Protein 1XNG (pdb70)

Organism: Helicobacter pylori (strain ATCC 700392 / 26695) (NCBI:txid85962)

Foldseek 3Di:
DVLVVVLVVLLVVVQVLQVVVPAQAEEEEQQLALQSLLVQLSVCVNRNARYEYEYEDEPAFDPVSVVSSVVSCVVSVHHYDYHYCHVVLVVVCVVCVVDDLVVSLLVVLLVVLVVRVVVCVVSVHWYEARDACLCLQLVVGHQNGSLDTDHYSHHDPQPVRSLVSCVVSVRDVVNSVDAAASSSHPPGGPCVVLVHGSVQSVVLSVVCCVPPVPHQDDLVVSVVVVRDSVNSVSSSCSRVVNVCSVDDDDDDPDD/DVLVVLLVVLLVVVLVLQVVVPALAAEEEQQLALLNLLVQLSVCVNRNARYEYEYEAEPQFDPVSVVSSVVSCVVSVHHYDYDYCHVVLVVVCVVCVPDDLVVSLLVVQLVVLVVSVVVCVVSVYWYEARQACLCLLLVVGHQNGSLDTDYYSHNDPQPVRSLVSCVVSVRDPCRSPDAAASSSHPPGGPCVVLVHGSVLRVVLVVVCVVPDDPDQDDLVVVVVVPDDSVSSVSRSCSRVVNVCSVDDDDDDDDDDDDDPVD

Sequence (517 aa):
KDYQKLIVYLCDFLEKEVQKRGFKKVVYGLSGGLDSAVVGVLCQKVFKENAHALLMPSSVSMPENKTDALNLCEKFSIPYTEYSIAPYDAIFSSHFKDASLTRKGNFCARLRMAFLYDYSLKSDSLVIGTSNKSERMLGYGTLFGDLACAINPIGELFKTEVYELARRLNIPKKILNKPPSADLFVGQSDEKDLGYPYSVIDPLLKDIEALFQTKPIDTETLAQLGYDEILVKNITSRIQKNAFKLELPAIAKRFKDYQKLIVYLCDFLEKEVQKRGFKKVVYGLSGGLDSAVVGVLCQKVFKENAHALLMPSSVSMPENKTDALNLCEKFSIPYTEYSIAPYDAIFSSHFKDASLTRKGNFCARLRMAFLYDYSLKSDSLVIGTSNKSERMLGYGTLFGDLACAINPIGELFKTEVYELARRLNIPKKILNKPPSADLFVGQSDEKDLGYPYSVIDPLLKDIEALFQTKPIDTETLAQLGYDEILVKNITSRIQKNAFKLELPAIAKRFNPELEHH

B-factor: mean 26.84, std 8.08, range [11.16, 75.74]

Radius of gyration: 23.68 Å; Cα contacts (8 Å, |Δi|>4): 836; chains: 2; bounding box: 63×54×62 Å

InterPro domains:
  IPR003694 NAD(+) synthetase [PTHR23090] (4-248)
  IPR003694 NAD(+) synthetase [TIGR00552] (5-258)
  IPR003694 NAD(+) synthetase [cd00553] (3-247)
  IPR014729 Rossmann-like alpha/beta/alpha sandwich fold [G3DSA:3.40.50.620] (1-248)
  IPR022310 NAD/GMP synthase [PF02540] (9-251)
  IPR022926 NH(3)-dependent NAD(+) synthetase [MF_00193] (4-254)

Solvent-accessible surface area: 23845 Å² total; per-residue (Å²): 129,66,55,119,127,21,15,102,61,3,19,71,25,0,79,104,26,1,116,143,85,70,64,167,75,0,0,0,19,5,71,0,21,18,14,6,0,0,0,0,3,0,0,28,100,31,22,121,145,70,0,31,0,4,2,10,25,14,71,55,23,63,108,54,20,65,70,13,0,44,98,0,3,144,118,27,80,5,41,105,52,77,35,45,0,27,45,0,13,52,29,2,43,74,88,39,164,149,11,56,96,81,29,50,0,25,3,7,7,16,3,49,2,4,5,19,25,9,31,10,90,96,21,102,8,21,3,3,6,29,6,0,19,0,27,38,14,1,6,45,21,7,25,27,1,69,30,9,8,23,0,4,1,0,0,33,12,5,15,42,33,0,80,52,0,0,116,76,9,105,5,37,164,116,2,30,117,39,93,44,39,47,18,31,42,109,37,13,14,6,99,154,55,4,50,48,46,20,83,55,0,1,54,0,0,79,46,2,32,85,85,30,128,134,58,116,27,64,57,116,48,0,32,143,94,68,45,81,105,118,12,0,55,58,2,9,64,66,22,105,149,16,38,96,40,71,103,81,34,22,42,2,68,109,84,99,108,67,90,140,21,11,88,82,3,20,80,30,0,97,135,19,1,118,112,82,66,65,161,77,1,0,0,19,5,70,1,22,16,16,6,0,0,0,0,0,0,0,28,98,29,20,123,146,69,0,31,0,5,2,11,24,13,78,44,23,81,109,50,13,66,71,12,1,50,67,1,3,115,140,45,90,5,39,107,54,83,34,42,0,24,49,0,14,52,30,3,44,67,87,37,155,144,9,58,96,84,32,61,2,27,4,8,7,16,4,49,3,4,7,19,27,8,32,8,92,94,19,102,8,20,3,3,5,27,4,0,11,0,24,40,19,2,6,43,21,8,25,26,2,71,22,8,7,22,0,3,1,0,0,46,16,2,14,58,40,0,66,51,0,0,119,91,4,118,5,36,166,127,2,20,109,40,95,46,40,45,19,33,44,121,45,21,16,6,93,163,60,1,48,47,45,16,86,58,0,5,56,0,0,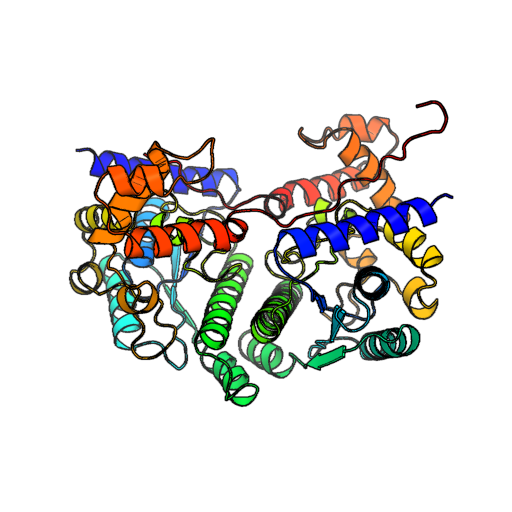96,47,5,63,78,70,12,148,134,128,110,27,57,62,131,42,0,61,152,101,64,49,83,115,103,8,4,121,39,0,9,60,62,25,102,152,21,49,102,39,45,109,82,45,24,36,2,165,103,55,128,65,93,80,168,142,142

Nearest PDB structures (foldseek):
  1xnh-assembly1_A-2  TM=9.968E-01  e=2.788E-41  Helicobacter pylori
  3fiu-assembly2_D  TM=9.308E-01  e=4.370E-23  Francisella tularensis subsp. holarctica LVS
  2e18-assembly1_B  TM=9.265E-01  e=6.819E-23  Pyrococcus horikoshii OT3
  3p52-assembly1_B  TM=9.332E-01  e=3.827E-22  Campylobacter jejuni
  3p52-assembly1_A  TM=9.317E-01  e=8.339E-22  Campylobacter jejuni

Structure (mmCIF, N/CA/C/O backbone):
data_1XNG
#
_entry.id   1XNG
#
_cell.length_a   63.403
_cell.length_b   63.403
_cell.length_c   125.688
_cell.angle_alpha   90.00
_cell.angle_beta   90.00
_cell.angle_gamma   120.00
#
_symmetry.space_group_name_H-M   'P 31'
#
loop_
_entity.id
_entity.type
_entity.pdbx_description
1 polymer 'NH(3)-dependent NAD(+) synthetase'
2 non-polymer 'MAGNESIUM ION'
3 non-polymer 'NICOTINIC ACID ADENINE DINUCLEOTIDE'
4 non-polymer "ADENOSINE-5'-TRIPHOSPHATE"
5 water water
#
loop_
_atom_site.group_PDB
_atom_site.id
_atom_site.type_symbol
_atom_site.label_atom_id
_atom_site.label_alt_id
_atom_site.label_comp_id
_atom_site.label_asym_id
_atom_site.label_entity_id
_atom_site.label_seq_id
_atom_site.pdbx_PDB_ins_code
_atom_site.Cartn_x
_atom_site.Cartn_y
_atom_site.Cartn_z
_atom_site.occupancy
_atom_site.B_iso_or_equiv
_atom_site.auth_seq_id
_atom_site.auth_comp_id
_atom_site.auth_asym_id
_atom_site.auth_atom_id
_atom_site.pdbx_PDB_model_num
ATOM 1 N N . LYS A 1 3 ? -7.194 35.060 -34.977 1.00 75.74 3 LYS A N 1
ATOM 2 C CA . LYS A 1 3 ? -6.246 35.658 -33.994 1.00 73.66 3 LYS A CA 1
ATOM 3 C C . LYS A 1 3 ? -6.990 36.554 -33.006 1.00 71.86 3 LYS A C 1
ATOM 4 O O . LYS A 1 3 ? -6.375 37.304 -32.247 1.00 72.59 3 LYS A O 1
ATOM 6 N N . ASP A 1 4 ? -8.316 36.464 -33.019 1.00 68.21 4 ASP A N 1
ATOM 7 C CA . ASP A 1 4 ? -9.145 37.270 -32.131 1.00 64.51 4 ASP A CA 1
ATOM 8 C C . ASP A 1 4 ? -9.335 36.616 -30.766 1.00 61.87 4 ASP A C 1
ATOM 9 O O . ASP A 1 4 ? -10.465 36.406 -30.319 1.00 61.39 4 ASP A O 1
ATOM 11 N N . TYR A 1 5 ? -8.228 36.292 -30.106 1.00 58.52 5 TYR A N 1
ATOM 12 C CA . TYR A 1 5 ? -8.295 35.676 -28.788 1.00 55.13 5 TYR A CA 1
ATOM 13 C C . TYR A 1 5 ? -8.728 36.707 -27.756 1.00 52.54 5 TYR A C 1
ATOM 14 O O . TYR A 1 5 ? -9.172 36.357 -26.663 1.00 51.78 5 TYR A O 1
ATOM 23 N N . GLN A 1 6 ? -8.592 37.981 -28.109 1.00 50.03 6 GLN A N 1
ATOM 24 C CA . GLN A 1 6 ? -8.993 39.062 -27.219 1.00 47.34 6 GLN A CA 1
ATOM 25 C C . GLN A 1 6 ? -10.513 38.991 -27.122 1.00 44.57 6 GLN A C 1
ATOM 26 O O . GLN A 1 6 ? -11.106 39.291 -26.084 1.00 43.08 6 GLN A O 1
ATOM 32 N N . LYS A 1 7 ? -11.135 38.582 -28.224 1.00 41.21 7 LYS A N 1
ATOM 33 C CA . LYS A 1 7 ? -12.584 38.443 -28.290 1.00 37.47 7 LYS A CA 1
ATOM 34 C C . LYS A 1 7 ? -12.995 37.286 -27.379 1.00 34.19 7 LYS A C 1
ATOM 35 O O . LYS A 1 7 ? -13.995 37.362 -26.660 1.00 32.26 7 LYS A O 1
ATOM 41 N N . LEU A 1 8 ? -12.211 36.215 -27.427 1.00 30.93 8 LEU A N 1
ATOM 42 C CA . LEU A 1 8 ? -12.462 35.030 -26.620 1.00 28.15 8 LEU A CA 1
ATOM 43 C C . LEU A 1 8 ? -12.275 35.354 -25.149 1.00 26.51 8 LEU A C 1
ATOM 44 O O . LEU A 1 8 ? -13.065 34.937 -24.308 1.00 24.42 8 LEU A O 1
ATOM 49 N N . ILE A 1 9 ? -11.224 36.101 -24.832 1.00 24.45 9 ILE A N 1
ATOM 50 C CA . ILE A 1 9 ? -10.986 36.450 -23.443 1.00 24.59 9 ILE A CA 1
ATOM 51 C C . ILE A 1 9 ? -12.168 37.233 -22.880 1.00 23.41 9 ILE A C 1
ATOM 52 O O . ILE A 1 9 ? -12.624 36.961 -21.771 1.00 24.11 9 ILE A O 1
ATOM 57 N N . VAL A 1 10 ? -12.678 38.192 -23.650 1.00 23.69 10 VAL A N 1
ATOM 58 C CA . VAL A 1 10 ? -13.815 38.987 -23.202 1.00 24.01 10 VAL A CA 1
ATOM 59 C C . VAL A 1 10 ? -15.025 38.087 -22.985 1.00 23.66 10 VAL A C 1
ATOM 60 O O . VAL A 1 10 ? -15.745 38.216 -21.994 1.00 22.97 10 VAL A O 1
ATOM 64 N N . TYR A 1 11 ? -15.235 37.171 -23.920 1.00 22.96 11 TYR A N 1
ATOM 65 C CA . TYR A 1 11 ? -16.345 36.234 -23.839 1.00 23.18 11 TYR A CA 1
ATOM 66 C C . TYR A 1 11 ? -16.285 35.389 -22.565 1.00 21.02 11 TYR A C 1
ATOM 67 O O . TYR A 1 11 ? -17.275 35.272 -21.843 1.00 22.14 11 TYR A O 1
ATOM 76 N N . LEU A 1 12 ? -15.126 34.795 -22.291 1.00 22.02 12 LEU A N 1
ATOM 77 C CA . LEU A 1 12 ? -14.984 33.957 -21.101 1.00 20.79 12 LEU A CA 1
ATOM 78 C C . LEU A 1 12 ? -15.094 34.757 -19.801 1.00 20.77 12 LEU A C 1
ATOM 79 O O . LEU A 1 12 ? -15.645 34.271 -18.810 1.00 20.24 12 LEU A O 1
ATOM 84 N N . CYS A 1 13 ? -14.571 35.979 -19.794 1.00 22.89 13 CYS A N 1
ATOM 85 C CA . CYS A 1 13 ? -14.653 36.800 -18.592 1.00 23.74 13 CYS A CA 1
ATOM 86 C C . CYS A 1 13 ? -16.109 37.150 -18.329 1.00 23.91 13 CYS A C 1
ATOM 87 O O . CYS A 1 13 ? -16.580 37.101 -17.196 1.00 23.89 13 CYS A O 1
ATOM 90 N N . ASP A 1 14 ? -16.825 37.497 -19.390 1.00 23.47 14 ASP A N 1
ATOM 91 C CA . ASP A 1 14 ? -18.228 37.837 -19.255 1.00 24.56 14 ASP A CA 1
ATOM 92 C C . ASP A 1 14 ? -19.000 36.635 -18.709 1.00 22.91 14 ASP A C 1
ATOM 93 O O . ASP A 1 14 ? -19.877 36.787 -17.860 1.00 21.29 14 ASP A O 1
ATOM 98 N N . PHE A 1 15 ? -18.651 35.442 -19.185 1.00 22.81 15 PHE A N 1
ATOM 99 C CA . PHE A 1 15 ? -19.294 34.205 -18.745 1.00 22.06 15 PHE A CA 1
ATOM 100 C C . PHE A 1 15 ? -19.124 34.039 -17.237 1.00 22.96 15 PHE A C 1
ATOM 101 O O . PHE A 1 15 ? -20.086 33.789 -16.509 1.00 21.18 15 PHE A O 1
ATOM 109 N N . LEU A 1 16 ? -17.883 34.171 -16.780 1.00 22.04 16 LEU A N 1
ATOM 110 C CA . LEU A 1 16 ? -17.569 34.047 -15.367 1.00 21.81 16 LEU A CA 1
ATOM 111 C C . LEU A 1 16 ? -18.331 35.077 -14.546 1.00 20.85 16 LEU A C 1
ATOM 112 O O . LEU A 1 16 ? -18.929 34.749 -13.527 1.00 20.51 16 LEU A O 1
ATOM 117 N N . GLU A 1 17 ? -18.325 36.323 -14.999 1.00 22.73 17 GLU A N 1
ATOM 118 C CA . GLU A 1 17 ? -19.020 37.365 -14.265 1.00 24.27 17 GLU A CA 1
ATOM 119 C C . GLU A 1 17 ? -20.514 37.061 -14.162 1.00 23.88 17 GLU A C 1
ATOM 120 O O . GLU A 1 17 ? -21.081 37.057 -13.071 1.00 24.01 17 GLU A O 1
ATOM 126 N N . LYS A 1 18 ? -21.141 36.791 -15.300 1.00 25.08 18 LYS A N 1
ATOM 127 C CA . LYS A 1 18 ? -22.571 36.495 -15.330 1.00 25.50 18 LYS A CA 1
ATOM 128 C C . LYS A 1 18 ? -22.994 35.270 -14.518 1.00 24.67 18 LYS A C 1
ATOM 129 O O . LYS A 1 18 ? -23.937 35.344 -13.734 1.00 23.89 18 LYS A O 1
ATOM 135 N N . GLU A 1 19 ? -22.299 34.148 -14.695 1.00 24.22 19 GLU A N 1
ATOM 136 C CA . GLU A 1 19 ? -22.637 32.914 -13.981 1.00 23.67 19 GLU A CA 1
ATOM 137 C C . GLU A 1 19 ? -22.478 33.011 -12.468 1.00 23.50 19 GLU A C 1
ATOM 138 O O . GLU A 1 19 ? -23.258 32.425 -11.713 1.00 23.64 19 GLU A O 1
ATOM 144 N N . VAL A 1 20 ? -21.459 33.734 -12.018 1.00 23.45 20 VAL A N 1
ATOM 145 C CA . VAL A 1 20 ? -21.255 33.889 -10.588 1.00 23.29 20 VAL A CA 1
ATOM 146 C C . VAL A 1 20 ? -22.318 34.836 -10.024 1.00 23.35 20 VAL A C 1
ATOM 147 O O . VAL A 1 20 ? -22.876 34.591 -8.957 1.00 23.99 20 VAL A O 1
ATOM 151 N N . GLN A 1 21 ? -22.612 35.905 -10.759 1.00 26.20 21 GLN A N 1
ATOM 152 C CA . GLN A 1 21 ? -23.600 36.887 -10.320 1.00 28.15 21 GLN A CA 1
ATOM 153 C C . GLN A 1 21 ? -25.017 36.320 -10.242 1.00 27.88 21 GLN A C 1
ATOM 154 O O . GLN A 1 21 ? -25.710 36.500 -9.239 1.00 26.77 21 GLN A O 1
ATOM 160 N N . LYS A 1 22 ? -25.440 35.637 -11.301 1.00 26.65 22 LYS A N 1
ATOM 161 C CA . LYS A 1 22 ? -26.781 35.061 -11.359 1.00 26.78 22 LYS A CA 1
ATOM 162 C C . LYS A 1 22 ? -27.046 34.093 -10.213 1.00 26.99 22 LYS A C 1
ATOM 163 O O . LYS A 1 22 ? -28.197 33.839 -9.859 1.00 27.06 22 LYS A O 1
ATOM 169 N N . ARG A 1 23 ? -25.978 33.552 -9.634 1.00 25.18 23 ARG A N 1
ATOM 170 C CA . ARG A 1 23 ? -26.115 32.616 -8.528 1.00 25.43 23 ARG A CA 1
ATOM 171 C C . ARG A 1 23 ? -26.096 33.318 -7.176 1.00 24.69 23 ARG A C 1
ATOM 172 O O . ARG A 1 23 ? -26.241 32.681 -6.134 1.00 25.37 23 ARG A O 1
ATOM 180 N N . GLY A 1 24 ? -25.924 34.637 -7.199 1.00 25.34 24 GLY A N 1
ATOM 181 C CA . GLY A 1 24 ? -25.912 35.394 -5.962 1.00 25.69 24 GLY A CA 1
ATOM 182 C C . GLY A 1 24 ? -24.569 35.453 -5.259 1.00 27.02 24 GLY A C 1
ATOM 183 O O . GLY A 1 24 ? -24.499 35.748 -4.064 1.00 28.42 24 GLY A O 1
ATOM 184 N N . PHE A 1 25 ? -23.499 35.173 -5.993 1.00 24.45 25 PHE A N 1
ATOM 185 C CA . PHE A 1 25 ? -22.163 35.215 -5.414 1.00 25.16 25 PHE A CA 1
ATOM 186 C C . PHE A 1 25 ? -21.322 36.330 -6.004 1.00 24.04 25 PHE A C 1
ATOM 187 O O . PHE A 1 25 ? -21.664 36.905 -7.038 1.00 24.70 25 PHE A O 1
ATOM 195 N N . LYS A 1 26 ? -20.216 36.631 -5.329 1.00 25.30 26 LYS A N 1
ATOM 196 C CA . LYS A 1 26 ? -19.290 37.656 -5.780 1.00 25.21 26 LYS A CA 1
ATOM 197 C C . LYS A 1 26 ? -17.844 37.247 -5.514 1.00 23.42 26 LYS A C 1
ATOM 198 O O . LYS A 1 26 ? -16.928 38.043 -5.689 1.00 23.51 26 LYS A O 1
ATOM 204 N N . LYS A 1 27 ? -17.645 35.999 -5.098 1.00 22.87 27 LYS A N 1
ATOM 205 C CA . LYS A 1 27 ? -16.305 35.489 -4.830 1.00 21.66 27 LYS A CA 1
ATOM 206 C C . LYS A 1 27 ? -16.147 34.075 -5.372 1.00 20.89 27 LYS A C 1
ATOM 207 O O . LYS A 1 27 ? -17.106 33.303 -5.414 1.00 19.91 27 LYS A O 1
ATOM 213 N N . VAL A 1 28 ? -14.930 33.739 -5.785 1.00 19.82 28 VAL A N 1
ATOM 214 C CA . VAL A 1 28 ? -14.664 32.408 -6.314 1.00 18.08 28 VAL A CA 1
ATOM 215 C C . VAL A 1 28 ? -13.347 31.861 -5.785 1.00 18.71 28 VAL A C 1
ATOM 216 O O . VAL A 1 28 ? -12.479 32.620 -5.342 1.00 17.71 28 VAL A O 1
ATOM 220 N N . VAL A 1 29 ? -13.230 30.538 -5.829 1.00 18.14 29 VAL A N 1
ATOM 221 C CA . VAL A 1 29 ? -12.029 29.824 -5.412 1.00 18.34 29 VAL A CA 1
ATOM 222 C C . VAL A 1 29 ? -11.794 28.693 -6.416 1.00 18.85 29 VAL A C 1
ATOM 223 O O . VAL A 1 29 ? -12.735 28.183 -7.027 1.00 18.36 29 VAL A O 1
ATOM 227 N N . TYR A 1 30 ? -10.533 28.307 -6.594 1.00 17.46 30 TYR A N 1
ATOM 228 C CA . TYR A 1 30 ? -10.189 27.237 -7.524 1.00 16.44 30 TYR A CA 1
ATOM 229 C C . TYR A 1 30 ? -8.863 26.655 -7.075 1.00 17.00 30 TYR A C 1
ATOM 230 O O . TYR A 1 30 ? -8.140 27.297 -6.312 1.00 15.69 30 TYR A O 1
ATOM 239 N N . GLY A 1 31 ? -8.560 25.441 -7.529 1.00 15.75 31 GLY A N 1
ATOM 240 C CA . GLY A 1 31 ? -7.296 24.815 -7.179 1.00 16.61 31 GLY A CA 1
ATOM 241 C C . GLY A 1 31 ? -6.237 25.235 -8.190 1.00 17.47 31 GLY A C 1
ATOM 242 O O . GLY A 1 31 ? -6.468 25.150 -9.397 1.00 16.60 31 GLY A O 1
ATOM 243 N N . LEU A 1 32 ? -5.087 25.703 -7.703 1.00 17.35 32 LEU A N 1
ATOM 244 C CA . LEU A 1 32 ? -3.987 26.142 -8.565 1.00 18.08 32 LEU A CA 1
ATOM 245 C C . LEU A 1 32 ? -2.842 25.147 -8.348 1.00 18.32 32 LEU A C 1
ATOM 246 O O . LEU A 1 32 ? -2.234 25.086 -7.276 1.00 20.17 32 LEU A O 1
ATOM 251 N N . SER A 1 33 ? -2.558 24.374 -9.388 1.00 18.84 33 SER A N 1
ATOM 252 C CA . SER A 1 33 ? -1.559 23.309 -9.347 1.00 19.69 33 SER A CA 1
ATOM 253 C C . SER A 1 33 ? -0.171 23.626 -9.877 1.00 18.93 33 SER A C 1
ATOM 254 O O . SER A 1 33 ? 0.786 22.894 -9.595 1.00 20.34 33 SER A O 1
ATOM 257 N N . GLY A 1 34 ? -0.072 24.684 -10.667 1.00 19.64 34 GLY A N 1
ATOM 258 C CA . GLY A 1 34 ? 1.194 25.048 -11.274 1.00 22.17 34 GLY A CA 1
ATOM 259 C C . GLY A 1 34 ? 1.157 24.649 -12.740 1.00 22.66 34 GLY A C 1
ATOM 260 O O . GLY A 1 34 ? 2.093 24.914 -13.497 1.00 23.34 34 GLY A O 1
ATOM 261 N N . GLY A 1 35 ? 0.064 23.998 -13.133 1.00 20.57 35 GLY A N 1
ATOM 262 C CA . GLY A 1 35 ? -0.113 23.566 -14.509 1.00 21.87 35 GLY A CA 1
ATOM 263 C C . GLY A 1 35 ? -0.791 24.613 -15.376 1.00 20.69 35 GLY A C 1
ATOM 264 O O . GLY A 1 35 ? -1.230 25.647 -14.883 1.00 21.97 35 GLY A O 1
ATOM 265 N N . LEU A 1 36 ? -0.906 24.333 -16.670 1.00 20.84 36 LEU A N 1
ATOM 266 C CA . LEU A 1 36 ? -1.496 25.272 -17.617 1.00 20.71 36 LEU A CA 1
ATOM 267 C C . LEU A 1 36 ? -2.963 25.618 -17.397 1.00 20.21 36 LEU A C 1
ATOM 268 O O . LEU A 1 36 ? -3.322 26.792 -17.298 1.00 20.90 36 LEU A O 1
ATOM 273 N N . ASP A 1 37 ? -3.810 24.599 -17.334 1.00 19.59 37 ASP A N 1
ATOM 274 C CA . ASP A 1 37 ? -5.239 24.833 -17.188 1.00 20.05 37 ASP A CA 1
ATOM 275 C C . ASP A 1 37 ? -5.643 25.691 -15.998 1.00 19.59 37 ASP A C 1
ATOM 276 O O . ASP A 1 37 ? -6.376 26.668 -16.169 1.00 19.12 37 ASP A O 1
ATOM 281 N N . SER A 1 38 ? -5.167 25.358 -14.804 1.00 17.84 38 SER A N 1
ATOM 282 C CA . SER A 1 38 ? -5.536 26.150 -13.637 1.00 18.46 38 SER A CA 1
ATOM 283 C C . SER A 1 38 ? -4.930 27.555 -13.696 1.00 17.57 38 SER A C 1
ATOM 284 O O . SER A 1 38 ? -5.477 28.498 -13.124 1.00 15.89 38 SER A O 1
ATOM 287 N N . ALA A 1 39 ? -3.801 27.707 -14.386 1.00 16.55 39 ALA A N 1
ATOM 288 C CA . ALA A 1 39 ? -3.186 29.027 -14.506 1.00 18.10 39 ALA A CA 1
ATOM 289 C C . ALA A 1 39 ? -4.095 29.912 -15.366 1.00 18.22 39 ALA A C 1
ATOM 290 O O . ALA A 1 39 ? -4.337 31.080 -15.055 1.00 18.88 39 ALA A O 1
ATOM 292 N N . VAL A 1 40 ? -4.600 29.346 -16.455 1.00 18.04 40 VAL A N 1
ATOM 293 C CA . VAL A 1 40 ? -5.487 30.086 -17.334 1.00 17.75 40 VAL A CA 1
ATOM 294 C C . VAL A 1 40 ? -6.747 30.488 -16.573 1.00 17.08 40 VAL A C 1
ATOM 295 O O . VAL A 1 40 ? -7.172 31.638 -16.645 1.00 18.12 40 VAL A O 1
ATOM 299 N N . VAL A 1 41 ? -7.333 29.553 -15.828 1.00 17.63 41 VAL A N 1
ATOM 300 C CA . VAL A 1 41 ? -8.539 29.859 -15.066 1.00 16.27 41 VAL A CA 1
ATOM 301 C C . VAL A 1 41 ? -8.243 30.909 -13.997 1.00 18.43 41 VAL A C 1
ATOM 302 O O . VAL A 1 41 ? -9.047 31.819 -13.769 1.00 16.89 41 VAL A O 1
ATOM 306 N N . GLY A 1 42 ? -7.077 30.798 -13.367 1.00 17.12 42 GLY A N 1
ATOM 307 C CA . GLY A 1 42 ? -6.707 31.757 -12.340 1.00 19.30 42 GLY A CA 1
ATOM 308 C C . GLY A 1 42 ? -6.579 33.174 -12.873 1.00 18.90 42 GLY A C 1
ATOM 309 O O . GLY A 1 42 ? -7.074 34.131 -12.265 1.00 20.04 42 GLY A O 1
ATOM 310 N N . VAL A 1 43 ? -5.911 33.317 -14.014 1.00 18.71 43 VAL A N 1
ATOM 311 C CA . VAL A 1 43 ? -5.722 34.630 -14.620 1.00 19.75 43 VAL A CA 1
ATOM 312 C C . VAL A 1 43 ? -7.054 35.224 -15.070 1.00 19.82 43 VAL A C 1
ATOM 313 O O . VAL A 1 43 ? -7.303 36.418 -14.894 1.00 19.47 43 VAL A O 1
ATOM 317 N N . LEU A 1 44 ? -7.918 34.392 -15.640 1.00 20.66 44 LEU A N 1
ATOM 318 C CA . LEU A 1 44 ? -9.218 34.879 -16.078 1.00 20.48 44 LEU A CA 1
ATOM 319 C C . LEU A 1 44 ? -10.047 35.374 -14.889 1.00 20.43 44 LEU A C 1
ATOM 320 O O . LEU A 1 44 ? -10.690 36.422 -14.969 1.00 21.39 44 LEU A O 1
ATOM 325 N N . CYS A 1 45 ? -10.030 34.633 -13.783 1.00 19.78 45 CYS A N 1
ATOM 326 C CA . CYS A 1 45 ? -10.806 35.025 -12.607 1.00 20.19 45 CYS A CA 1
ATOM 327 C C . CYS A 1 45 ? -10.257 36.284 -11.956 1.00 20.36 45 CYS A C 1
ATOM 328 O O . CYS A 1 45 ? -11.004 37.071 -11.376 1.00 20.74 45 CYS A O 1
ATOM 331 N N . GLN A 1 46 ? -8.946 36.471 -12.061 1.00 20.25 46 GLN A N 1
ATOM 332 C CA . GLN A 1 46 ? -8.303 37.640 -11.477 1.00 22.29 46 GLN A CA 1
ATOM 333 C C . GLN A 1 46 ? -8.761 38.883 -12.236 1.00 21.90 46 GLN A C 1
ATOM 334 O O . GLN A 1 46 ? -8.997 39.932 -11.645 1.00 24.33 46 GLN A O 1
ATOM 340 N N . LYS A 1 47 ? -8.903 38.760 -13.547 1.00 22.80 47 LYS A N 1
ATOM 341 C CA . LYS A 1 47 ? -9.337 39.893 -14.348 1.00 23.94 47 LYS A CA 1
ATOM 342 C C . LYS A 1 47 ? -10.766 40.305 -14.011 1.00 24.03 47 LYS A C 1
ATOM 343 O O . LYS A 1 47 ? -11.105 41.487 -14.052 1.00 23.14 47 LYS A O 1
ATOM 349 N N . VAL A 1 48 ? -11.592 39.322 -13.659 1.00 23.37 48 VAL A N 1
ATOM 350 C CA . VAL A 1 48 ? -12.998 39.560 -13.336 1.00 22.69 48 VAL A CA 1
ATOM 351 C C . VAL A 1 48 ? -13.302 39.891 -11.872 1.00 23.04 48 VAL A C 1
ATOM 352 O O . VAL A 1 48 ? -14.052 40.830 -11.584 1.00 24.27 48 VAL A O 1
ATOM 356 N N . PHE A 1 49 ? -12.726 39.134 -10.947 1.00 22.15 49 PHE A N 1
ATOM 357 C CA . PHE A 1 49 ? -13.012 39.355 -9.535 1.00 22.64 49 PHE A CA 1
ATOM 358 C C . PHE A 1 49 ? -11.893 39.978 -8.716 1.00 22.72 49 PHE A C 1
ATOM 359 O O . PHE A 1 49 ? -12.076 40.255 -7.530 1.00 22.31 49 PHE A O 1
ATOM 367 N N . LYS A 1 50 ? -10.743 40.198 -9.346 1.00 22.80 50 LYS A N 1
ATOM 368 C CA . LYS A 1 50 ? -9.593 40.785 -8.666 1.00 25.03 50 LYS A CA 1
ATOM 369 C C . LYS A 1 50 ? -9.290 40.026 -7.379 1.00 25.18 50 LYS A C 1
ATOM 370 O O . LYS A 1 50 ? -9.098 38.812 -7.400 1.00 22.09 50 LYS A O 1
ATOM 376 N N . GLU A 1 51 ? -9.264 40.735 -6.252 1.00 25.65 51 GLU A N 1
ATOM 377 C CA . GLU A 1 51 ? -8.968 40.106 -4.972 1.00 26.72 51 GLU A CA 1
ATOM 378 C C . GLU A 1 51 ? -10.053 39.153 -4.483 1.00 25.87 51 GLU A C 1
ATOM 379 O O . GLU A 1 51 ? -9.851 38.427 -3.507 1.00 25.42 51 GLU A O 1
ATOM 385 N N . ASN A 1 52 ? -11.197 39.154 -5.163 1.00 24.87 52 ASN A N 1
ATOM 386 C CA . ASN A 1 52 ? -12.297 38.273 -4.793 1.00 25.38 52 ASN A CA 1
ATOM 387 C C . ASN A 1 52 ? -12.179 36.882 -5.412 1.00 24.01 52 ASN A C 1
ATOM 388 O O . ASN A 1 52 ? -13.051 36.039 -5.217 1.00 24.26 52 ASN A O 1
ATOM 393 N N . ALA A 1 53 ? -11.109 36.652 -6.168 1.00 22.80 53 ALA A N 1
ATOM 394 C CA . ALA A 1 53 ? -10.862 35.343 -6.767 1.00 22.06 53 ALA A CA 1
ATOM 395 C C . ALA A 1 53 ? -9.680 34.805 -5.970 1.00 22.65 53 ALA A C 1
ATOM 396 O O . ALA A 1 53 ? -8.637 35.455 -5.882 1.00 22.33 53 ALA A O 1
ATOM 398 N N . HIS A 1 54 ? -9.844 33.618 -5.400 1.00 21.84 54 HIS A N 1
ATOM 399 C CA . HIS A 1 54 ? -8.812 33.034 -4.551 1.00 22.23 54 HIS A CA 1
ATOM 400 C C . HIS A 1 54 ? -8.238 31.703 -5.033 1.00 21.62 54 HIS A C 1
ATOM 401 O O . HIS A 1 54 ? -8.976 30.786 -5.383 1.00 19.91 54 HIS A O 1
ATOM 408 N N . ALA A 1 55 ? -6.909 31.598 -5.034 1.00 20.81 55 ALA A N 1
ATOM 409 C CA . ALA A 1 55 ? -6.256 30.364 -5.455 1.00 20.61 55 ALA A CA 1
ATOM 410 C C . ALA A 1 55 ? -5.923 29.496 -4.247 1.00 20.76 55 ALA A C 1
ATOM 411 O O . ALA A 1 55 ? -5.414 29.982 -3.232 1.00 21.23 55 ALA A O 1
ATOM 413 N N . LEU A 1 56 ? -6.220 28.205 -4.358 1.00 19.73 56 LEU A N 1
ATOM 414 C CA . LEU A 1 56 ? -5.942 27.267 -3.283 1.00 20.23 56 LEU A CA 1
ATOM 415 C C . LEU A 1 56 ? -4.922 26.249 -3.780 1.00 21.49 56 LEU A C 1
ATOM 416 O O . LEU A 1 56 ? -5.190 25.499 -4.719 1.00 18.79 56 LEU A O 1
ATOM 421 N N . LEU A 1 57 ? -3.747 26.240 -3.154 1.00 19.95 57 LEU A N 1
ATOM 422 C CA . LEU A 1 57 ? -2.681 25.309 -3.508 1.00 21.06 57 LEU A CA 1
ATOM 423 C C . LEU A 1 57 ? -2.715 24.165 -2.491 1.00 20.29 57 LEU A C 1
ATOM 424 O O . LEU A 1 57 ? -2.628 24.392 -1.280 1.00 22.10 57 LEU A O 1
ATOM 429 N N . MET A 1 58 ? -2.848 22.937 -2.993 1.00 20.09 58 MET A N 1
ATOM 430 C CA . MET A 1 58 ? -2.954 21.756 -2.144 1.00 20.40 58 MET A CA 1
ATOM 431 C C . MET A 1 58 ? -1.996 20.638 -2.521 1.00 21.89 58 MET A C 1
ATOM 432 O O . MET A 1 58 ? -2.405 19.605 -3.050 1.00 22.00 58 MET A O 1
ATOM 437 N N . PRO A 1 59 ? -0.696 20.827 -2.243 1.00 22.50 59 PRO A N 1
ATOM 438 C CA . PRO A 1 59 ? 0.259 19.775 -2.586 1.00 23.02 59 PRO A CA 1
ATOM 439 C C .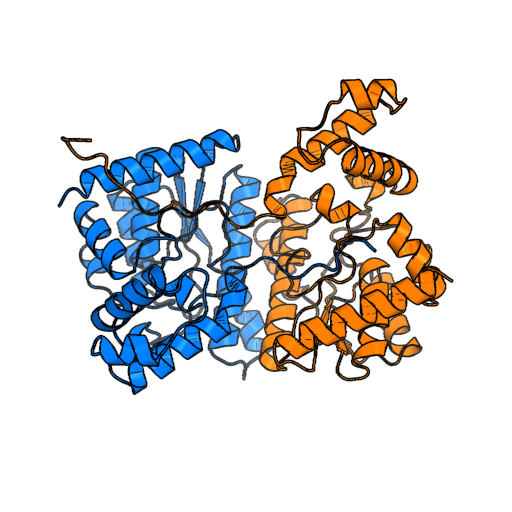 PRO A 1 59 ? 0.025 18.507 -1.764 1.00 22.60 59 PRO A C 1
ATOM 440 O O . PRO A 1 59 ? -0.459 18.562 -0.628 1.00 23.67 59 PRO A O 1
ATOM 444 N N . SER A 1 60 ? 0.375 17.368 -2.349 1.00 22.33 60 SER A N 1
ATOM 445 C CA . SER A 1 60 ? 0.227 16.072 -1.697 1.00 22.61 60 SER A CA 1
ATOM 446 C C . SER A 1 60 ? 1.617 15.589 -1.308 1.00 23.24 60 SER A C 1
ATOM 447 O O . SER A 1 60 ? 2.579 16.356 -1.351 1.00 23.27 60 SER A O 1
ATOM 450 N N . SER A 1 61 ? 1.720 14.316 -0.946 1.00 25.13 61 SER A N 1
ATOM 451 C CA . SER A 1 61 ? 3.007 13.737 -0.580 1.00 25.81 61 SER A CA 1
ATOM 452 C C . SER A 1 61 ? 3.853 13.470 -1.825 1.00 26.74 61 SER A C 1
ATOM 453 O O . SER A 1 61 ? 5.074 13.332 -1.732 1.00 27.44 61 SER A O 1
ATOM 456 N N . VAL A 1 62 ? 3.211 13.395 -2.986 1.00 26.25 62 VAL A N 1
ATOM 457 C CA . VAL A 1 62 ? 3.939 13.125 -4.224 1.00 27.11 62 VAL A CA 1
ATOM 458 C C . VAL A 1 62 ? 3.945 14.289 -5.204 1.00 26.31 62 VAL A C 1
ATOM 459 O O . VAL A 1 62 ? 4.596 14.218 -6.244 1.00 27.28 62 VAL A O 1
ATOM 463 N N . SER A 1 63 ? 3.213 15.355 -4.887 1.00 28.23 63 SER A N 1
ATOM 464 C CA . SER A 1 63 ? 3.174 16.522 -5.765 1.00 28.31 63 SER A CA 1
ATOM 465 C C . SER A 1 63 ? 4.591 17.025 -5.984 1.00 30.11 63 SER A C 1
ATOM 466 O O . SER A 1 63 ? 5.350 17.187 -5.029 1.00 30.31 63 SER A O 1
ATOM 469 N N . MET A 1 64 ? 4.946 17.281 -7.238 1.00 30.05 64 MET A N 1
ATOM 470 C CA . MET A 1 64 ? 6.285 17.762 -7.544 1.00 32.01 64 MET A CA 1
ATOM 471 C C . MET A 1 64 ? 6.508 19.197 -7.069 1.00 29.69 64 MET A C 1
ATOM 472 O O . MET A 1 64 ? 5.731 20.100 -7.373 1.00 29.19 64 MET A O 1
ATOM 477 N N . PRO A 1 65 ? 7.588 19.417 -6.299 1.00 28.54 65 PRO A N 1
ATOM 478 C CA . PRO A 1 65 ? 7.965 20.720 -5.744 1.00 29.29 65 PRO A CA 1
ATOM 479 C C . PRO A 1 65 ? 7.918 21.895 -6.718 1.00 28.75 65 PRO A C 1
ATOM 480 O O . PRO A 1 65 ? 7.348 22.942 -6.400 1.00 30.02 65 PRO A O 1
ATOM 484 N N . GLU A 1 66 ? 8.518 21.715 -7.892 1.00 28.72 66 GLU A N 1
ATOM 485 C CA . GLU A 1 66 ? 8.571 22.757 -8.916 1.00 28.71 66 GLU A CA 1
ATOM 486 C C . GLU A 1 66 ? 7.188 23.315 -9.238 1.00 28.49 66 GLU A C 1
ATOM 487 O O . GLU A 1 66 ? 7.007 24.528 -9.369 1.00 28.49 66 GLU A O 1
ATOM 489 N N . ASN A 1 67 ? 6.215 22.423 -9.357 1.00 27.35 67 ASN A N 1
ATOM 490 C CA . ASN A 1 67 ? 4.850 22.822 -9.661 1.00 26.55 67 ASN A CA 1
ATOM 491 C C . ASN A 1 67 ? 4.297 23.841 -8.668 1.00 25.80 67 ASN A C 1
ATOM 492 O O . ASN A 1 67 ? 3.682 24.829 -9.065 1.00 25.52 67 ASN A O 1
ATOM 497 N N . LYS A 1 68 ? 4.531 23.607 -7.380 1.00 25.45 68 LYS A N 1
ATOM 498 C CA . LYS A 1 68 ? 4.044 24.506 -6.344 1.00 24.72 68 LYS A CA 1
ATOM 499 C C . LYS A 1 68 ? 4.710 25.876 -6.418 1.00 24.23 68 LYS A C 1
ATOM 500 O O . LYS A 1 68 ? 4.049 26.897 -6.256 1.00 22.36 68 LYS A O 1
ATOM 506 N N . THR A 1 69 ? 6.019 25.904 -6.662 1.00 23.49 69 THR A N 1
ATOM 507 C CA . THR A 1 69 ? 6.712 27.182 -6.741 1.00 23.15 69 THR A CA 1
ATOM 508 C C . THR A 1 69 ? 6.249 27.947 -7.970 1.00 22.02 69 THR A C 1
ATOM 509 O O . THR A 1 69 ? 6.116 29.171 -7.931 1.00 21.68 69 THR A O 1
ATOM 513 N N . ASP A 1 70 ? 5.989 27.228 -9.057 1.00 21.61 70 ASP A N 1
ATOM 514 C CA . ASP A 1 70 ? 5.513 27.882 -10.267 1.00 21.84 70 ASP A CA 1
ATOM 515 C C . ASP A 1 70 ? 4.135 28.478 -9.985 1.00 20.60 70 ASP A C 1
ATOM 516 O O . ASP A 1 70 ? 3.797 29.543 -10.495 1.00 19.99 70 ASP A O 1
ATOM 521 N N . ALA A 1 71 ? 3.345 27.784 -9.172 1.00 20.38 71 ALA A N 1
ATOM 522 C CA . ALA A 1 71 ? 2.015 28.268 -8.809 1.00 20.67 71 ALA A CA 1
ATOM 523 C C . ALA A 1 71 ? 2.138 29.549 -7.979 1.00 21.70 71 ALA A C 1
ATOM 524 O O . ALA A 1 71 ? 1.432 30.531 -8.221 1.00 21.81 71 ALA A O 1
ATOM 526 N N . LEU A 1 72 ? 3.036 29.541 -6.995 1.00 21.80 72 LEU A N 1
ATOM 527 C CA . LEU A 1 72 ? 3.229 30.720 -6.157 1.00 22.21 72 LEU A CA 1
ATOM 528 C C . LEU A 1 72 ? 3.715 31.904 -6.993 1.00 21.39 72 LEU A C 1
ATOM 529 O O . LEU A 1 72 ? 3.284 33.037 -6.782 1.00 21.74 72 LEU A O 1
ATOM 534 N N . ASN A 1 73 ? 4.612 31.640 -7.940 1.00 22.33 73 ASN A N 1
ATOM 535 C CA . ASN A 1 73 ? 5.145 32.689 -8.804 1.00 22.59 73 ASN A CA 1
ATOM 536 C C . ASN A 1 73 ? 4.045 33.309 -9.652 1.00 22.86 73 ASN A C 1
ATOM 537 O O . ASN A 1 73 ? 4.060 34.503 -9.930 1.00 23.30 73 ASN A O 1
ATOM 542 N N . LEU A 1 74 ? 3.086 32.490 -10.068 1.00 21.97 74 LEU A N 1
ATOM 543 C CA . LEU A 1 74 ? 1.974 32.992 -10.864 1.00 21.78 74 LEU A CA 1
ATOM 544 C C . LEU A 1 74 ? 1.128 33.968 -10.042 1.00 22.23 74 LEU A C 1
ATOM 545 O O . LEU A 1 74 ? 0.733 35.027 -10.531 1.00 23.54 74 LEU A O 1
ATOM 550 N N . CYS A 1 75 ? 0.845 33.603 -8.794 1.00 23.10 75 CYS A N 1
ATOM 551 C CA . CYS A 1 75 ? 0.037 34.449 -7.925 1.00 23.26 75 CYS A CA 1
ATOM 552 C C . CYS A 1 75 ? 0.702 35.796 -7.676 1.00 25.48 75 CYS A C 1
ATOM 553 O O . CYS A 1 75 ? 0.045 36.836 -7.658 1.00 24.64 75 CYS A O 1
ATOM 556 N N . GLU A 1 76 ? 2.012 35.779 -7.480 1.00 27.56 76 GLU A N 1
ATOM 557 C CA . GLU A 1 76 ? 2.724 37.020 -7.220 1.00 29.77 76 GLU A CA 1
ATOM 558 C C . GLU A 1 76 ? 2.736 37.901 -8.468 1.00 29.16 76 GLU A C 1
ATOM 559 O O . GLU A 1 76 ? 2.629 39.127 -8.388 1.00 30.07 76 GLU A O 1
ATOM 565 N N . LYS A 1 77 ? 2.841 37.262 -9.626 1.00 28.64 77 LYS A N 1
ATOM 566 C CA . LYS A 1 77 ? 2.882 37.978 -10.891 1.00 28.33 77 LYS A CA 1
ATOM 567 C C . LYS A 1 77 ? 1.544 38.627 -11.242 1.00 27.16 77 LYS A C 1
ATOM 568 O O . LYS A 1 77 ? 1.508 39.745 -11.758 1.00 26.95 77 LYS A O 1
ATOM 574 N N . PHE A 1 78 ? 0.452 37.925 -10.956 1.00 25.86 78 PHE A N 1
ATOM 575 C CA . PHE A 1 78 ? -0.886 38.425 -11.262 1.00 24.88 78 PHE A CA 1
ATOM 576 C C . PHE A 1 78 ? -1.672 38.935 -10.054 1.00 25.60 78 PHE A C 1
ATOM 577 O O . PHE A 1 78 ? -2.878 39.169 -10.148 1.00 26.46 78 PHE A O 1
ATOM 585 N N . SER A 1 79 ? -0.989 39.114 -8.927 1.00 25.99 79 SER A N 1
ATOM 586 C CA . SER A 1 79 ? -1.621 39.607 -7.704 1.00 26.40 79 SER A CA 1
ATOM 587 C C . SER A 1 79 ? -2.824 38.763 -7.298 1.00 25.76 79 SER A C 1
ATOM 588 O O . SER A 1 79 ? -3.890 39.283 -6.972 1.00 25.56 79 SER A O 1
ATOM 591 N N . ILE A 1 80 ? -2.640 37.450 -7.311 1.00 24.03 80 ILE A N 1
ATOM 592 C CA . ILE A 1 80 ? -3.708 36.536 -6.951 1.00 23.22 80 ILE A CA 1
ATOM 593 C C . ILE A 1 80 ? -3.615 36.112 -5.496 1.00 22.79 80 ILE A C 1
ATOM 594 O O . ILE A 1 80 ? -2.625 35.509 -5.084 1.00 23.77 80 ILE A O 1
ATOM 599 N N . PRO A 1 81 ? -4.639 36.441 -4.691 1.00 23.53 81 PRO A N 1
ATOM 600 C CA . PRO A 1 81 ? -4.613 36.049 -3.280 1.00 23.40 81 PRO A CA 1
ATOM 601 C C . PRO A 1 81 ? -4.626 34.529 -3.257 1.00 24.35 81 PRO A C 1
ATOM 602 O O . PRO A 1 81 ? -5.327 33.902 -4.057 1.00 23.07 81 PRO A O 1
ATOM 606 N N . TYR A 1 82 ? -3.868 33.932 -2.348 1.00 23.19 82 TYR A N 1
ATOM 607 C CA . TYR A 1 82 ? -3.815 32.480 -2.292 1.00 22.85 82 TYR A CA 1
ATOM 608 C C . TYR A 1 82 ? -3.654 31.925 -0.878 1.00 23.69 82 TYR A C 1
ATOM 609 O O . TYR A 1 82 ? -3.382 32.668 0.074 1.00 24.17 82 TYR A O 1
ATOM 618 N N . THR A 1 83 ? -3.844 30.615 -0.757 1.00 22.53 83 THR A N 1
ATOM 619 C CA . THR A 1 83 ? -3.702 29.900 0.506 1.00 23.01 83 THR A CA 1
ATOM 620 C C . THR A 1 83 ? -3.100 28.538 0.200 1.00 24.78 83 THR A C 1
ATOM 621 O O . THR A 1 83 ? -3.536 27.848 -0.724 1.00 24.82 83 THR A O 1
ATOM 625 N N . GLU A 1 84 ? -2.083 28.154 0.961 1.00 24.79 84 GLU A N 1
ATOM 626 C CA . GLU A 1 84 ? -1.460 26.860 0.751 1.00 24.66 84 GLU A CA 1
ATOM 627 C C . GLU A 1 84 ? -1.953 25.916 1.842 1.00 25.76 84 GLU A C 1
ATOM 628 O O . GLU A 1 84 ? -1.864 26.225 3.031 1.00 27.07 84 GLU A O 1
ATOM 634 N N . TYR A 1 85 ? -2.491 24.770 1.436 1.00 22.42 85 TYR A N 1
ATOM 635 C CA . TYR A 1 85 ? -2.987 23.788 2.389 1.00 23.43 85 TYR A CA 1
ATOM 636 C C . TYR A 1 85 ? -2.602 22.386 1.940 1.00 22.98 85 TYR A C 1
ATOM 637 O O . TYR A 1 85 ? -3.120 21.869 0.953 1.00 22.49 85 TYR A O 1
ATOM 646 N N . SER A 1 86 ? -1.689 21.769 2.678 1.00 23.41 86 SER A N 1
ATOM 647 C CA . SER A 1 86 ? -1.235 20.432 2.333 1.00 23.86 86 SER A CA 1
ATOM 648 C C . SER A 1 86 ? -2.230 19.327 2.654 1.00 23.70 86 SER A C 1
ATOM 649 O O . SER A 1 86 ? -2.857 19.321 3.715 1.00 24.23 86 SER A O 1
ATOM 652 N N . ILE A 1 87 ? -2.375 18.385 1.727 1.00 22.43 87 ILE A N 1
ATOM 653 C CA . ILE A 1 87 ? -3.268 17.258 1.943 1.00 22.85 87 ILE A CA 1
ATOM 654 C C . ILE A 1 87 ? -2.429 16.007 2.212 1.00 22.61 87 ILE A C 1
ATOM 655 O O . ILE A 1 87 ? -2.947 14.896 2.286 1.00 21.18 87 ILE A O 1
ATOM 660 N N . ALA A 1 88 ? -1.123 16.206 2.367 1.00 22.81 88 ALA A N 1
ATOM 661 C CA . ALA A 1 88 ? -0.203 15.107 2.633 1.00 24.05 88 ALA A CA 1
ATOM 662 C C . ALA A 1 88 ? -0.593 14.310 3.884 1.00 25.10 88 ALA A C 1
ATOM 663 O O . ALA A 1 88 ? -0.563 13.078 3.879 1.00 25.41 88 ALA A O 1
ATOM 665 N N . PRO A 1 89 ? -0.971 14.999 4.975 1.00 26.07 89 PRO A N 1
ATOM 666 C CA . PRO A 1 89 ? -1.348 14.239 6.170 1.00 26.69 89 PRO A CA 1
ATOM 667 C C . PRO A 1 89 ? -2.491 13.267 5.896 1.00 25.82 89 PRO A C 1
ATOM 668 O O . PRO A 1 89 ? -2.604 12.233 6.552 1.00 25.29 89 PRO A O 1
ATOM 672 N N . TYR A 1 90 ? -3.335 13.593 4.917 1.00 25.36 90 TYR A N 1
ATOM 673 C CA . TYR A 1 90 ? -4.449 12.718 4.583 1.00 23.68 90 TYR A CA 1
ATOM 674 C C . TYR A 1 90 ? -4.044 11.588 3.640 1.00 24.44 90 TYR 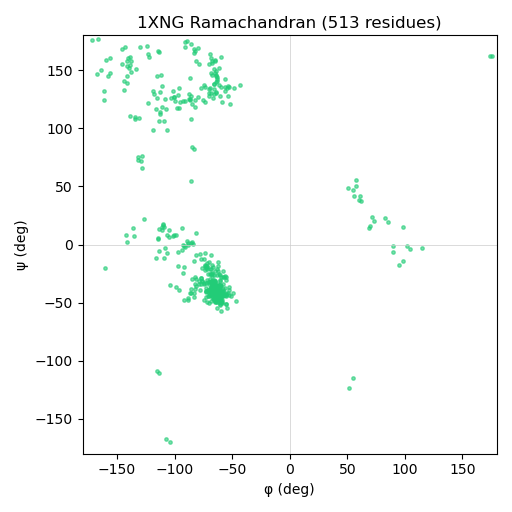A C 1
ATOM 675 O O . TYR A 1 90 ? -4.469 10.453 3.827 1.00 23.87 90 TYR A O 1
ATOM 684 N N . ASP A 1 91 ? -3.231 11.874 2.626 1.00 24.49 91 ASP A N 1
ATOM 685 C CA . ASP A 1 91 ? -2.848 10.804 1.712 1.00 25.85 91 ASP A CA 1
ATOM 686 C C . ASP A 1 91 ? -1.871 9.853 2.399 1.00 27.59 91 ASP A C 1
ATOM 687 O O . ASP A 1 91 ? -1.717 8.702 1.990 1.00 27.86 91 ASP A O 1
ATOM 692 N N . ALA A 1 92 ? -1.241 10.336 3.467 1.00 27.97 92 ALA A N 1
ATOM 693 C CA . ALA A 1 92 ? -0.297 9.531 4.238 1.00 29.66 92 ALA A CA 1
ATOM 694 C C . ALA A 1 92 ? -1.048 8.389 4.923 1.00 29.53 92 ALA A C 1
ATOM 695 O O . ALA A 1 92 ? -0.551 7.264 5.009 1.00 29.81 92 ALA A O 1
ATOM 697 N N . ILE A 1 93 ? -2.246 8.685 5.419 1.00 29.10 93 ILE A N 1
ATOM 698 C CA . ILE A 1 93 ? -3.061 7.669 6.072 1.00 27.88 93 ILE A CA 1
ATOM 699 C C . ILE A 1 93 ? -3.532 6.666 5.025 1.00 27.90 93 ILE A C 1
ATOM 700 O O . ILE A 1 93 ? -3.501 5.457 5.253 1.00 27.38 93 ILE A O 1
ATOM 705 N N . PHE A 1 94 ? -3.962 7.173 3.872 1.00 27.35 94 PHE A N 1
ATOM 706 C CA . PHE A 1 94 ? -4.432 6.313 2.795 1.00 28.86 94 PHE A CA 1
ATOM 707 C C . PHE A 1 94 ? -3.338 5.347 2.336 1.00 29.46 94 PHE A C 1
ATOM 708 O O . PHE A 1 94 ? -3.611 4.172 2.082 1.00 31.07 94 PHE A O 1
ATOM 716 N N . SER A 1 95 ? -2.107 5.844 2.237 1.00 31.16 95 SER A N 1
ATOM 717 C CA . SER A 1 95 ? -0.976 5.020 1.811 1.00 32.51 95 SER A CA 1
ATOM 718 C C . SER A 1 95 ? -0.627 3.951 2.836 1.00 33.45 95 SER A C 1
ATOM 719 O O . SER A 1 95 ? -0.163 2.868 2.480 1.00 33.62 95 SER A O 1
ATOM 722 N N . SER A 1 96 ? -0.843 4.258 4.110 1.00 34.77 96 SER A N 1
ATOM 723 C CA . SER A 1 96 ? -0.540 3.308 5.171 1.00 35.56 96 SER A CA 1
ATOM 724 C C . SER A 1 96 ? -1.597 2.214 5.246 1.00 35.52 96 SER A C 1
ATOM 725 O O . SER A 1 96 ? -1.291 1.074 5.601 1.00 35.42 96 SER A O 1
ATOM 728 N N . HIS A 1 97 ? -2.836 2.559 4.899 1.00 34.14 97 HIS A N 1
ATOM 729 C CA . HIS A 1 97 ? -3.938 1.601 4.926 1.00 33.42 97 HIS A CA 1
ATOM 730 C C . HIS A 1 97 ? -4.028 0.782 3.642 1.00 34.26 97 HIS A C 1
ATOM 731 O O . HIS A 1 97 ? -4.488 -0.360 3.660 1.00 34.52 97 HIS A O 1
ATOM 738 N N . PHE A 1 98 ? -3.595 1.367 2.529 1.00 33.51 98 PHE A N 1
ATOM 739 C CA . PHE A 1 98 ? -3.635 0.683 1.241 1.00 34.11 98 PHE A CA 1
ATOM 740 C C . PHE A 1 98 ? -2.292 0.817 0.524 1.00 35.91 98 PHE A C 1
ATOM 741 O O . PHE A 1 98 ? -2.160 1.583 -0.429 1.00 35.13 98 PHE A O 1
ATOM 749 N N . LYS A 1 99 ? -1.297 0.067 0.986 1.00 38.09 99 LYS A N 1
ATOM 750 C CA . LYS A 1 99 ? 0.034 0.121 0.391 1.00 40.41 99 LYS A CA 1
ATOM 751 C C . LYS A 1 99 ? 0.079 -0.307 -1.069 1.00 40.19 99 LYS A C 1
ATOM 752 O O . LYS A 1 99 ? 0.680 0.371 -1.900 1.00 41.69 99 LYS A O 1
ATOM 758 N N . ASP A 1 100 ? -0.557 -1.431 -1.380 1.00 39.57 100 ASP A N 1
ATOM 759 C CA . ASP A 1 100 ? -0.550 -1.945 -2.743 1.00 38.83 100 ASP A CA 1
ATOM 760 C C . ASP A 1 100 ? -1.562 -1.274 -3.656 1.00 36.20 100 ASP A C 1
ATOM 761 O O . ASP A 1 100 ? -1.789 -1.736 -4.773 1.00 36.87 100 ASP A O 1
ATOM 766 N N . ALA A 1 101 ? -2.170 -0.190 -3.187 1.00 34.44 101 ALA A N 1
ATOM 767 C CA . ALA A 1 101 ? -3.152 0.522 -3.997 1.00 31.68 101 ALA A CA 1
ATOM 768 C C . ALA A 1 101 ? -2.490 1.050 -5.262 1.00 30.44 101 ALA A C 1
ATOM 769 O O . ALA A 1 101 ? -1.380 1.583 -5.216 1.00 29.73 101 ALA A O 1
ATOM 771 N N . SER A 1 102 ? -3.179 0.903 -6.389 1.00 28.76 102 SER A N 1
ATOM 772 C CA . SER A 1 102 ? -2.665 1.365 -7.673 1.00 28.25 102 SER A CA 1
ATOM 773 C C . SER A 1 102 ? -2.415 2.869 -7.646 1.00 27.61 102 SER A C 1
ATOM 774 O O . SER A 1 102 ? -2.944 3.578 -6.788 1.00 27.01 102 SER A O 1
ATOM 777 N N . LEU A 1 103 ? -1.601 3.352 -8.580 1.00 25.64 103 LEU A N 1
ATOM 778 C CA . LEU A 1 103 ? -1.314 4.779 -8.657 1.00 25.77 103 LEU A CA 1
ATOM 779 C C . LEU A 1 103 ? -2.616 5.524 -8.933 1.00 24.73 103 LEU A C 1
ATOM 780 O O . LEU A 1 103 ? -2.834 6.619 -8.418 1.00 25.56 103 LEU A O 1
ATOM 785 N N . THR A 1 104 ? -3.479 4.919 -9.742 1.00 25.82 104 THR A N 1
ATOM 786 C CA . THR A 1 104 ? -4.757 5.533 -10.089 1.00 24.29 104 THR A CA 1
ATOM 787 C C . THR A 1 104 ? -5.651 5.711 -8.865 1.00 24.06 104 THR A C 1
ATOM 788 O O . THR A 1 104 ? -6.269 6.764 -8.696 1.00 23.13 104 THR A O 1
ATOM 792 N N . ARG A 1 105 ? -5.717 4.693 -8.012 1.00 23.76 105 ARG A N 1
ATOM 793 C CA . ARG A 1 105 ? -6.537 4.780 -6.808 1.00 23.21 105 ARG A CA 1
ATOM 794 C C . ARG A 1 105 ? -5.988 5.867 -5.887 1.00 23.84 105 ARG A C 1
ATOM 795 O O . ARG A 1 105 ? -6.746 6.661 -5.332 1.00 22.12 105 ARG A O 1
ATOM 803 N N . LYS A 1 106 ? -4.667 5.909 -5.733 1.00 24.03 106 LYS A N 1
ATOM 804 C CA . LYS A 1 106 ? -4.031 6.919 -4.890 1.00 23.99 106 LYS A CA 1
ATOM 805 C C . LYS A 1 106 ? -4.288 8.329 -5.419 1.00 23.09 106 LYS A C 1
ATOM 806 O O . LYS A 1 106 ? -4.577 9.250 -4.654 1.00 23.63 106 LYS A O 1
ATOM 812 N N . GLY A 1 107 ? -4.176 8.493 -6.732 1.00 20.41 107 GLY A N 1
ATOM 813 C CA . GLY A 1 107 ? -4.392 9.792 -7.336 1.00 19.81 107 GLY A CA 1
ATOM 814 C C . GLY A 1 107 ? -5.840 10.234 -7.235 1.00 19.93 107 GLY A C 1
ATOM 815 O O . GLY A 1 107 ? -6.113 11.406 -6.975 1.00 19.05 107 GLY A O 1
ATOM 816 N N . ASN A 1 108 ? -6.768 9.305 -7.441 1.00 20.07 108 ASN A N 1
ATOM 817 C CA . ASN A 1 108 ? -8.185 9.648 -7.364 1.00 19.65 108 ASN A CA 1
ATOM 818 C C . ASN A 1 108 ? -8.549 10.103 -5.958 1.00 20.52 108 ASN A C 1
ATOM 819 O O . ASN A 1 108 ? -9.361 11.011 -5.786 1.00 19.49 108 ASN A O 1
ATOM 824 N N . PHE A 1 109 ? -7.951 9.479 -4.946 1.00 19.72 109 PHE A N 1
ATOM 825 C CA . PHE A 1 109 ? -8.246 9.876 -3.579 1.00 19.57 109 PHE A CA 1
ATOM 826 C C . PHE A 1 109 ? -7.771 11.308 -3.355 1.00 19.47 109 PHE A C 1
ATOM 827 O O . PHE A 1 109 ? -8.468 12.114 -2.746 1.00 18.95 109 PHE A O 1
ATOM 835 N N . CYS A 1 110 ? -6.585 11.631 -3.857 1.00 17.80 110 CYS A N 1
ATOM 836 C CA . CYS A 1 110 ? -6.062 12.976 -3.705 1.00 19.36 110 CYS A CA 1
ATOM 837 C C . CYS A 1 110 ? -6.911 14.006 -4.435 1.00 16.93 110 CYS A C 1
ATOM 838 O O . CYS A 1 110 ? -7.134 15.089 -3.915 1.00 18.67 110 CYS A O 1
ATOM 841 N N . ALA A 1 111 ? -7.384 13.667 -5.632 1.00 17.65 111 ALA A N 1
ATOM 842 C CA . ALA A 1 111 ? -8.202 14.601 -6.408 1.00 16.25 111 ALA A CA 1
ATOM 843 C C . ALA A 1 111 ? -9.498 14.888 -5.673 1.00 18.18 111 ALA A C 1
ATOM 844 O O . ALA A 1 111 ? -10.009 16.007 -5.720 1.00 15.48 111 ALA A O 1
ATOM 846 N N . ARG A 1 112 ? -10.029 13.873 -5.001 1.00 17.11 112 ARG A N 1
ATOM 847 C CA . ARG A 1 112 ? -11.267 14.041 -4.252 1.00 16.92 112 ARG A CA 1
ATOM 848 C C . ARG A 1 112 ? -11.013 14.820 -2.969 1.00 17.05 112 ARG A C 1
ATOM 849 O O . ARG A 1 112 ? -11.862 15.596 -2.523 1.00 16.28 112 ARG A O 1
ATOM 857 N N . LEU A 1 113 ? -9.836 14.632 -2.375 1.00 18.16 113 LEU A N 1
ATOM 858 C CA . LEU A 1 113 ? -9.499 15.396 -1.184 1.00 18.40 113 LEU A CA 1
ATOM 859 C C . LEU A 1 113 ? -9.449 16.864 -1.604 1.00 17.36 113 LEU A C 1
ATOM 860 O O . LEU A 1 113 ? -9.867 17.749 -0.856 1.00 18.11 113 LEU A O 1
ATOM 865 N N . ARG A 1 114 ? -8.946 17.132 -2.807 1.00 16.15 114 ARG A N 1
ATOM 866 C CA . ARG A 1 114 ? -8.877 18.507 -3.267 1.00 14.63 114 ARG A CA 1
ATOM 867 C C . ARG A 1 114 ? -10.277 19.067 -3.495 1.00 16.59 114 ARG A C 1
ATOM 868 O O . ARG A 1 114 ? -10.528 20.231 -3.195 1.00 15.38 114 ARG A O 1
ATOM 876 N N . MET A 1 115 ? -11.181 18.237 -4.015 1.00 15.31 115 MET A N 1
ATOM 877 C CA . MET A 1 115 ? -12.563 18.652 -4.240 1.00 16.76 115 MET A CA 1
ATOM 878 C C . MET A 1 115 ? -13.137 19.065 -2.884 1.00 16.51 115 MET A C 1
ATOM 879 O O . MET A 1 115 ? -13.689 20.158 -2.739 1.00 16.79 115 MET A O 1
ATOM 884 N N . ALA A 1 116 ? -12.962 18.202 -1.889 1.00 17.64 116 ALA A N 1
ATOM 885 C CA . ALA A 1 116 ? -13.480 18.455 -0.550 1.00 16.88 116 ALA A CA 1
ATOM 886 C C . ALA A 1 116 ? -12.979 19.748 0.090 1.00 17.15 116 ALA A C 1
ATOM 887 O O . ALA A 1 116 ? -13.759 20.476 0.699 1.00 17.35 116 ALA A O 1
ATOM 889 N N . PHE A 1 117 ? -11.693 20.054 -0.040 1.00 16.88 117 PHE A N 1
ATOM 890 C CA . PHE A 1 117 ? -11.202 21.281 0.563 1.00 15.95 117 PHE A CA 1
ATOM 891 C C . PHE A 1 117 ? -11.581 22.513 -0.243 1.00 17.55 117 PHE A C 1
ATOM 892 O O . PHE A 1 117 ? -11.739 23.592 0.317 1.00 16.96 117 PHE A O 1
ATOM 900 N N . LEU A 1 118 ? -11.740 22.369 -1.556 1.00 16.08 118 LEU A N 1
ATOM 901 C CA . LEU A 1 118 ? -12.163 23.520 -2.342 1.00 15.01 118 LEU A CA 1
ATOM 902 C C . LEU A 1 118 ? -13.599 23.851 -1.952 1.00 14.84 118 LEU A C 1
ATOM 903 O O . LEU A 1 118 ? -13.943 25.022 -1.794 1.00 17.20 118 LEU A O 1
ATOM 908 N N . TYR A 1 119 ? -14.431 22.828 -1.794 1.00 16.65 119 TYR A N 1
ATOM 909 C CA . TYR A 1 119 ? -15.819 23.075 -1.410 1.00 16.82 119 TYR A CA 1
ATOM 910 C C . TYR A 1 119 ? -15.910 23.563 0.030 1.00 19.82 119 TYR A C 1
ATOM 911 O O . TYR A 1 119 ? -16.764 24.387 0.364 1.00 20.14 119 TYR A O 1
ATOM 920 N N . ASP A 1 120 ? -15.018 23.075 0.885 1.00 19.18 120 ASP A N 1
ATOM 921 C CA . ASP A 1 120 ? -15.007 23.516 2.273 1.00 18.75 120 ASP A CA 1
ATOM 922 C C . ASP A 1 120 ? -14.635 24.993 2.305 1.00 18.33 120 ASP A C 1
ATOM 923 O O . ASP A 1 120 ? -15.272 25.796 2.985 1.00 17.77 120 ASP A O 1
ATOM 928 N N . TYR A 1 121 ? -13.594 25.348 1.559 1.00 17.83 121 TYR A N 1
ATOM 929 C CA . TYR A 1 121 ? -13.146 26.730 1.509 1.00 20.06 121 TYR A CA 1
ATOM 930 C C . TYR A 1 121 ? -14.275 27.607 0.969 1.00 20.01 121 TYR A C 1
ATOM 931 O O . TYR A 1 121 ? -14.520 28.703 1.470 1.00 21.54 121 TYR A O 1
ATOM 940 N N . SER A 1 122 ? -14.975 27.116 -0.048 1.00 18.82 122 SER A N 1
ATOM 941 C CA . SER A 1 122 ? -16.040 27.906 -0.645 1.00 19.61 122 SER A CA 1
ATOM 942 C C . SER A 1 122 ? -17.177 28.212 0.313 1.00 18.93 122 SER A C 1
ATOM 943 O O . SER A 1 122 ? -17.683 29.333 0.327 1.00 19.21 122 SER A O 1
ATOM 946 N N . LEU A 1 123 ? -17.571 27.233 1.120 1.00 19.17 123 LEU A N 1
ATOM 947 C CA . LEU A 1 123 ? -18.670 27.450 2.054 1.00 18.54 123 LEU A CA 1
ATOM 948 C C . LEU A 1 123 ? -18.282 28.449 3.148 1.00 20.55 123 LEU A C 1
ATOM 949 O O . LEU A 1 123 ? -19.042 29.369 3.456 1.00 18.99 123 LEU A O 1
ATOM 954 N N . LYS A 1 124 ? -17.087 28.282 3.707 1.00 22.53 124 LYS A N 1
ATOM 955 C CA . LYS A 1 124 ? -16.617 29.160 4.779 1.00 22.32 124 LYS A CA 1
ATOM 956 C C . LYS A 1 124 ? -16.340 30.596 4.332 1.00 23.08 124 LYS A C 1
ATOM 957 O O . LYS A 1 124 ? -16.328 31.511 5.158 1.00 24.17 124 LYS A O 1
ATOM 963 N N . SER A 1 125 ? -16.131 30.800 3.034 1.00 21.25 125 SER A N 1
ATOM 964 C CA . SER A 1 125 ? -15.836 32.129 2.503 1.00 21.69 125 SER A CA 1
ATOM 965 C C . SER A 1 125 ? -16.927 32.654 1.576 1.00 22.36 125 SER A C 1
ATOM 966 O O . SER A 1 125 ? -16.769 33.704 0.957 1.00 23.28 125 SER A O 1
ATOM 969 N N . ASP A 1 126 ? -18.026 31.914 1.474 1.00 23.09 126 ASP A N 1
ATOM 970 C CA . ASP A 1 126 ? -19.133 32.313 0.613 1.00 25.24 126 ASP A CA 1
ATOM 971 C C . ASP A 1 126 ? -18.683 32.490 -0.833 1.00 23.42 126 ASP A C 1
ATOM 972 O O . ASP A 1 126 ? -18.956 33.517 -1.456 1.00 23.05 126 ASP A O 1
ATOM 977 N N . SER A 1 127 ? -17.991 31.485 -1.366 1.00 21.74 127 SER A N 1
ATOM 978 C CA . SER A 1 127 ? -17.509 31.541 -2.743 1.00 20.39 127 SER A CA 1
ATOM 979 C C . SER A 1 127 ? -18.001 30.342 -3.550 1.00 18.71 127 SER A C 1
ATOM 980 O O . SER A 1 127 ? -18.572 29.402 -3.003 1.00 20.97 127 SER A O 1
ATOM 983 N N . LEU A 1 128 ? -17.785 30.399 -4.858 1.00 17.36 128 LEU A N 1
ATOM 984 C CA . LEU A 1 128 ? -18.133 29.299 -5.748 1.00 17.56 128 LEU A CA 1
ATOM 985 C C . LEU A 1 128 ? -16.828 28.710 -6.270 1.00 17.15 128 LEU A C 1
ATOM 986 O O . LEU A 1 128 ? -15.855 29.438 -6.487 1.00 18.81 128 LEU A O 1
ATOM 991 N N . VAL A 1 129 ? -16.818 27.395 -6.476 1.00 16.66 129 VAL A N 1
ATOM 992 C CA . VAL A 1 129 ? -15.645 26.693 -6.986 1.00 16.39 129 VAL A CA 1
ATOM 993 C C . VAL A 1 129 ? -15.663 26.699 -8.513 1.00 16.29 129 VAL A C 1
ATOM 994 O O . VAL A 1 129 ? -16.637 26.262 -9.130 1.00 15.87 129 VAL A O 1
ATOM 998 N N . ILE A 1 130 ? -14.578 27.180 -9.106 1.00 14.81 130 ILE A N 1
ATOM 999 C CA . ILE A 1 130 ? -14.440 27.249 -10.559 1.00 16.18 130 ILE A CA 1
ATOM 1000 C C . ILE A 1 130 ? -13.575 26.075 -11.011 1.00 18.08 130 ILE A C 1
ATOM 1001 O O . ILE A 1 130 ? -12.468 25.867 -10.493 1.00 17.89 130 ILE A O 1
ATOM 1006 N N . GLY A 1 131 ? -14.090 25.306 -11.968 1.00 15.43 131 GLY A N 1
ATOM 1007 C CA . GLY A 1 131 ? -13.376 24.151 -12.483 1.00 14.86 131 GLY A CA 1
ATOM 1008 C C . GLY A 1 131 ? -12.356 24.498 -13.547 1.00 15.76 131 GLY A C 1
ATOM 1009 O O . GLY A 1 131 ? -12.353 25.610 -14.082 1.00 14.26 131 GLY A O 1
ATOM 1010 N N . THR A 1 132 ? -11.511 23.529 -13.885 1.00 15.23 132 THR A N 1
ATOM 1011 C CA . THR A 1 132 ? -10.454 23.762 -14.854 1.00 17.56 132 THR A CA 1
ATOM 1012 C C . THR A 1 132 ? -10.312 22.653 -15.889 1.00 17.91 132 THR A C 1
ATOM 1013 O O . THR A 1 132 ? -9.370 22.657 -16.673 1.00 18.08 132 THR A O 1
ATOM 1017 N N . SER A 1 133 ? -11.228 21.696 -15.890 1.00 18.04 133 SER A N 1
ATOM 1018 C CA . SER A 1 133 ? -11.141 20.603 -16.849 1.00 17.73 133 SER A CA 1
ATOM 1019 C C . SER A 1 133 ? -11.338 21.102 -18.281 1.00 18.92 133 SER A C 1
ATOM 1020 O O . SER A 1 133 ? -12.300 21.808 -18.555 1.00 18.82 133 SER A O 1
ATOM 1023 N N . ASN A 1 134 ? -10.436 20.747 -19.193 1.00 18.20 134 ASN A N 1
ATOM 1024 C CA . ASN A 1 134 ? -10.599 21.179 -20.579 1.00 17.41 134 ASN A CA 1
ATOM 1025 C C . ASN A 1 134 ? -11.382 20.132 -21.378 1.00 18.43 134 ASN A C 1
ATOM 1026 O O . ASN A 1 134 ? -11.631 19.026 -20.897 1.00 18.31 134 ASN A O 1
ATOM 1031 N N . LYS A 1 135 ? -11.777 20.490 -22.597 1.00 18.53 135 LYS A N 1
ATOM 1032 C CA . LYS A 1 135 ? -12.567 19.599 -23.443 1.00 17.93 135 LYS A CA 1
ATOM 1033 C C . LYS A 1 135 ? -11.900 18.279 -23.780 1.00 17.99 135 LYS A C 1
ATOM 1034 O O . LYS A 1 135 ? -12.577 17.260 -23.909 1.00 17.50 135 LYS A O 1
ATOM 1040 N N . SER A 1 136 ? -10.579 18.287 -23.940 1.00 17.59 136 SER A N 1
ATOM 1041 C CA . SER A 1 136 ? -9.870 17.055 -24.260 1.00 17.00 136 SER A CA 1
ATOM 1042 C C . SER A 1 136 ? -10.003 16.058 -23.105 1.00 18.33 136 SER A C 1
ATOM 1043 O O . SER A 1 136 ? -10.327 14.891 -23.316 1.00 17.91 136 SER A O 1
ATOM 1046 N N . GLU A 1 137 ? -9.763 16.526 -21.884 1.00 19.07 137 GLU A N 1
ATOM 1047 C CA . GLU A 1 137 ? -9.879 15.683 -20.698 1.00 20.08 137 GLU A CA 1
ATOM 1048 C C . GLU A 1 137 ? -11.326 15.225 -20.500 1.00 20.53 137 GLU A C 1
ATOM 1049 O O . GLU A 1 137 ? -11.585 14.064 -20.185 1.00 21.62 137 GLU A O 1
ATOM 1055 N N . ARG A 1 138 ? -12.271 16.141 -20.679 1.00 19.08 138 ARG A N 1
ATOM 1056 C CA . ARG A 1 138 ? -13.675 15.790 -20.505 1.00 18.92 138 ARG A CA 1
ATOM 1057 C C . ARG A 1 138 ? -14.112 14.697 -21.489 1.00 18.82 138 ARG A C 1
ATOM 1058 O O . ARG A 1 138 ? -14.766 13.730 -21.102 1.00 21.06 138 ARG A O 1
ATOM 1066 N N . MET A 1 139 ? -13.736 14.831 -22.754 1.00 18.64 139 MET A N 1
ATOM 1067 C CA . MET A 1 139 ? -14.111 13.820 -23.737 1.00 19.08 139 MET A CA 1
ATOM 1068 C C . MET A 1 139 ? -13.476 12.465 -23.431 1.00 19.77 139 MET A C 1
ATOM 1069 O O . MET A 1 139 ? -14.141 11.431 -23.490 1.00 20.57 139 MET A O 1
ATOM 1074 N N . LEU A 1 140 ? -12.188 12.476 -23.103 1.00 19.99 140 LEU A N 1
ATOM 1075 C CA . LEU A 1 140 ? -11.456 11.249 -22.810 1.00 21.09 140 LEU A CA 1
ATOM 1076 C C . LEU A 1 140 ? -11.760 10.685 -21.421 1.00 21.81 140 LEU A C 1
ATOM 1077 O O . LEU A 1 140 ? -11.422 9.540 -21.120 1.00 24.13 140 LEU A O 1
ATOM 1082 N N . GLY A 1 141 ? -12.412 11.487 -20.587 1.00 21.32 141 GLY A N 1
ATOM 1083 C CA . GLY A 1 141 ? -12.720 11.049 -19.238 1.00 21.66 141 GLY A CA 1
ATOM 1084 C C . GLY A 1 141 ? -11.439 11.003 -18.426 1.00 20.98 141 GLY A C 1
ATOM 1085 O O . GLY A 1 141 ? -11.344 10.287 -17.432 1.00 22.40 141 GLY A O 1
ATOM 1086 N N . TYR A 1 142 ? -10.446 11.774 -18.858 1.00 21.61 142 TYR A N 1
ATOM 1087 C CA . TYR A 1 142 ? -9.159 11.827 -18.176 1.00 21.29 142 TYR A CA 1
ATOM 1088 C C . TYR A 1 142 ? -9.295 12.819 -17.030 1.00 21.45 142 TYR A C 1
ATOM 1089 O O . TYR A 1 142 ? -8.935 13.994 -17.143 1.00 21.68 142 TYR A O 1
ATOM 1098 N N . GLY A 1 143 ? -9.842 12.324 -15.930 1.00 18.54 143 GLY A N 1
ATOM 1099 C CA . GLY A 1 143 ? -10.070 13.141 -14.756 1.00 19.61 143 GLY A CA 1
ATOM 1100 C C . GLY A 1 143 ? -10.792 12.261 -13.761 1.00 18.45 143 GLY A C 1
ATOM 1101 O O . GLY A 1 143 ? -11.336 11.227 -14.142 1.00 18.99 143 GLY A O 1
ATOM 1102 N N . THR A 1 144 ? -10.799 12.660 -12.490 1.00 19.15 144 THR A N 1
ATOM 1103 C CA . THR A 1 144 ? -11.450 11.880 -11.446 1.00 16.85 144 THR A CA 1
ATOM 1104 C C . THR A 1 144 ? -12.886 12.357 -11.248 1.00 18.09 144 THR A C 1
ATOM 1105 O O . THR A 1 144 ? -13.123 13.538 -11.001 1.00 20.40 144 THR A O 1
ATOM 1109 N N . LEU A 1 145 ? -13.838 11.444 -11.374 1.00 17.35 145 LEU A N 1
ATOM 1110 C CA . LEU A 1 145 ? -15.237 11.799 -11.181 1.00 18.06 145 LEU A CA 1
ATOM 1111 C C . LEU A 1 145 ? -15.385 12.223 -9.723 1.00 17.36 145 LEU A C 1
ATOM 1112 O O . LEU A 1 145 ? -14.940 11.513 -8.823 1.00 18.30 145 LEU A O 1
ATOM 1117 N N . PHE A 1 146 ? -16.011 13.378 -9.506 1.00 17.53 146 PHE A N 1
ATOM 1118 C CA . PHE A 1 146 ? -16.213 13.942 -8.172 1.00 17.21 146 PHE A CA 1
ATOM 1119 C C . PHE A 1 146 ? -14.899 14.399 -7.546 1.00 16.42 146 PHE A C 1
ATOM 1120 O O . PHE A 1 146 ? -14.824 14.665 -6.345 1.00 16.60 146 PHE A O 1
ATOM 1128 N N . GLY A 1 147 ? -13.869 14.492 -8.387 1.00 16.16 147 GLY A N 1
ATOM 1129 C CA . GLY A 1 147 ? -12.560 14.952 -7.959 1.00 17.85 147 GLY A CA 1
ATOM 1130 C C . GLY A 1 147 ? -12.303 16.276 -8.661 1.00 17.59 147 GLY A C 1
ATOM 1131 O O . GLY A 1 147 ? -12.966 17.271 -8.369 1.00 15.98 147 GLY A O 1
ATOM 1132 N N . ASP A 1 148 ? -11.366 16.301 -9.606 1.00 16.87 148 ASP A N 1
ATOM 1133 C CA . ASP A 1 148 ? -11.085 17.534 -10.326 1.00 18.29 148 ASP A CA 1
ATOM 1134 C C . ASP A 1 148 ? -12.210 17.910 -11.298 1.00 19.81 148 ASP A C 1
ATOM 1135 O O . ASP A 1 148 ? -12.281 19.050 -11.753 1.00 20.53 148 ASP A O 1
ATOM 1140 N N . LEU A 1 149 ? -13.099 16.968 -11.606 1.00 17.86 149 LEU A N 1
ATOM 1141 C CA . LEU A 1 149 ? -14.213 17.269 -12.509 1.00 19.53 149 LEU A CA 1
ATOM 1142 C C . LEU A 1 149 ? -15.362 17.980 -11.777 1.00 21.27 149 LEU A C 1
ATOM 1143 O O . LEU A 1 149 ? -16.297 18.478 -12.409 1.00 23.31 149 LEU A O 1
ATOM 1148 N N . ALA A 1 150 ? -15.271 18.039 -10.449 1.00 19.12 150 ALA A N 1
ATOM 1149 C CA . ALA A 1 150 ? -16.300 18.661 -9.604 1.00 19.45 150 ALA A CA 1
ATOM 1150 C C . ALA A 1 150 ? -16.168 20.177 -9.423 1.00 18.98 150 ALA A C 1
ATOM 1151 O O . ALA A 1 150 ? -15.159 20.663 -8.923 1.00 20.28 150 ALA A O 1
ATOM 1153 N N . CYS A 1 151 ? -17.194 20.930 -9.821 1.00 17.53 151 CYS A N 1
ATOM 1154 C CA . CYS A 1 151 ? -17.166 22.385 -9.683 1.00 15.62 151 CYS A CA 1
ATOM 1155 C C . CYS A 1 151 ? -18.558 22.937 -9.909 1.00 16.99 151 CYS A C 1
ATOM 1156 O O . CYS A 1 151 ? -19.472 22.190 -10.231 1.00 15.87 151 CYS A O 1
ATOM 1159 N N . ALA A 1 152 ? -18.711 24.244 -9.746 1.00 14.73 152 ALA A N 1
ATOM 1160 C CA . ALA A 1 152 ? -20.004 24.879 -9.973 1.00 17.42 152 ALA A CA 1
ATOM 1161 C C . ALA A 1 152 ? -20.055 25.452 -11.393 1.00 18.35 152 ALA A C 1
ATOM 1162 O O . ALA A 1 152 ? -21.070 25.347 -12.083 1.00 17.65 152 ALA A O 1
ATOM 1164 N N . ILE A 1 153 ? -18.929 26.021 -11.824 1.00 16.81 153 ILE A N 1
ATOM 1165 C CA . ILE A 1 153 ? -18.785 26.684 -13.121 1.00 17.47 153 ILE A CA 1
ATOM 1166 C C . ILE A 1 153 ? -17.406 26.366 -13.716 1.00 17.30 153 ILE A C 1
ATOM 1167 O O . ILE A 1 153 ? -16.418 26.358 -12.994 1.00 20.25 153 ILE A O 1
ATOM 1172 N N . ASN A 1 154 ? -17.338 26.108 -15.021 1.00 18.29 154 ASN A N 1
ATOM 1173 C CA . ASN A 1 154 ? -16.057 25.816 -15.680 1.00 17.72 154 ASN A CA 1
ATOM 1174 C C . ASN A 1 154 ? -15.962 26.611 -16.988 1.00 17.98 154 ASN A C 1
ATOM 1175 O O . ASN A 1 154 ? -16.619 26.288 -17.971 1.00 16.91 154 ASN A O 1
ATOM 1180 N N . PRO A 1 155 ? -15.116 27.653 -17.030 1.00 17.86 155 PRO A N 1
ATOM 1181 C CA . PRO A 1 155 ? -14.992 28.459 -18.244 1.00 16.80 155 PRO A CA 1
ATOM 1182 C C . PRO A 1 155 ? -14.299 27.847 -19.460 1.00 17.35 155 PRO A C 1
ATOM 1183 O O . PRO A 1 155 ? -14.564 28.264 -20.587 1.00 17.52 155 PRO A O 1
ATOM 1187 N N . ILE A 1 156 ? -13.420 26.870 -19.247 1.00 16.36 156 ILE A N 1
ATOM 1188 C CA . ILE A 1 156 ? -12.684 26.271 -20.359 1.00 17.13 156 ILE A CA 1
ATOM 1189 C C . ILE A 1 156 ? -13.073 24.838 -20.704 1.00 17.35 156 ILE A C 1
ATOM 1190 O O . ILE A 1 156 ? -12.343 24.153 -21.414 1.00 18.02 156 ILE A O 1
ATOM 1195 N N . GLY A 1 157 ? -14.237 24.409 -20.224 1.00 16.72 157 GLY A N 1
ATOM 1196 C CA . GLY A 1 157 ? -14.710 23.056 -20.466 1.00 17.51 157 GLY A CA 1
ATOM 1197 C C . GLY A 1 157 ? -14.975 22.652 -21.903 1.00 18.18 157 GLY A C 1
ATOM 1198 O O . GLY A 1 157 ? -14.992 21.463 -22.209 1.00 17.40 157 GLY A O 1
ATOM 1199 N N . GLU A 1 158 ? -15.208 23.623 -22.783 1.00 18.33 158 GLU A N 1
ATOM 1200 C CA . GLU A 1 158 ? -15.442 23.316 -24.187 1.00 18.58 158 GLU A CA 1
ATOM 1201 C C . GLU A 1 158 ? -14.211 23.657 -25.030 1.00 18.70 158 GLU A C 1
ATOM 1202 O O . GLU A 1 158 ? -14.244 23.583 -26.260 1.00 18.89 158 GLU A O 1
ATOM 1208 N N . LEU A 1 159 ? -13.120 24.031 -24.367 1.00 18.59 159 LEU A N 1
ATOM 1209 C CA . LEU A 1 159 ? -11.889 24.347 -25.085 1.00 17.38 159 LEU A CA 1
ATOM 1210 C C . LEU A 1 159 ? -10.955 23.145 -25.094 1.00 18.34 159 LEU A C 1
ATOM 1211 O O . LEU A 1 159 ? -10.681 22.554 -24.050 1.00 17.02 159 LEU A O 1
ATOM 1216 N N . PHE A 1 160 ? -10.476 22.771 -26.277 1.00 17.57 160 PHE A N 1
ATOM 1217 C CA . PHE A 1 160 ? -9.552 21.657 -26.362 1.00 19.61 160 PHE A CA 1
ATOM 1218 C C . PHE A 1 160 ? -8.219 22.085 -25.755 1.00 19.29 160 PHE A C 1
ATOM 1219 O O . PHE A 1 160 ? -7.905 23.279 -25.699 1.00 18.76 160 PHE A O 1
ATOM 1227 N N . LYS A 1 161 ? -7.454 21.108 -25.284 1.00 19.33 161 LYS A N 1
ATOM 1228 C CA . LYS A 1 161 ? -6.164 21.378 -24.660 1.00 20.97 161 LYS A CA 1
ATOM 1229 C C . LYS A 1 161 ? -5.278 22.300 -25.491 1.00 21.59 161 LYS A C 1
ATOM 1230 O O . LYS A 1 161 ? -4.629 23.202 -24.956 1.00 21.51 161 LYS A O 1
ATOM 1236 N N . THR A 1 162 ? -5.252 22.076 -26.801 1.00 20.65 162 THR A N 1
ATOM 1237 C CA . THR A 1 162 ? -4.439 22.897 -27.688 1.00 22.06 162 THR A CA 1
ATOM 1238 C C . THR A 1 162 ? -4.923 24.341 -27.722 1.00 22.55 162 THR A C 1
ATOM 1239 O O . THR A 1 162 ? -4.131 25.271 -27.901 1.00 20.74 162 THR A O 1
ATOM 1243 N N . GLU A 1 163 ? -6.227 24.525 -27.544 1.00 20.75 163 GLU A N 1
ATOM 1244 C CA . GLU A 1 163 ? -6.813 25.855 -27.555 1.00 21.15 163 GLU A CA 1
ATOM 1245 C C . GLU A 1 163 ? -6.548 26.568 -26.235 1.00 20.69 163 GLU A C 1
ATOM 1246 O O . GLU A 1 163 ? -6.374 27.781 -26.207 1.00 22.02 163 GLU A O 1
ATOM 1252 N N . VAL A 1 164 ? -6.526 25.815 -25.143 1.00 19.36 164 VAL A N 1
ATOM 1253 C CA . VAL A 1 164 ? -6.250 26.397 -23.833 1.00 20.01 164 VAL A CA 1
ATOM 1254 C C . VAL A 1 164 ? -4.817 26.930 -23.858 1.00 21.24 164 VAL A C 1
ATOM 1255 O O . VAL A 1 164 ? -4.513 27.969 -23.270 1.00 21.34 164 VAL A O 1
ATOM 1259 N N . TYR A 1 165 ? -3.941 26.210 -24.543 1.00 22.58 165 TYR A N 1
ATOM 1260 C CA . TYR A 1 165 ? -2.550 26.630 -24.663 1.00 22.80 165 TYR A CA 1
ATOM 1261 C C . TYR A 1 165 ? -2.485 27.937 -25.458 1.00 24.62 165 TYR A C 1
ATOM 1262 O O . TYR A 1 165 ? -1.812 28.887 -25.058 1.00 23.17 165 TYR A O 1
ATOM 1271 N N . GLU A 1 166 ? -3.184 27.984 -26.590 1.00 24.17 166 GLU A N 1
ATOM 1272 C CA . GLU A 1 166 ? -3.190 29.190 -27.413 1.00 24.59 166 GLU A CA 1
ATOM 1273 C C . GLU A 1 166 ? -3.727 30.370 -26.611 1.00 25.39 166 GLU A C 1
ATOM 1274 O O . GLU A 1 166 ? -3.213 31.486 -26.704 1.00 25.77 166 GLU A O 1
ATOM 1280 N N . LEU A 1 167 ? -4.769 30.120 -25.826 1.00 23.44 167 LEU A N 1
ATOM 1281 C CA . LEU A 1 167 ? -5.357 31.157 -24.992 1.00 23.57 167 LEU A CA 1
ATOM 1282 C C . LEU A 1 167 ? -4.355 31.602 -23.930 1.00 23.49 167 LEU A C 1
ATOM 1283 O O . LEU A 1 167 ? -4.248 32.790 -23.629 1.00 24.76 167 LEU A O 1
ATOM 1288 N N . ALA A 1 168 ? -3.625 30.645 -23.365 1.00 21.59 168 ALA A N 1
ATOM 1289 C CA . ALA A 1 168 ? -2.641 30.958 -22.335 1.00 23.10 168 ALA A CA 1
ATOM 1290 C C . ALA A 1 168 ? -1.588 31.944 -22.843 1.00 24.20 168 ALA A C 1
ATOM 1291 O O . ALA A 1 168 ? -1.166 32.840 -22.112 1.00 24.93 168 ALA A O 1
ATOM 1293 N N . ARG A 1 169 ? -1.159 31.780 -24.088 1.00 25.37 169 ARG A N 1
ATOM 1294 C CA . ARG A 1 169 ? -0.160 32.685 -24.655 1.00 26.92 169 ARG A CA 1
ATOM 1295 C C . ARG A 1 169 ? -0.665 34.129 -24.649 1.00 27.92 169 ARG A C 1
ATOM 1296 O O . ARG A 1 169 ? 0.076 35.057 -24.313 1.00 27.30 169 ARG A O 1
ATOM 1304 N N . ARG A 1 170 ? -1.929 34.309 -25.023 1.00 27.92 170 ARG A N 1
ATOM 1305 C CA . ARG A 1 170 ? -2.554 35.629 -25.077 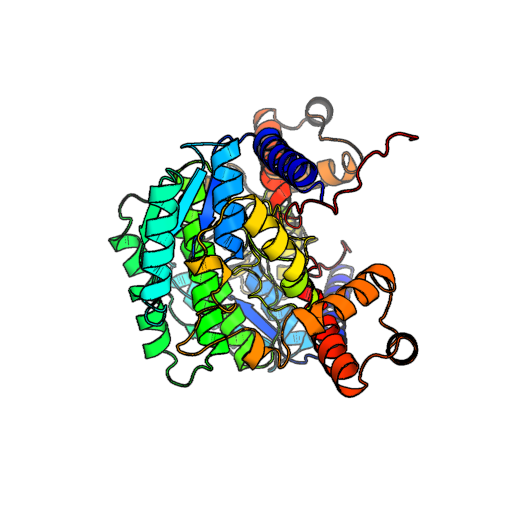1.00 30.36 170 ARG A CA 1
ATOM 1306 C C . ARG A 1 170 ? -2.741 36.236 -23.690 1.00 29.88 170 ARG A C 1
ATOM 1307 O O . ARG A 1 170 ? -2.828 37.456 -23.545 1.00 30.24 170 ARG A O 1
ATOM 1315 N N . LEU A 1 171 ? -2.822 35.380 -22.678 1.00 27.74 171 LEU A N 1
ATOM 1316 C CA . LEU A 1 171 ? -3.001 35.832 -21.304 1.00 26.96 171 LEU A CA 1
ATOM 1317 C C . LEU A 1 171 ? -1.655 36.087 -20.635 1.00 26.29 171 LEU A C 1
ATOM 1318 O O . LEU A 1 171 ? -1.589 36.411 -19.452 1.00 25.95 171 LEU A O 1
ATOM 1323 N N . ASN A 1 172 ? -0.583 35.929 -21.402 1.00 27.85 172 ASN A N 1
ATOM 1324 C CA . ASN A 1 172 ? 0.762 36.145 -20.891 1.00 28.89 172 ASN A CA 1
ATOM 1325 C C . ASN A 1 172 ? 1.124 35.190 -19.762 1.00 28.34 172 ASN A C 1
ATOM 1326 O O . ASN A 1 172 ? 1.788 35.582 -18.807 1.00 27.61 172 ASN A O 1
ATOM 1331 N N . ILE A 1 173 ? 0.677 33.940 -19.863 1.00 27.03 173 ILE A N 1
ATOM 1332 C CA . ILE A 1 173 ? 0.997 32.938 -18.851 1.00 25.77 173 ILE A CA 1
ATOM 1333 C C . ILE A 1 173 ? 2.506 32.712 -18.931 1.00 26.42 173 ILE A C 1
ATOM 1334 O O . ILE A 1 173 ? 3.064 32.645 -20.026 1.00 26.31 173 ILE A O 1
ATOM 1339 N N . PRO A 1 174 ? 3.182 32.600 -17.775 1.00 26.06 174 PRO A N 1
ATOM 1340 C CA . PRO A 1 174 ? 4.635 32.382 -17.708 1.00 27.30 174 PRO A CA 1
ATOM 1341 C C . PRO A 1 174 ? 5.111 31.256 -18.618 1.00 28.21 174 PRO A C 1
ATOM 1342 O O . PRO A 1 174 ? 4.505 30.188 -18.665 1.00 26.75 174 PRO A O 1
ATOM 1346 N N . LYS A 1 175 ? 6.200 31.503 -19.343 1.00 28.67 175 LYS A N 1
ATOM 1347 C CA . LYS A 1 175 ? 6.752 30.503 -20.249 1.00 30.02 175 LYS A CA 1
ATOM 1348 C C . LYS A 1 175 ? 7.037 29.201 -19.503 1.00 28.97 175 LYS A C 1
ATOM 1349 O O . LYS A 1 175 ? 6.955 28.114 -20.077 1.00 29.00 175 LYS A O 1
ATOM 1355 N N . LYS A 1 176 ? 7.367 29.322 -18.220 1.00 29.36 176 LYS A N 1
ATOM 1356 C CA . LYS A 1 176 ? 7.668 28.164 -17.384 1.00 29.62 176 LYS A CA 1
ATOM 1357 C C . LYS A 1 176 ? 6.483 27.206 -17.376 1.00 29.39 176 LYS A C 1
ATOM 1358 O O . LYS A 1 176 ? 6.649 25.987 -17.426 1.00 28.21 176 LYS A O 1
ATOM 1364 N N . ILE A 1 177 ? 5.284 27.774 -17.312 1.00 27.07 177 ILE A N 1
ATOM 1365 C CA . ILE A 1 177 ? 4.061 26.985 -17.284 1.00 26.39 177 ILE A CA 1
ATOM 1366 C C . ILE A 1 177 ? 3.640 26.569 -18.690 1.00 26.22 177 ILE A C 1
ATOM 1367 O O . ILE A 1 177 ? 3.102 25.478 -18.892 1.00 24.98 177 ILE A O 1
ATOM 1372 N N . LEU A 1 178 ? 3.894 27.438 -19.661 1.00 26.78 178 LEU A N 1
ATOM 1373 C CA . LEU A 1 178 ? 3.553 27.144 -21.048 1.00 28.95 178 LEU A CA 1
ATOM 1374 C C . LEU A 1 178 ? 4.360 25.975 -21.600 1.00 29.70 178 LEU A C 1
ATOM 1375 O O . LEU A 1 178 ? 3.843 25.163 -22.369 1.00 29.38 178 LEU A O 1
ATOM 1380 N N . ASN A 1 179 ? 5.629 25.892 -21.213 1.00 29.95 179 ASN A N 1
ATOM 1381 C CA . ASN A 1 179 ? 6.495 24.827 -21.710 1.00 31.14 179 ASN A CA 1
ATOM 1382 C C . ASN A 1 179 ? 6.440 23.559 -20.875 1.00 30.90 179 ASN A C 1
ATOM 1383 O O . ASN A 1 179 ? 7.107 22.570 -21.183 1.00 31.54 179 ASN A O 1
ATOM 1388 N N . LYS A 1 180 ? 5.634 23.590 -19.822 1.00 30.68 180 LYS A N 1
ATOM 1389 C CA . LYS A 1 180 ? 5.501 22.447 -18.937 1.00 30.84 180 LYS A CA 1
ATOM 1390 C C . LYS A 1 180 ? 4.569 21.402 -19.533 1.00 30.85 180 LYS A C 1
ATOM 1391 O O . LYS A 1 180 ? 3.449 21.710 -19.925 1.00 32.08 180 LYS A O 1
ATOM 1397 N N . PRO A 1 181 ? 5.031 20.149 -19.623 1.00 31.12 181 PRO A N 1
ATOM 1398 C CA . PRO A 1 181 ? 4.203 19.076 -20.178 1.00 30.32 181 PRO A CA 1
ATOM 1399 C C . PRO A 1 181 ? 3.040 18.746 -19.246 1.00 28.44 181 PRO A C 1
ATOM 1400 O O . PRO A 1 181 ? 3.216 18.639 -18.032 1.00 27.74 181 PRO A O 1
ATOM 1404 N N . PRO A 1 182 ? 1.830 18.599 -19.806 1.00 26.86 182 PRO A N 1
ATOM 1405 C CA . PRO A 1 182 ? 0.639 18.281 -19.014 1.00 26.19 182 PRO A CA 1
ATOM 1406 C C . PRO A 1 182 ? 0.858 17.059 -18.139 1.00 25.30 182 PRO A C 1
ATOM 1407 O O . PRO A 1 182 ? 1.412 16.058 -18.589 1.00 23.13 182 PRO A O 1
ATOM 1411 N N . SER A 1 183 ? 0.422 17.151 -16.887 1.00 25.89 183 SER A N 1
ATOM 1412 C CA . SER A 1 183 ? 0.565 16.052 -15.945 1.00 26.45 183 SER A CA 1
ATOM 1413 C C . SER A 1 183 ? -0.377 16.200 -14.758 1.00 27.21 183 SER A C 1
ATOM 1414 O O . SER A 1 183 ? -0.360 17.215 -14.073 1.00 25.70 183 SER A O 1
ATOM 1417 N N . ALA A 1 184 ? -1.195 15.182 -14.519 1.00 27.22 184 ALA A N 1
ATOM 1418 C CA . ALA A 1 184 ? -2.130 15.197 -13.401 1.00 27.68 184 ALA A CA 1
ATOM 1419 C C . ALA A 1 184 ? -1.345 15.443 -12.116 1.00 28.04 184 ALA A C 1
ATOM 1420 O O . ALA A 1 184 ? -1.868 16.000 -11.151 1.00 28.01 184 ALA A O 1
ATOM 1422 N N . ASP A 1 185 ? -0.083 15.020 -12.123 1.00 29.23 185 ASP A N 1
ATOM 1423 C CA . ASP A 1 185 ? 0.811 15.172 -10.977 1.00 29.13 185 ASP A CA 1
ATOM 1424 C C . ASP A 1 185 ? 0.259 14.445 -9.751 1.00 29.19 185 ASP A C 1
ATOM 1425 O O . ASP A 1 185 ? 0.370 14.928 -8.621 1.00 29.85 185 ASP A O 1
ATOM 1430 N N . LEU A 1 186 ? -0.333 13.276 -9.985 1.00 28.11 186 LEU A N 1
ATOM 1431 C CA . LEU A 1 186 ? -0.903 12.470 -8.911 1.00 28.08 186 LEU A CA 1
ATOM 1432 C C . LEU A 1 186 ? 0.108 11.447 -8.420 1.00 28.31 186 LEU A C 1
ATOM 1433 O O . LEU A 1 186 ? -0.152 10.710 -7.472 1.00 27.37 186 LEU A O 1
ATOM 1438 N N . PHE A 1 187 ? 1.251 11.398 -9.098 1.00 28.35 187 PHE A N 1
ATOM 1439 C CA . PHE A 1 187 ? 2.351 10.509 -8.742 1.00 31.25 187 PHE A CA 1
ATOM 1440 C C . PHE A 1 187 ? 3.593 10.942 -9.520 1.00 31.74 187 PHE A C 1
ATOM 1441 O O . PHE A 1 187 ? 3.493 11.444 -10.637 1.00 31.29 187 PHE A O 1
ATOM 1449 N N . VAL A 1 188 ? 4.758 10.766 -8.905 1.00 33.02 188 VAL A N 1
ATOM 1450 C CA . VAL A 1 188 ? 6.029 11.154 -9.506 1.00 34.28 188 VAL A CA 1
ATOM 1451 C C . VAL A 1 188 ? 6.243 10.564 -10.894 1.00 34.04 188 VAL A C 1
ATOM 1452 O O . VAL A 1 188 ? 6.119 9.354 -11.087 1.00 34.92 188 VAL A O 1
ATOM 1456 N N . GLY A 1 189 ? 6.564 11.428 -11.853 1.00 34.52 189 GLY A N 1
ATOM 1457 C CA . GLY A 1 189 ? 6.811 10.979 -13.213 1.00 34.65 189 GLY A CA 1
ATOM 1458 C C . GLY A 1 189 ? 5.598 10.925 -14.122 1.00 34.90 189 GLY A C 1
ATOM 1459 O O . GLY A 1 189 ? 5.734 10.681 -15.323 1.00 35.94 189 GLY A O 1
ATOM 1460 N N . GLN A 1 190 ? 4.413 11.156 -13.566 1.00 32.71 190 GLN A N 1
ATOM 1461 C CA . GLN A 1 190 ? 3.190 11.120 -14.360 1.00 31.09 190 GLN A CA 1
ATOM 1462 C C . GLN A 1 190 ? 3.149 12.201 -15.429 1.00 30.07 190 GLN A C 1
ATOM 1463 O O . GLN A 1 190 ? 3.654 13.308 -15.231 1.00 30.18 190 GLN A O 1
ATOM 1469 N N . SER A 1 191 ? 2.540 11.870 -16.564 1.00 30.21 191 SER A N 1
ATOM 1470 C CA . SER A 1 191 ? 2.389 12.816 -17.662 1.00 29.67 191 SER A CA 1
ATOM 1471 C C . SER A 1 191 ? 1.222 12.386 -18.549 1.00 28.22 191 SER A C 1
ATOM 1472 O O . SER A 1 191 ? 0.967 11.194 -18.727 1.00 27.94 191 SER A O 1
ATOM 1475 N N . ASP A 1 192 ? 0.504 13.364 -19.089 1.00 27.22 192 ASP A N 1
ATOM 1476 C CA . ASP A 1 192 ? -0.635 13.087 -19.955 1.00 26.80 192 ASP A CA 1
ATOM 1477 C C . ASP A 1 192 ? -0.222 12.272 -21.176 1.00 27.27 192 ASP A C 1
ATOM 1478 O O . ASP A 1 192 ? -0.935 11.356 -21.596 1.00 26.90 192 ASP A O 1
ATOM 1483 N N . GLU A 1 193 ? 0.930 12.604 -21.749 1.00 27.28 193 GLU A N 1
ATOM 1484 C CA . GLU A 1 193 ? 1.389 11.903 -22.941 1.00 28.61 193 GLU A CA 1
ATOM 1485 C C . GLU A 1 193 ? 1.675 10.426 -22.682 1.00 29.23 193 GLU A C 1
ATOM 1486 O O . GLU A 1 193 ? 1.388 9.575 -23.526 1.00 29.19 193 GLU A O 1
ATOM 1492 N N . LYS A 1 194 ? 2.234 10.115 -21.517 1.00 30.27 194 LYS A N 1
ATOM 1493 C CA . LYS A 1 194 ? 2.536 8.727 -21.182 1.00 31.52 194 LYS A CA 1
ATOM 1494 C C . LYS A 1 194 ? 1.268 7.923 -20.903 1.00 32.40 194 LYS A C 1
ATOM 1495 O O . LYS A 1 194 ? 1.122 6.795 -21.376 1.00 31.10 194 LYS A O 1
ATOM 1501 N N . ASP A 1 195 ? 0.352 8.502 -20.132 1.00 31.72 195 ASP A N 1
ATOM 1502 C CA . ASP A 1 195 ? -0.893 7.818 -19.804 1.00 32.27 195 ASP A CA 1
ATOM 1503 C C . ASP A 1 195 ? -1.796 7.647 -21.017 1.00 32.05 195 ASP A C 1
ATOM 1504 O O . ASP A 1 195 ? -2.402 6.591 -21.204 1.00 32.25 195 ASP A O 1
ATOM 1509 N N . LEU A 1 196 ? -1.893 8.694 -21.832 1.00 30.98 196 LEU A N 1
ATOM 1510 C CA . LEU A 1 196 ? -2.741 8.664 -23.017 1.00 32.31 196 LEU A CA 1
ATOM 1511 C C . LEU A 1 196 ? -2.069 7.972 -24.191 1.00 33.09 196 LEU A C 1
ATOM 1512 O O . LEU A 1 196 ? -2.739 7.381 -25.041 1.00 33.17 196 LEU A O 1
ATOM 1517 N N . GLY A 1 197 ? -0.743 8.054 -24.234 1.00 34.19 197 GLY A N 1
ATOM 1518 C CA . GLY A 1 197 ? 0.007 7.426 -25.307 1.00 34.57 197 GLY A CA 1
ATOM 1519 C C . GLY A 1 197 ? 0.331 8.347 -26.467 1.00 35.24 197 GLY A C 1
ATOM 1520 O O . GLY A 1 197 ? 1.217 8.049 -27.273 1.00 35.01 197 GLY A O 1
ATOM 1521 N N . TYR A 1 198 ? -0.380 9.466 -26.560 1.00 34.83 198 TYR A N 1
ATOM 1522 C CA . TYR A 1 198 ? -0.156 10.419 -27.639 1.00 35.27 198 TYR A CA 1
ATOM 1523 C C . TYR A 1 198 ? -0.205 11.854 -27.121 1.00 34.69 198 TYR A C 1
ATOM 1524 O O . TYR A 1 198 ? -0.837 12.131 -26.099 1.00 34.75 198 TYR A O 1
ATOM 1533 N N . PRO A 1 199 ? 0.479 12.783 -27.812 1.00 33.18 199 PRO A N 1
ATOM 1534 C CA . PRO A 1 199 ? 0.498 14.196 -27.417 1.00 32.48 199 PRO A CA 1
ATOM 1535 C C . PRO A 1 199 ? -0.801 14.861 -27.876 1.00 30.93 199 PRO A C 1
ATOM 1536 O O . PRO A 1 199 ? -1.430 14.401 -28.827 1.00 30.80 199 PRO A O 1
ATOM 1540 N N . TYR A 1 200 ? -1.200 15.941 -27.214 1.00 30.31 200 TYR A N 1
ATOM 1541 C CA . TYR A 1 200 ? -2.440 16.620 -27.582 1.00 29.80 200 TYR A CA 1
ATOM 1542 C C . TYR A 1 200 ? -2.419 17.179 -29.004 1.00 30.93 200 TYR A C 1
ATOM 1543 O O . TYR A 1 200 ? -3.464 17.514 -29.565 1.00 28.69 200 TYR A O 1
ATOM 1552 N N . SER A 1 201 ? -1.231 17.266 -29.593 1.00 30.15 201 SER A N 1
ATOM 1553 C CA . SER A 1 201 ? -1.108 17.766 -30.958 1.00 30.30 201 SER A CA 1
ATOM 1554 C C . SER A 1 201 ? -1.653 16.719 -31.934 1.00 29.69 201 SER A C 1
ATOM 1555 O O . SER A 1 201 ? -2.010 17.037 -33.073 1.00 29.74 201 SER A O 1
ATOM 1558 N N . VAL A 1 202 ? -1.716 15.472 -31.473 1.00 28.67 202 VAL A N 1
ATOM 1559 C CA . VAL A 1 202 ? -2.213 14.359 -32.278 1.00 27.97 202 VAL A CA 1
ATOM 1560 C C . VAL A 1 202 ? -3.627 13.953 -31.855 1.00 26.02 202 VAL A C 1
ATOM 1561 O O . VAL A 1 202 ? -4.442 13.549 -32.684 1.00 26.95 202 VAL A O 1
ATOM 1565 N N . ILE A 1 203 ? -3.909 14.062 -30.562 1.00 23.84 203 ILE A N 1
ATOM 1566 C CA . ILE A 1 203 ? -5.217 13.694 -30.030 1.00 22.58 203 ILE A CA 1
ATOM 1567 C C . ILE A 1 203 ? -6.299 14.711 -30.360 1.00 21.25 203 ILE A C 1
ATOM 1568 O O . ILE A 1 203 ? -7.381 14.346 -30.816 1.00 21.35 203 ILE A O 1
ATOM 1573 N N . ASP A 1 204 ? -5.999 15.986 -30.138 1.00 20.56 204 ASP A N 1
ATOM 1574 C CA . ASP A 1 204 ? -6.971 17.051 -30.368 1.00 19.83 204 ASP A CA 1
ATOM 1575 C C . ASP A 1 204 ? -7.597 17.135 -31.756 1.00 19.78 204 ASP A C 1
ATOM 1576 O O . ASP A 1 204 ? -8.794 17.392 -31.883 1.00 17.80 204 ASP A O 1
ATOM 1581 N N . PRO A 1 205 ? -6.807 16.944 -32.821 1.00 19.00 205 PRO A N 1
ATOM 1582 C CA . PRO A 1 205 ? -7.438 17.019 -34.140 1.00 20.19 205 PRO A CA 1
ATOM 1583 C C . PRO A 1 205 ? -8.526 15.945 -34.283 1.00 18.42 205 PRO A C 1
ATOM 1584 O O . PRO A 1 205 ? -9.583 16.194 -34.863 1.00 18.30 205 PRO A O 1
ATOM 1588 N N . LEU A 1 206 ? -8.264 14.761 -33.735 1.00 18.02 206 LEU A N 1
ATOM 1589 C CA . LEU A 1 206 ? -9.218 13.656 -33.783 1.00 19.11 206 LEU A CA 1
ATOM 1590 C C . LEU A 1 206 ? -10.414 13.950 -32.885 1.00 18.98 206 LEU A C 1
ATOM 1591 O O . LEU A 1 206 ? -11.562 13.732 -33.273 1.00 19.50 206 LEU A O 1
ATOM 1596 N N . LEU A 1 207 ? -10.148 14.445 -31.679 1.00 18.86 207 LEU A N 1
ATOM 1597 C CA . LEU A 1 207 ? -11.241 14.768 -30.776 1.00 18.50 207 LEU A CA 1
ATOM 1598 C C . LEU A 1 207 ? -12.149 15.840 -31.383 1.00 18.37 207 LEU A C 1
ATOM 1599 O O . LEU A 1 207 ? -13.366 15.810 -31.199 1.00 16.83 207 LEU A O 1
ATOM 1604 N N . LYS A 1 208 ? -11.568 16.789 -32.112 1.00 18.48 208 LYS A N 1
ATOM 1605 C CA . LYS A 1 208 ? -12.378 17.837 -32.723 1.00 17.57 208 LYS A CA 1
ATOM 1606 C C . LYS A 1 208 ? -13.347 17.267 -33.763 1.00 18.68 208 LYS A C 1
ATOM 1607 O O . LYS A 1 208 ? -14.510 17.676 -33.826 1.00 17.02 208 LYS A O 1
ATOM 1613 N N . ASP A 1 209 ? -12.879 16.328 -34.578 1.00 19.84 209 ASP A N 1
ATOM 1614 C CA . ASP A 1 209 ? -13.757 15.719 -35.572 1.00 21.61 209 ASP A CA 1
ATOM 1615 C C . ASP A 1 209 ? -14.828 14.863 -34.904 1.00 21.65 209 ASP A C 1
ATOM 1616 O O . ASP A 1 209 ? -15.969 14.811 -35.364 1.00 20.86 209 ASP A O 1
ATOM 1621 N N . ILE A 1 210 ? -14.462 14.191 -33.819 1.00 21.45 210 ILE A N 1
ATOM 1622 C CA . ILE A 1 210 ? -15.418 13.366 -33.095 1.00 20.15 210 ILE A CA 1
ATOM 1623 C C . ILE A 1 210 ? -16.494 14.255 -32.468 1.00 20.73 210 ILE A C 1
ATOM 1624 O O . ILE A 1 210 ? -17.679 13.927 -32.497 1.00 21.28 210 ILE A O 1
ATOM 1629 N N . GLU A 1 211 ? -16.094 15.400 -31.921 1.00 18.13 211 GLU A N 1
ATOM 1630 C CA . GLU A 1 211 ? -17.072 16.289 -31.310 1.00 18.27 211 GLU A CA 1
ATOM 1631 C C . GLU A 1 211 ? -18.014 16.883 -32.355 1.00 18.43 211 GLU A C 1
ATOM 1632 O O . GLU A 1 211 ? -19.197 17.096 -32.084 1.00 19.98 211 GLU A O 1
ATOM 1638 N N . ALA A 1 212 ? -17.491 17.144 -33.549 1.00 19.56 212 ALA A N 1
ATOM 1639 C CA . ALA A 1 212 ? -18.295 17.739 -34.613 1.00 20.12 212 ALA A CA 1
ATOM 1640 C C . ALA A 1 212 ? -19.213 16.732 -35.290 1.00 22.76 212 ALA A C 1
ATOM 1641 O O . ALA A 1 212 ? -20.365 17.040 -35.607 1.00 22.37 212 ALA A O 1
ATOM 1643 N N . LEU A 1 213 ? -18.696 15.527 -35.492 1.00 23.13 213 LEU A N 1
ATOM 1644 C CA . LEU A 1 213 ? -19.441 14.470 -36.163 1.00 25.61 213 LEU A CA 1
ATOM 1645 C C . LEU A 1 213 ? -20.338 13.641 -35.259 1.00 26.23 213 LEU A C 1
ATOM 1646 O O . LEU A 1 213 ? -21.470 13.322 -35.631 1.00 26.40 213 LEU A O 1
ATOM 1651 N N . PHE A 1 214 ? -19.836 13.290 -34.079 1.00 26.70 214 PHE A N 1
ATOM 1652 C CA . PHE A 1 214 ? -20.593 12.458 -33.153 1.00 29.27 214 PHE A CA 1
ATOM 1653 C C . PHE A 1 214 ? -20.687 13.048 -31.751 1.00 32.03 214 PHE A C 1
ATOM 1654 O O . PHE A 1 214 ? -20.151 12.483 -30.795 1.00 34.86 214 PHE A O 1
ATOM 1662 N N . GLN A 1 215 ? -21.372 14.175 -31.620 1.00 33.77 215 GLN A N 1
ATOM 1663 C CA . GLN A 1 215 ? -21.515 14.800 -30.316 1.00 35.95 215 GLN A CA 1
ATOM 1664 C C . GLN A 1 215 ? -22.649 14.143 -29.538 1.00 37.44 215 GLN A C 1
ATOM 1665 O O . GLN A 1 215 ? -22.551 13.955 -28.326 1.00 37.68 215 GLN A O 1
ATOM 1671 N N . THR A 1 216 ? -23.720 13.790 -30.243 1.00 38.93 216 THR A N 1
ATOM 1672 C CA . THR A 1 216 ? -24.876 13.164 -29.610 1.00 41.09 216 THR A CA 1
ATOM 1673 C C . THR A 1 216 ? -25.247 11.854 -30.304 1.00 40.50 216 THR A C 1
ATOM 1674 O O . THR A 1 216 ? -26.381 11.387 -30.204 1.00 41.10 216 THR A O 1
ATOM 1678 N N . LYS A 1 217 ? -24.287 11.270 -31.012 1.00 39.06 217 LYS A N 1
ATOM 1679 C CA . LYS A 1 217 ? -24.511 10.017 -31.721 1.00 37.94 217 LYS A CA 1
ATOM 168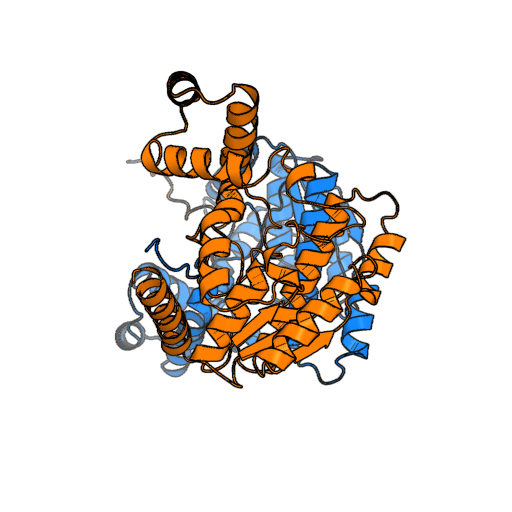0 C C . LYS A 1 217 ? -23.286 9.121 -31.557 1.00 36.95 217 LYS A C 1
ATOM 1681 O O . LYS A 1 217 ? -22.201 9.596 -31.220 1.00 37.44 217 LYS A O 1
ATOM 1683 N N . PRO A 1 218 ? -23.444 7.810 -31.792 1.00 35.33 218 PRO A N 1
ATOM 1684 C CA . PRO A 1 218 ? -22.330 6.867 -31.660 1.00 33.50 218 PRO A CA 1
ATOM 1685 C C . PRO A 1 218 ? -21.188 7.124 -32.638 1.00 31.35 218 PRO A C 1
ATOM 1686 O O . PRO A 1 218 ? -21.411 7.481 -33.793 1.00 31.28 218 PRO A O 1
ATOM 1690 N N . ILE A 1 219 ? -19.962 6.935 -32.167 1.00 29.08 219 ILE A N 1
ATOM 1691 C CA . ILE A 1 219 ? -18.788 7.146 -33.001 1.00 28.00 219 ILE A CA 1
ATOM 1692 C C . ILE A 1 219 ? -18.660 6.075 -34.086 1.00 28.68 219 ILE A C 1
ATOM 1693 O O . ILE A 1 219 ? -18.818 4.883 -33.818 1.00 27.97 219 ILE A O 1
ATOM 1698 N N . ASP A 1 220 ? -18.388 6.513 -35.313 1.00 29.42 220 ASP A N 1
ATOM 1699 C CA . ASP A 1 220 ? -18.219 5.605 -36.446 1.00 31.40 220 ASP A CA 1
ATOM 1700 C C . ASP A 1 220 ? -16.733 5.569 -36.779 1.00 31.19 220 ASP A C 1
ATOM 1701 O O . ASP A 1 220 ? -16.217 6.456 -37.461 1.00 30.56 220 ASP A O 1
ATOM 1706 N N . THR A 1 221 ? -16.049 4.541 -36.288 1.00 32.19 221 THR A N 1
ATOM 1707 C CA . THR A 1 221 ? -14.617 4.401 -36.510 1.00 34.31 221 THR A CA 1
ATOM 1708 C C . THR A 1 221 ? -14.247 4.323 -37.985 1.00 35.87 221 THR A C 1
ATOM 1709 O O . THR A 1 221 ? -13.146 4.709 -38.378 1.00 36.08 221 THR A O 1
ATOM 1713 N N . GLU A 1 222 ? -15.170 3.826 -38.801 1.00 38.54 222 GLU A N 1
ATOM 1714 C CA . GLU A 1 222 ? -14.919 3.705 -40.228 1.00 40.66 222 GLU A CA 1
ATOM 1715 C C . GLU A 1 222 ? -14.858 5.090 -40.861 1.00 39.75 222 GLU A C 1
ATOM 1716 O O . GLU A 1 222 ? -14.025 5.349 -41.728 1.00 40.80 222 GLU A O 1
ATOM 1722 N N . THR A 1 223 ? -15.741 5.979 -40.419 1.00 39.18 223 THR A N 1
ATOM 1723 C CA . THR A 1 223 ? -15.771 7.340 -40.937 1.00 37.39 223 THR A CA 1
ATOM 1724 C C . THR A 1 223 ? -14.469 8.040 -40.570 1.00 37.48 223 THR A C 1
ATOM 1725 O O . THR A 1 223 ? -13.881 8.745 -41.388 1.00 37.53 223 THR A O 1
ATOM 1729 N N . LEU A 1 224 ? -14.019 7.837 -39.336 1.00 37.39 224 LEU A N 1
ATOM 1730 C CA . LEU A 1 224 ? -12.780 8.448 -38.870 1.00 36.75 224 LEU A CA 1
ATOM 1731 C C . LEU A 1 224 ? -11.595 7.889 -39.654 1.00 38.47 224 LEU A C 1
ATOM 1732 O O . LEU A 1 224 ? -10.620 8.596 -39.917 1.00 37.46 224 LEU A O 1
ATOM 1737 N N . ALA A 1 225 ? -11.692 6.617 -40.029 1.00 39.55 225 ALA A N 1
ATOM 1738 C CA . ALA A 1 225 ? -10.637 5.959 -40.790 1.00 41.27 225 ALA A CA 1
ATOM 1739 C C . ALA A 1 225 ? -10.497 6.620 -42.157 1.00 42.37 225 ALA A C 1
ATOM 1740 O O . ALA A 1 225 ? -9.389 6.799 -42.663 1.00 42.94 225 ALA A O 1
ATOM 1742 N N . GLN A 1 226 ? -11.629 6.986 -42.747 1.00 43.67 226 GLN A N 1
ATOM 1743 C CA . GLN A 1 226 ? -11.643 7.627 -44.055 1.00 45.19 226 GLN A CA 1
ATOM 1744 C C . GLN A 1 226 ? -11.034 9.023 -44.007 1.00 44.55 226 GLN A C 1
ATOM 1745 O O . GLN A 1 226 ? -10.535 9.525 -45.014 1.00 43.84 226 GLN A O 1
ATOM 1751 N N . LEU A 1 227 ? -11.078 9.650 -42.836 1.00 43.18 227 LEU A N 1
ATOM 1752 C CA . LEU A 1 227 ? -10.521 10.986 -42.676 1.00 42.40 227 LEU A CA 1
ATOM 1753 C C . LEU A 1 227 ? -8.999 10.948 -42.657 1.00 41.87 227 LEU A C 1
ATOM 1754 O O . LEU A 1 227 ? -8.343 11.991 -42.660 1.00 42.31 227 LEU A O 1
ATOM 1759 N N . GLY A 1 228 ? -8.443 9.741 -42.630 1.00 41.18 228 GLY A N 1
ATOM 1760 C CA . GLY A 1 228 ? -6.999 9.593 -42.629 1.00 40.74 228 GLY A CA 1
ATOM 1761 C C . GLY A 1 228 ? -6.366 9.367 -41.270 1.00 40.22 228 GLY A C 1
ATOM 1762 O O . GLY A 1 228 ? -5.152 9.511 -41.126 1.00 40.78 228 GLY A O 1
ATOM 1763 N N . TYR A 1 229 ? -7.171 9.015 -40.271 1.00 39.47 229 TYR A N 1
ATOM 1764 C CA . TYR A 1 229 ? -6.640 8.775 -38.934 1.00 38.72 229 TYR A CA 1
ATOM 1765 C C . TYR A 1 229 ? -6.157 7.342 -38.763 1.00 40.22 229 TYR A C 1
ATOM 1766 O O . TYR A 1 229 ? -6.758 6.408 -39.289 1.00 40.01 229 TYR A O 1
ATOM 1775 N N . ASP A 1 230 ? -5.066 7.185 -38.021 1.00 42.95 230 ASP A N 1
ATOM 1776 C CA . ASP A 1 230 ? -4.479 5.876 -37.755 1.00 46.18 230 ASP A CA 1
ATOM 1777 C C . ASP A 1 230 ? -5.510 4.955 -37.116 1.00 47.03 230 ASP A C 1
ATOM 1778 O O . ASP A 1 230 ? -6.231 5.359 -36.203 1.00 47.66 230 ASP A O 1
ATOM 1783 N N . GLU A 1 231 ? -5.570 3.717 -37.594 1.00 48.08 231 GLU A N 1
ATOM 1784 C CA . GLU A 1 231 ? -6.513 2.731 -37.078 1.00 48.78 231 GLU A CA 1
ATOM 1785 C C . GLU A 1 231 ? -6.362 2.547 -35.569 1.00 48.00 231 GLU A C 1
ATOM 1786 O O . GLU A 1 231 ? -7.338 2.618 -34.819 1.00 47.52 231 GLU A O 1
ATOM 1792 N N . ILE A 1 232 ? -5.130 2.309 -35.133 1.00 47.04 232 ILE A N 1
ATOM 1793 C CA . ILE A 1 232 ? -4.832 2.108 -33.720 1.00 46.05 232 ILE A CA 1
ATOM 1794 C C . ILE A 1 232 ? -5.223 3.320 -32.875 1.00 44.34 232 ILE A C 1
ATOM 1795 O O . ILE A 1 232 ? -5.798 3.177 -31.796 1.00 43.95 232 ILE A O 1
ATOM 1800 N N . LEU A 1 233 ? -4.909 4.510 -33.376 1.00 41.08 233 LEU A N 1
ATOM 1801 C CA . LEU A 1 233 ? -5.216 5.747 -32.670 1.00 39.05 233 LEU A CA 1
ATOM 1802 C C . LEU A 1 233 ? -6.717 5.886 -32.438 1.00 36.12 233 LEU A C 1
ATOM 1803 O O . LEU A 1 233 ? -7.154 6.178 -31.325 1.00 34.12 233 LEU A O 1
ATOM 1808 N N . VAL A 1 234 ? -7.503 5.669 -33.488 1.00 34.29 234 VAL A N 1
ATOM 1809 C CA . VAL A 1 234 ? -8.958 5.771 -33.394 1.00 31.76 234 VAL A CA 1
ATOM 1810 C C . VAL A 1 234 ? -9.530 4.761 -32.404 1.00 32.31 234 VAL A C 1
ATOM 1811 O O . VAL A 1 234 ? -10.392 5.092 -31.592 1.00 30.82 234 VAL A O 1
ATOM 1815 N N . LYS A 1 235 ? -9.046 3.525 -32.480 1.00 31.73 235 LYS A N 1
ATOM 1816 C CA . LYS A 1 235 ? -9.518 2.470 -31.592 1.00 32.69 235 LYS A CA 1
ATOM 1817 C C . LYS A 1 235 ? -9.229 2.817 -30.136 1.00 32.34 235 LYS A C 1
ATOM 1818 O O . LYS A 1 235 ? -10.059 2.592 -29.253 1.00 32.86 235 LYS A O 1
ATOM 1820 N N . ASN A 1 236 ? -8.051 3.378 -29.891 1.00 31.90 236 ASN A N 1
ATOM 1821 C CA . ASN A 1 236 ? -7.652 3.748 -28.542 1.00 31.76 236 ASN A CA 1
ATOM 1822 C C . ASN A 1 236 ? -8.454 4.931 -27.998 1.00 29.38 236 ASN A C 1
ATOM 1823 O O . ASN A 1 236 ? -8.981 4.871 -26.887 1.00 28.63 236 ASN A O 1
ATOM 1828 N N . ILE A 1 237 ? -8.541 6.002 -28.778 1.00 27.27 237 ILE A N 1
ATOM 1829 C CA . ILE A 1 237 ? -9.274 7.192 -28.360 1.00 25.16 237 ILE A CA 1
ATOM 1830 C C . ILE A 1 237 ? -10.775 6.923 -28.253 1.00 25.23 237 ILE A C 1
ATOM 1831 O O . ILE A 1 237 ? -11.423 7.379 -27.311 1.00 22.82 237 ILE A O 1
ATOM 1836 N N . THR A 1 238 ? -11.328 6.183 -29.212 1.00 24.98 238 THR A N 1
ATOM 1837 C CA . THR A 1 238 ? -12.754 5.860 -29.177 1.00 24.70 238 THR A CA 1
ATOM 1838 C C . THR A 1 238 ? -13.103 5.049 -27.929 1.00 25.56 238 THR A C 1
ATOM 1839 O O . THR A 1 238 ? -14.123 5.296 -27.283 1.00 22.97 238 THR A O 1
ATOM 1843 N N . SER A 1 239 ? -12.251 4.083 -27.593 1.00 25.86 239 SER A N 1
ATOM 1844 C CA . SER A 1 239 ? -12.464 3.242 -26.419 1.00 27.54 239 SER A CA 1
ATOM 1845 C C . SER A 1 239 ? -12.488 4.073 -25.139 1.00 25.99 239 SER A C 1
ATOM 1846 O O . SER A 1 239 ? -13.326 3.858 -24.262 1.00 25.03 239 SER A O 1
ATOM 1849 N N . ARG A 1 240 ? -11.557 5.014 -25.032 1.00 25.90 240 ARG A N 1
ATOM 1850 C CA . ARG A 1 240 ? -11.477 5.885 -23.864 1.00 25.89 240 ARG A CA 1
ATOM 1851 C C . ARG A 1 240 ? -12.744 6.723 -23.727 1.00 23.22 240 ARG A C 1
ATOM 1852 O O . ARG A 1 240 ? -13.313 6.831 -22.640 1.00 23.68 240 ARG A O 1
ATOM 1860 N N . ILE A 1 241 ? -13.177 7.317 -24.834 1.00 21.10 241 ILE A N 1
ATOM 1861 C CA . ILE A 1 241 ? -14.371 8.154 -24.829 1.00 20.82 241 ILE A CA 1
ATOM 1862 C C . ILE A 1 241 ? -15.630 7.392 -24.417 1.00 21.38 241 ILE A C 1
ATOM 1863 O O . ILE A 1 241 ? -16.369 7.831 -23.535 1.00 22.41 241 ILE A O 1
ATOM 1868 N N . GLN A 1 242 ? -15.872 6.252 -25.055 1.00 21.65 242 GLN A N 1
ATOM 1869 C CA . GLN A 1 242 ? -17.062 5.460 -24.755 1.00 22.93 242 GLN A CA 1
ATOM 1870 C C . GLN A 1 242 ? -17.049 4.878 -23.348 1.00 23.71 242 GLN A C 1
ATOM 1871 O O . GLN A 1 242 ? -18.096 4.750 -22.712 1.00 25.42 242 GLN A O 1
ATOM 1877 N N . LYS A 1 243 ? -15.866 4.525 -22.863 1.00 23.27 243 LYS A N 1
ATOM 1878 C CA . LYS A 1 243 ? -15.731 3.958 -21.530 1.00 25.22 243 LYS A CA 1
ATOM 1879 C C . LYS A 1 243 ? -16.002 4.976 -20.427 1.00 24.93 243 LYS A C 1
ATOM 1880 O O . LYS A 1 243 ? -16.461 4.620 -19.341 1.00 25.81 243 LYS A O 1
ATOM 1886 N N . ASN A 1 244 ? -15.722 6.242 -20.707 1.00 22.65 244 ASN A N 1
ATOM 1887 C CA . ASN A 1 244 ? -15.902 7.279 -19.702 1.00 22.35 244 ASN A CA 1
ATOM 1888 C C . ASN A 1 244 ? -17.033 8.270 -19.957 1.00 22.20 244 ASN A C 1
ATOM 1889 O O . ASN A 1 244 ? -17.117 9.296 -19.285 1.00 21.75 244 ASN A O 1
ATOM 1894 N N . ALA A 1 245 ? -17.914 7.966 -20.906 1.00 22.27 245 ALA A N 1
ATOM 1895 C CA . ALA A 1 245 ? -19.015 8.874 -21.218 1.00 21.44 245 ALA A CA 1
ATOM 1896 C C . ALA A 1 245 ? -19.881 9.180 -19.994 1.00 21.10 245 ALA A C 1
ATOM 1897 O O . ALA A 1 245 ? -20.477 10.256 -19.896 1.00 20.88 245 ALA A O 1
ATOM 1899 N N . PHE A 1 246 ? -19.930 8.237 -19.059 1.00 21.94 246 PHE A N 1
ATOM 1900 C CA . PHE A 1 246 ? -20.727 8.382 -17.842 1.00 21.80 246 PHE A CA 1
ATOM 1901 C C . PHE A 1 246 ? -20.315 9.549 -16.950 1.00 21.06 246 PHE A C 1
ATOM 1902 O O . PHE A 1 246 ? -21.125 10.048 -16.170 1.00 21.74 246 PHE A O 1
ATOM 1910 N N . LYS A 1 247 ? -19.059 9.976 -17.041 1.00 20.72 247 LYS A N 1
ATOM 1911 C CA . LYS A 1 247 ? -18.585 11.076 -16.205 1.00 20.40 247 LYS A CA 1
ATOM 1912 C C . LYS A 1 247 ? -19.176 12.425 -16.595 1.00 22.27 247 LYS A C 1
ATOM 1913 O O . LYS A 1 247 ? -19.107 13.382 -15.825 1.00 22.11 247 LYS A O 1
ATOM 1919 N N . LEU A 1 248 ? -19.767 12.489 -17.785 1.00 24.15 248 LEU A N 1
ATOM 1920 C CA . LEU A 1 248 ? -20.365 13.720 -18.303 1.00 26.32 248 LEU A CA 1
ATOM 1921 C C . LEU A 1 248 ? -21.881 13.685 -18.146 1.00 28.08 248 LEU A C 1
ATOM 1922 O O . LEU A 1 248 ? -22.594 14.572 -18.630 1.00 28.88 248 LEU A O 1
ATOM 1927 N N . GLU A 1 249 ? -22.366 12.657 -17.461 1.00 26.69 249 GLU A N 1
ATOM 1928 C CA . GLU A 1 249 ? -23.794 12.478 -17.266 1.00 29.32 249 GLU A CA 1
ATOM 1929 C C . GLU A 1 249 ? -24.166 12.424 -15.793 1.00 27.54 249 GLU A C 1
ATOM 1930 O O . GLU A 1 249 ? -23.317 12.199 -14.931 1.00 26.74 249 GLU A O 1
ATOM 1936 N N . LEU A 1 250 ? -25.445 12.650 -15.514 1.00 27.95 250 LEU A N 1
ATOM 1937 C CA . LEU A 1 250 ? -25.961 12.591 -14.154 1.00 27.22 250 LEU A CA 1
ATOM 1938 C C . LEU A 1 250 ? -26.201 11.119 -13.821 1.00 25.81 250 LEU A C 1
ATOM 1939 O O . LEU A 1 250 ? -26.353 10.290 -14.720 1.00 28.08 250 LEU A O 1
ATOM 1944 N N . PRO A 1 251 ? -26.228 10.769 -12.526 1.00 26.18 251 PRO A N 1
ATOM 1945 C CA . PRO A 1 251 ? -26.460 9.372 -12.149 1.00 25.53 251 PRO A CA 1
ATOM 1946 C C . PRO A 1 251 ? -27.851 8.924 -12.582 1.00 25.64 251 PRO A C 1
ATOM 1947 O O . PRO A 1 251 ? -28.780 9.736 -12.647 1.00 26.59 251 PRO A O 1
ATOM 1951 N N . ALA A 1 252 ? -27.980 7.640 -12.897 1.00 24.57 252 ALA A N 1
ATOM 1952 C CA . ALA A 1 252 ? -29.250 7.064 -13.326 1.00 24.88 252 ALA A CA 1
ATOM 1953 C C . ALA A 1 252 ? -30.184 6.934 -12.129 1.00 24.28 252 ALA A C 1
ATOM 1954 O O . ALA A 1 252 ? -29.845 6.275 -11.147 1.00 23.34 252 ALA A O 1
ATOM 1956 N N . ILE A 1 253 ? -31.354 7.558 -12.219 1.00 24.24 253 ILE A N 1
ATOM 1957 C CA . ILE A 1 253 ? -32.343 7.508 -11.144 1.00 24.38 253 ILE A CA 1
ATOM 1958 C C . ILE A 1 253 ? -33.615 6.847 -11.664 1.00 24.52 253 ILE A C 1
ATOM 1959 O O . ILE A 1 253 ? -34.131 7.226 -12.715 1.00 25.79 253 ILE A O 1
ATOM 1964 N N . ALA A 1 254 ? -34.120 5.863 -10.932 1.00 25.46 254 ALA A N 1
ATOM 1965 C CA . ALA A 1 254 ? -35.338 5.171 -11.338 1.00 26.01 254 ALA A CA 1
ATOM 1966 C C . ALA A 1 254 ? -36.495 6.164 -11.411 1.00 26.81 254 ALA A C 1
ATOM 1967 O O . ALA A 1 254 ? -36.744 6.901 -10.459 1.00 26.71 254 ALA A O 1
ATOM 1969 N N . LYS A 1 255 ? -37.192 6.189 -12.543 1.00 26.18 255 LYS A N 1
ATOM 1970 C CA . LYS A 1 255 ? -38.320 7.099 -12.719 1.00 27.84 255 LYS A CA 1
ATOM 1971 C C . LYS A 1 255 ? -39.408 6.811 -11.689 1.00 28.66 255 LYS A C 1
ATOM 1972 O O . LYS A 1 255 ? -39.547 5.683 -11.213 1.00 26.57 255 LYS A O 1
ATOM 1974 N N . ARG A 1 256 ? -40.179 7.837 -11.343 1.00 29.84 256 ARG A N 1
ATOM 1975 C CA . ARG A 1 256 ? -41.244 7.675 -10.364 1.00 32.53 256 ARG A CA 1
ATOM 1976 C C . ARG A 1 256 ? -42.239 6.620 -10.841 1.00 33.67 256 ARG A C 1
ATOM 1977 O O . ARG A 1 256 ? -42.811 6.739 -11.925 1.00 33.88 256 ARG A O 1
ATOM 1985 N N . PHE A 1 257 ? -42.428 5.587 -10.024 1.00 35.27 257 PHE A N 1
ATOM 1986 C CA . PHE A 1 257 ? -43.344 4.492 -10.337 1.00 37.06 257 PHE A CA 1
ATOM 1987 C C . PHE A 1 257 ? -44.774 4.995 -10.485 1.00 37.32 257 PHE A C 1
ATOM 1988 O O . PHE A 1 257 ? -45.404 5.376 -9.499 1.00 38.58 257 PHE A O 1
ATOM 1990 N N . LYS B 1 3 ? -50.660 -6.674 -5.325 1.00 59.13 3 LYS B N 1
ATOM 1991 C CA . LYS B 1 3 ? -50.236 -5.496 -4.573 1.00 58.95 3 LYS B CA 1
ATOM 1992 C C . LYS B 1 3 ? -49.384 -4.571 -5.437 1.00 58.99 3 LYS B C 1
ATOM 1993 O O . LYS B 1 3 ? -48.799 -4.995 -6.436 1.00 58.66 3 LYS B O 1
ATOM 1995 N N . ASP B 1 4 ? -49.317 -3.304 -5.046 1.00 58.67 4 ASP B N 1
ATOM 1996 C CA . ASP B 1 4 ? -48.535 -2.321 -5.784 1.00 58.51 4 ASP B CA 1
ATOM 1997 C C . ASP B 1 4 ? -47.123 -2.200 -5.228 1.00 57.38 4 ASP B C 1
ATOM 1998 O O . ASP B 1 4 ? -46.205 -1.795 -5.938 1.00 57.29 4 ASP B O 1
ATOM 2003 N N . TYR B 1 5 ? -46.949 -2.547 -3.956 1.00 56.24 5 TYR B N 1
ATOM 2004 C CA . TYR B 1 5 ? -45.629 -2.483 -3.346 1.00 55.33 5 TYR B CA 1
ATOM 2005 C C . TYR B 1 5 ? -44.754 -3.599 -3.891 1.00 54.04 5 TYR B C 1
ATOM 2006 O O . TYR B 1 5 ? -43.537 -3.453 -3.996 1.00 54.41 5 TYR B O 1
ATOM 2015 N N . GLN B 1 6 ? -45.378 -4.718 -4.240 1.00 51.70 6 GLN B N 1
ATOM 2016 C CA . GLN B 1 6 ? -44.644 -5.847 -4.786 1.00 50.00 6 GLN B CA 1
ATOM 2017 C C . GLN B 1 6 ? -44.250 -5.523 -6.218 1.00 47.49 6 GLN B C 1
ATOM 2018 O O . GLN B 1 6 ? -43.194 -5.941 -6.692 1.00 47.00 6 GLN B O 1
ATOM 2024 N N . LYS B 1 7 ? -45.105 -4.772 -6.905 1.00 44.39 7 LYS B N 1
ATOM 2025 C CA . LYS B 1 7 ? -44.825 -4.360 -8.276 1.00 41.88 7 LYS B CA 1
ATOM 2026 C C . LYS B 1 7 ? -43.709 -3.325 -8.222 1.00 39.27 7 LYS B C 1
ATOM 2027 O O . LYS B 1 7 ? -42.897 -3.216 -9.142 1.00 37.93 7 LYS B O 1
ATOM 2033 N N . LEU B 1 8 ? -43.688 -2.558 -7.137 1.00 36.63 8 LEU B N 1
ATOM 2034 C CA . LEU B 1 8 ? -42.669 -1.537 -6.941 1.00 33.72 8 LEU B CA 1
ATOM 2035 C C . LEU B 1 8 ? -41.325 -2.223 -6.720 1.00 33.17 8 LEU B C 1
ATOM 2036 O O . LEU B 1 8 ? -40.325 -1.864 -7.337 1.00 32.14 8 LEU B O 1
ATOM 2041 N N . ILE B 1 9 ? -41.305 -3.213 -5.835 1.00 31.72 9 ILE B N 1
ATOM 2042 C CA . ILE B 1 9 ? -40.075 -3.941 -5.554 1.00 31.45 9 ILE B CA 1
ATOM 2043 C C . ILE B 1 9 ? -39.529 -4.579 -6.829 1.00 30.65 9 ILE B C 1
ATOM 2044 O O . ILE B 1 9 ? -38.329 -4.509 -7.105 1.00 29.75 9 ILE B O 1
ATOM 2049 N N . VAL B 1 10 ? -40.409 -5.199 -7.607 1.00 31.44 10 VAL B N 1
ATOM 2050 C CA . VAL B 1 10 ? -39.991 -5.827 -8.854 1.00 30.95 10 VAL B CA 1
ATOM 2051 C C . VAL B 1 10 ? -39.456 -4.756 -9.797 1.00 30.98 10 VAL B C 1
ATOM 2052 O O . VAL B 1 10 ? -38.461 -4.962 -10.493 1.00 29.96 10 VAL B O 1
ATOM 2056 N N . TYR B 1 11 ? -40.124 -3.608 -9.806 1.00 29.76 11 TYR B N 1
ATOM 2057 C CA . TYR B 1 11 ? -39.725 -2.489 -10.648 1.00 30.58 11 TYR B CA 1
ATOM 2058 C C . TYR B 1 11 ? -38.325 -2.002 -10.277 1.00 29.55 11 TYR B C 1
ATOM 2059 O O . TYR B 1 11 ? -37.472 -1.828 -11.145 1.00 29.94 11 TYR B O 1
ATOM 2068 N N . LEU B 1 12 ? -38.091 -1.785 -8.987 1.00 29.55 12 LEU B N 1
ATOM 2069 C CA 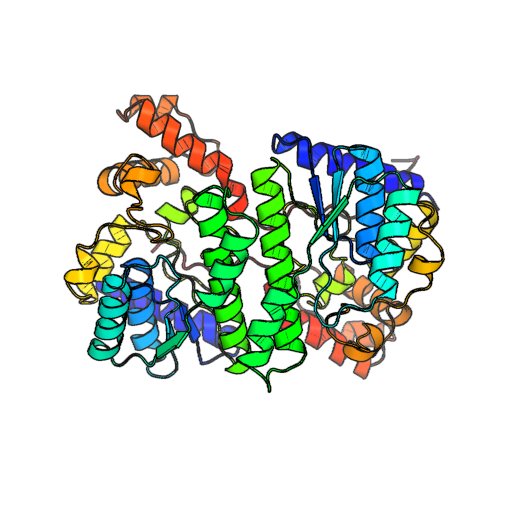. LEU B 1 12 ? -36.791 -1.302 -8.533 1.00 28.97 12 LEU B CA 1
ATOM 2070 C C . LEU B 1 12 ? -35.686 -2.326 -8.752 1.00 29.35 12 LEU B C 1
ATOM 2071 O O . LEU B 1 12 ? -34.567 -1.970 -9.124 1.00 29.08 12 LEU B O 1
ATOM 2076 N N . CYS B 1 13 ? -36.000 -3.597 -8.524 1.00 29.15 13 CYS B N 1
ATOM 2077 C CA . CYS B 1 13 ? -35.020 -4.657 -8.721 1.00 30.44 13 CYS B CA 1
ATOM 2078 C C . CYS B 1 13 ? -34.615 -4.748 -10.193 1.00 31.05 13 CYS B C 1
ATOM 2079 O O . CYS B 1 13 ? -33.431 -4.877 -10.509 1.00 30.39 13 CYS B O 1
ATOM 2082 N N . ASP B 1 14 ? -35.593 -4.672 -11.093 1.00 32.31 14 ASP B N 1
ATOM 2083 C CA . ASP B 1 14 ? -35.301 -4.741 -12.522 1.00 31.77 14 ASP B CA 1
ATOM 2084 C C . ASP B 1 14 ? -34.454 -3.553 -12.958 1.00 30.78 14 ASP B C 1
ATOM 2085 O O . ASP B 1 14 ? -33.575 -3.684 -13.808 1.00 30.60 14 ASP B O 1
ATOM 2090 N N . PHE B 1 15 ? -34.734 -2.392 -12.375 1.00 29.75 15 PHE B N 1
ATOM 2091 C CA . PHE B 1 15 ? -33.991 -1.175 -12.679 1.00 28.19 15 PHE B CA 1
ATOM 2092 C C . PHE B 1 15 ? -32.521 -1.377 -12.337 1.00 27.13 15 PHE B C 1
ATOM 2093 O O . PHE B 1 15 ? -31.638 -1.086 -13.143 1.00 26.71 15 PHE B O 1
ATOM 2101 N N . LEU B 1 16 ? -32.268 -1.871 -11.130 1.00 27.41 16 LEU B N 1
ATOM 2102 C CA . LEU B 1 16 ? -30.908 -2.105 -10.662 1.00 27.39 16 LEU B CA 1
ATOM 2103 C C . LEU B 1 16 ? -30.154 -3.087 -11.550 1.00 28.41 16 LEU B C 1
ATOM 2104 O O . LEU B 1 16 ? -29.032 -2.820 -11.975 1.00 28.89 16 LEU B O 1
ATOM 2109 N N . GLU B 1 17 ? -30.775 -4.226 -11.829 1.00 29.45 17 GLU B N 1
ATOM 2110 C CA . GLU B 1 17 ? -30.137 -5.239 -12.658 1.00 30.13 17 GLU B CA 1
ATOM 2111 C C . GLU B 1 17 ? -29.846 -4.741 -14.074 1.00 29.52 17 GLU B C 1
ATOM 2112 O O . GLU B 1 17 ? -28.751 -4.955 -14.599 1.00 29.76 17 GLU B O 1
ATOM 2118 N N . LYS B 1 18 ? -30.818 -4.069 -14.686 1.00 29.48 18 LYS B N 1
ATOM 2119 C CA . LYS B 1 18 ? -30.654 -3.554 -16.042 1.00 30.18 18 LYS B CA 1
ATOM 2120 C C . LYS B 1 18 ? -29.597 -2.453 -16.116 1.00 29.58 18 LYS B C 1
ATOM 2121 O O . LYS B 1 18 ? -28.736 -2.467 -16.995 1.00 28.89 18 LYS B O 1
ATOM 2127 N N . GLU B 1 19 ? -29.661 -1.502 -15.187 1.00 27.76 19 GLU B N 1
ATOM 2128 C CA . GLU B 1 19 ? -28.708 -0.397 -15.165 1.00 27.39 19 GLU B CA 1
ATOM 2129 C C . GLU B 1 19 ? -27.272 -0.860 -14.936 1.00 26.63 19 GLU B C 1
ATOM 2130 O O . GLU B 1 19 ? -26.340 -0.352 -15.558 1.00 27.66 19 GLU B O 1
ATOM 2136 N N . VAL B 1 20 ? -27.086 -1.824 -14.041 1.00 27.15 20 VAL B N 1
ATOM 2137 C CA . VAL B 1 20 ? -25.747 -2.325 -13.763 1.00 26.29 20 VAL B CA 1
ATOM 2138 C C . VAL B 1 20 ? -25.230 -3.183 -14.917 1.00 26.65 20 VAL B C 1
ATOM 2139 O O . VAL B 1 20 ? -24.061 -3.097 -15.284 1.00 25.55 20 VAL B O 1
ATOM 2143 N N . GLN B 1 21 ? -26.107 -3.999 -15.493 1.00 28.62 21 GLN B N 1
ATOM 2144 C CA . GLN B 1 21 ? -25.724 -4.876 -16.600 1.00 30.77 21 GLN B CA 1
ATOM 2145 C C . GLN B 1 21 ? -25.394 -4.117 -17.887 1.00 31.07 21 GLN B C 1
ATOM 2146 O O . GLN B 1 21 ? -24.429 -4.447 -18.582 1.00 31.21 21 GLN B O 1
ATOM 2152 N N . LYS B 1 22 ? -26.191 -3.103 -18.205 1.00 30.84 22 LYS B N 1
ATOM 2153 C CA . LYS B 1 22 ? -25.968 -2.328 -19.421 1.00 31.46 22 LYS B CA 1
ATOM 2154 C C . LYS B 1 22 ? -24.626 -1.608 -19.366 1.00 31.12 22 LYS B C 1
ATOM 2155 O O . LYS B 1 22 ? -24.080 -1.220 -20.397 1.00 30.45 22 LYS B O 1
ATOM 2161 N N . ARG B 1 23 ? -24.102 -1.430 -18.158 1.00 29.09 23 ARG B N 1
ATOM 2162 C CA . ARG B 1 23 ? -22.828 -0.751 -17.964 1.00 30.28 23 ARG B CA 1
ATOM 2163 C C . ARG B 1 23 ? -21.664 -1.733 -17.952 1.00 29.92 23 ARG B C 1
ATOM 2164 O O . ARG B 1 23 ? -20.507 -1.336 -17.820 1.00 30.73 23 ARG B O 1
ATOM 2172 N N . GLY B 1 24 ? -21.977 -3.018 -18.080 1.00 30.51 24 GLY B N 1
ATOM 2173 C CA . GLY B 1 24 ? -20.938 -4.031 -18.106 1.00 30.00 24 GLY B CA 1
ATOM 2174 C C . GLY B 1 24 ? -20.424 -4.473 -16.752 1.00 30.11 24 GLY B C 1
ATOM 2175 O O . GLY B 1 24 ? -19.307 -4.981 -16.650 1.00 30.84 24 GLY B O 1
ATOM 2176 N N . PHE B 1 25 ? -21.229 -4.281 -15.711 1.00 29.45 25 PHE B N 1
ATOM 2177 C CA . PHE B 1 25 ? -20.840 -4.677 -14.363 1.00 27.78 25 PHE B CA 1
ATOM 2178 C C . PHE B 1 25 ? -21.731 -5.785 -13.830 1.00 28.14 25 PHE B C 1
ATOM 2179 O O . PHE B 1 25 ? -22.795 -6.061 -14.383 1.00 27.83 25 PHE B O 1
ATOM 2187 N N . LYS B 1 26 ? -21.292 -6.407 -12.741 1.00 28.48 26 LYS B N 1
ATOM 2188 C CA . LYS B 1 26 ? -22.041 -7.489 -12.117 1.00 29.76 26 LYS B CA 1
ATOM 2189 C C . LYS B 1 26 ? -21.958 -7.384 -10.597 1.00 28.24 26 LYS B C 1
ATOM 2190 O O . LYS B 1 26 ? -22.497 -8.225 -9.875 1.00 28.19 26 LYS B O 1
ATOM 2196 N N . LYS B 1 27 ? -21.287 -6.337 -10.121 1.00 26.41 27 LYS B N 1
ATOM 2197 C CA . LYS B 1 27 ? -21.094 -6.114 -8.692 1.00 24.65 27 LYS B CA 1
ATOM 2198 C C . LYS B 1 27 ? -21.405 -4.664 -8.329 1.00 23.30 27 LYS B C 1
ATOM 2199 O O . LYS B 1 27 ? -21.236 -3.759 -9.148 1.00 23.04 27 LYS B O 1
ATOM 2205 N N . VAL B 1 28 ? -21.855 -4.452 -7.098 1.00 20.95 28 VAL B N 1
ATOM 2206 C CA . VAL B 1 28 ? -22.187 -3.111 -6.634 1.00 21.73 28 VAL B CA 1
ATOM 2207 C C . VAL B 1 28 ? -21.738 -2.916 -5.193 1.00 20.69 28 VAL B C 1
ATOM 2208 O O . VAL B 1 28 ? -21.509 -3.879 -4.463 1.00 21.43 28 VAL B O 1
ATOM 2212 N N . VAL B 1 29 ? -21.609 -1.658 -4.791 1.00 20.45 29 VAL B N 1
ATOM 2213 C CA . VAL B 1 29 ? -21.211 -1.325 -3.431 1.00 20.48 29 VAL B CA 1
ATOM 2214 C C . VAL B 1 29 ? -22.025 -0.107 -3.008 1.00 20.52 29 VAL B C 1
ATOM 2215 O O . VAL B 1 29 ? -22.472 0.664 -3.851 1.00 19.93 29 VAL B O 1
ATOM 2219 N N . TYR B 1 30 ? -22.237 0.054 -1.707 1.00 20.04 30 TYR B N 1
ATOM 2220 C CA . TYR B 1 30 ? -22.996 1.192 -1.198 1.00 19.46 30 TYR B CA 1
ATOM 2221 C C . TYR B 1 30 ? -22.667 1.410 0.272 1.00 18.97 30 TYR B C 1
ATOM 2222 O O . TYR B 1 30 ? -22.201 0.497 0.954 1.00 19.26 30 TYR B O 1
ATOM 2231 N N . GLY B 1 31 ? -22.911 2.622 0.759 1.00 20.16 31 GLY B N 1
ATOM 2232 C CA . GLY B 1 31 ? -22.635 2.917 2.153 1.00 20.64 31 GLY B CA 1
ATOM 2233 C C . GLY B 1 31 ? -23.805 2.522 3.038 1.00 21.74 31 GLY B C 1
ATOM 2234 O O . GLY B 1 31 ? -24.935 2.913 2.764 1.00 20.85 31 GLY B O 1
ATOM 2235 N N . LEU B 1 32 ? -23.536 1.743 4.085 1.00 21.29 32 LEU B N 1
ATOM 2236 C CA . LEU B 1 32 ? -24.571 1.293 5.024 1.00 22.80 32 LEU B CA 1
ATOM 2237 C C . LEU B 1 32 ? -24.380 2.015 6.354 1.00 22.67 32 LEU B C 1
ATOM 2238 O O . LEU B 1 32 ? -23.465 1.718 7.130 1.00 23.26 32 LEU B O 1
ATOM 2243 N N . SER B 1 33 ? -25.267 2.962 6.616 1.00 21.90 33 SER B N 1
ATOM 2244 C CA . SER B 1 33 ? -25.177 3.782 7.812 1.00 20.54 33 SER B CA 1
ATOM 2245 C C . SER B 1 33 ? -25.943 3.270 9.013 1.00 21.95 33 SER B C 1
ATOM 2246 O O . SER B 1 33 ? -25.669 3.681 10.139 1.00 24.18 33 SER B O 1
ATOM 2249 N N . GLY B 1 34 ? -26.910 2.398 8.777 1.00 21.52 34 GLY B N 1
ATOM 2250 C CA . GLY B 1 34 ? -27.729 1.907 9.869 1.00 22.58 34 GLY B CA 1
ATOM 2251 C C . GLY B 1 34 ? -29.054 2.653 9.834 1.00 23.13 34 GLY B C 1
ATOM 2252 O O . GLY B 1 34 ? -29.943 2.413 10.658 1.00 24.10 34 GLY B O 1
ATOM 2253 N N . GLY B 1 35 ? -29.170 3.572 8.877 1.00 22.47 35 GLY B N 1
ATOM 2254 C CA . GLY B 1 35 ? -30.387 4.347 8.700 1.00 22.66 35 GLY B CA 1
ATOM 2255 C C . GLY B 1 35 ? -31.326 3.646 7.734 1.00 22.44 35 GLY B C 1
ATOM 2256 O O . GLY B 1 35 ? -30.955 2.643 7.119 1.00 21.83 35 GLY B O 1
ATOM 2257 N N . LEU B 1 36 ? -32.532 4.189 7.582 1.00 21.98 36 LEU B N 1
ATOM 2258 C CA . LEU B 1 36 ? -33.560 3.613 6.719 1.00 22.89 36 LEU B CA 1
ATOM 2259 C C . LEU B 1 36 ? -33.254 3.585 5.227 1.00 22.01 36 LEU B C 1
ATOM 2260 O O . LEU B 1 36 ? -33.416 2.552 4.578 1.00 21.81 36 LEU B O 1
ATOM 2265 N N . ASP B 1 37 ? -32.833 4.719 4.677 1.00 21.73 37 ASP B N 1
ATOM 2266 C CA . ASP B 1 37 ? -32.542 4.795 3.252 1.00 23.37 37 ASP B CA 1
ATOM 2267 C C . ASP B 1 37 ? -31.534 3.740 2.780 1.00 22.43 37 ASP B C 1
ATOM 2268 O O . ASP B 1 37 ? -31.829 2.973 1.858 1.00 22.79 37 ASP B O 1
ATOM 2273 N N . SER B 1 38 ? -30.361 3.684 3.407 1.00 22.30 38 SER B N 1
ATOM 2274 C CA . SER B 1 38 ? -29.355 2.705 2.997 1.00 22.47 38 SER B CA 1
ATOM 2275 C C . SER B 1 38 ? -29.792 1.265 3.263 1.00 22.82 38 SER B C 1
ATOM 2276 O O . SER B 1 38 ? -29.423 0.357 2.520 1.00 21.23 38 SER B O 1
ATOM 2279 N N . ALA B 1 39 ? -30.593 1.055 4.304 1.00 22.55 39 ALA B N 1
ATOM 2280 C CA . ALA B 1 39 ? -31.074 -0.288 4.615 1.00 22.98 39 ALA B CA 1
ATOM 2281 C C . ALA B 1 39 ? -31.970 -0.760 3.474 1.00 22.61 39 ALA B C 1
ATOM 2282 O O . ALA B 1 39 ? -31.916 -1.920 3.062 1.00 22.80 39 ALA B O 1
ATOM 2284 N N . VAL B 1 40 ? -32.796 0.150 2.960 1.00 21.22 40 VAL B N 1
ATOM 2285 C CA . VAL B 1 40 ? -33.689 -0.181 1.858 1.00 19.96 40 VAL B CA 1
ATOM 2286 C C . VAL B 1 40 ? -32.891 -0.517 0.599 1.00 20.60 40 VAL B C 1
ATOM 2287 O O . VAL B 1 40 ? -33.169 -1.507 -0.073 1.00 20.37 40 VAL B O 1
ATOM 2291 N N . VAL B 1 41 ? -31.888 0.294 0.289 1.00 19.52 41 VAL B N 1
ATOM 2292 C CA . VAL B 1 41 ? -31.077 0.051 -0.898 1.00 20.98 41 VAL B CA 1
ATOM 2293 C C . VAL B 1 41 ? -30.311 -1.266 -0.765 1.00 21.41 41 VAL B C 1
ATOM 2294 O O . VAL B 1 41 ? -30.209 -2.041 -1.721 1.00 22.52 41 VAL B O 1
ATOM 2298 N N . GLY B 1 42 ? -29.787 -1.517 0.429 1.00 22.91 42 GLY B N 1
ATOM 2299 C CA . GLY B 1 42 ? -29.049 -2.743 0.677 1.00 23.50 42 GLY B CA 1
ATOM 2300 C C . GLY B 1 42 ? -29.871 -4.005 0.477 1.00 23.42 42 GLY B C 1
ATOM 2301 O O . GLY B 1 42 ? -29.402 -4.973 -0.125 1.00 23.01 42 GLY B O 1
ATOM 2302 N N . VAL B 1 43 ? -31.102 -4.006 0.977 1.00 24.19 43 VAL B N 1
ATOM 2303 C CA . VAL B 1 43 ? -31.959 -5.176 0.841 1.00 23.95 43 VAL B CA 1
ATOM 2304 C C . VAL B 1 43 ? -32.319 -5.420 -0.622 1.00 25.30 43 VAL B C 1
ATOM 2305 O O . VAL B 1 43 ? -32.336 -6.567 -1.080 1.00 25.22 43 VAL B O 1
ATOM 2309 N N . LEU B 1 44 ? -32.597 -4.343 -1.355 1.00 25.26 44 LEU B N 1
ATOM 2310 C CA . LEU B 1 44 ? -32.940 -4.454 -2.768 1.00 26.51 44 LEU B CA 1
ATOM 2311 C C . LEU B 1 44 ? -31.746 -4.985 -3.556 1.00 26.48 44 LEU B C 1
ATOM 2312 O O . LEU B 1 44 ? -31.900 -5.864 -4.401 1.00 28.00 44 LEU B O 1
ATOM 2317 N N . CYS B 1 45 ? -30.556 -4.465 -3.276 1.00 25.88 45 CYS B N 1
ATOM 2318 C CA . CYS B 1 45 ? -29.364 -4.923 -3.981 1.00 25.49 45 CYS B CA 1
ATOM 2319 C C . CYS B 1 45 ? -29.052 -6.386 -3.679 1.00 26.43 45 CYS B C 1
ATOM 2320 O O . CYS B 1 45 ? -28.540 -7.105 -4.536 1.00 27.73 45 CYS B O 1
ATOM 2323 N N . GLN B 1 46 ? -29.366 -6.828 -2.465 1.00 26.72 46 GLN B N 1
ATOM 2324 C CA . GLN B 1 46 ? -29.114 -8.214 -2.076 1.00 28.59 46 GLN B CA 1
ATOM 2325 C C . GLN B 1 46 ? -30.000 -9.152 -2.898 1.00 28.66 46 GLN B C 1
ATOM 2326 O O . GLN B 1 46 ? -29.553 -10.208 -3.346 1.00 29.43 46 GLN B O 1
ATOM 2332 N N . LYS B 1 47 ? -31.253 -8.762 -3.106 1.00 29.32 47 LYS B N 1
ATOM 2333 C CA . LYS B 1 47 ? -32.173 -9.585 -3.882 1.00 30.18 47 LYS B CA 1
ATOM 2334 C C . LYS B 1 47 ? -31.741 -9.721 -5.335 1.00 30.99 47 LYS B C 1
ATOM 2335 O O . LYS B 1 47 ? -31.976 -10.750 -5.967 1.00 30.37 47 LYS B O 1
ATOM 2341 N N . VAL B 1 48 ? -31.098 -8.684 -5.859 1.00 30.35 48 VAL B N 1
ATOM 2342 C CA . VAL B 1 48 ? -30.662 -8.688 -7.246 1.00 29.75 48 VAL B CA 1
ATOM 2343 C C . VAL B 1 48 ? -29.277 -9.275 -7.479 1.00 29.69 48 VAL B C 1
ATOM 2344 O O . VAL B 1 48 ? -29.099 -10.113 -8.363 1.00 30.48 48 VAL B O 1
ATOM 2348 N N . PHE B 1 49 ? -28.304 -8.851 -6.678 1.00 28.79 49 PHE B N 1
ATOM 2349 C CA . PHE B 1 49 ? -26.931 -9.308 -6.856 1.00 28.54 49 PHE B CA 1
ATOM 2350 C C . PHE B 1 49 ? -26.434 -10.303 -5.818 1.00 29.80 49 PHE B C 1
ATOM 2351 O O . PHE B 1 49 ? -25.339 -10.852 -5.955 1.00 29.91 49 PHE B O 1
ATOM 2359 N N . LYS B 1 50 ? -27.236 -10.532 -4.784 1.00 30.31 50 LYS B N 1
ATOM 2360 C CA . LYS B 1 50 ? -26.880 -11.469 -3.726 1.00 31.81 50 LYS B CA 1
ATOM 2361 C C . LYS B 1 50 ? -25.523 -11.139 -3.114 1.00 32.20 50 LYS B C 1
ATOM 2362 O O . LYS B 1 50 ? -25.342 -10.084 -2.508 1.00 31.63 50 LYS B O 1
ATOM 2368 N N . GLU B 1 51 ? -24.565 -12.043 -3.287 1.00 32.08 51 GLU B N 1
ATOM 2369 C CA . GLU B 1 51 ? -23.235 -11.857 -2.729 1.00 33.46 51 GLU B CA 1
ATOM 2370 C C . GLU B 1 51 ? -22.399 -10.826 -3.480 1.00 31.32 51 GLU B C 1
ATOM 2371 O O . GLU B 1 51 ? -21.351 -10.400 -2.993 1.00 31.38 51 GLU B O 1
ATOM 2377 N N . ASN B 1 52 ? -22.855 -10.427 -4.664 1.00 30.54 52 ASN B N 1
ATOM 2378 C CA . ASN B 1 52 ? -22.123 -9.441 -5.450 1.00 29.06 52 ASN B CA 1
ATOM 2379 C C . ASN B 1 52 ? -22.458 -8.004 -5.048 1.00 28.90 52 ASN B C 1
ATOM 2380 O O . ASN B 1 52 ? -21.958 -7.054 -5.652 1.00 25.43 52 ASN B O 1
ATOM 2385 N N . ALA B 1 53 ? -23.311 -7.858 -4.035 1.00 27.09 53 ALA B N 1
ATOM 2386 C CA . ALA B 1 53 ? -23.699 -6.545 -3.514 1.00 26.74 53 ALA B CA 1
ATOM 2387 C C . ALA B 1 53 ? -23.010 -6.406 -2.165 1.00 25.51 53 ALA B C 1
ATOM 2388 O O . ALA B 1 53 ? -23.283 -7.160 -1.235 1.00 27.12 53 ALA B O 1
ATOM 2390 N N . HIS B 1 54 ? -22.122 -5.425 -2.061 1.00 23.52 54 HIS B N 1
ATOM 2391 C CA . HIS B 1 54 ? -21.345 -5.223 -0.850 1.00 24.59 54 HIS B CA 1
ATOM 2392 C C . HIS B 1 54 ? -21.699 -3.958 -0.082 1.00 23.90 54 HIS B C 1
ATOM 2393 O O . HIS B 1 54 ? -21.869 -2.886 -0.664 1.00 23.34 54 HIS B O 1
ATOM 2400 N N . ALA B 1 55 ? -21.805 -4.087 1.236 1.00 23.49 55 ALA B N 1
ATOM 2401 C CA . ALA B 1 55 ? -22.120 -2.945 2.080 1.00 23.76 55 ALA B CA 1
ATOM 2402 C C . ALA B 1 55 ? -20.845 -2.434 2.735 1.00 23.74 55 ALA B C 1
ATOM 2403 O O . ALA B 1 55 ? -20.060 -3.215 3.276 1.00 25.52 55 ALA B O 1
ATOM 2405 N N . LEU B 1 56 ? -20.634 -1.121 2.682 1.00 23.96 56 LEU B N 1
ATOM 2406 C CA . LEU B 1 56 ? -19.452 -0.513 3.282 1.00 23.95 56 LEU B CA 1
ATOM 2407 C C . LEU B 1 56 ? -19.849 0.362 4.464 1.00 24.50 56 LEU B C 1
ATOM 2408 O O . LEU B 1 56 ? -20.515 1.379 4.292 1.00 22.51 56 LEU B O 1
ATOM 2413 N N . LEU B 1 57 ? -19.442 -0.041 5.665 1.00 24.26 57 LEU B N 1
ATOM 2414 C CA . LEU B 1 57 ? -19.748 0.721 6.872 1.00 25.17 57 LEU B CA 1
ATOM 2415 C C . LEU B 1 57 ? -18.574 1.636 7.184 1.00 23.96 57 LEU B C 1
ATOM 2416 O O . LEU B 1 57 ? -17.447 1.182 7.367 1.00 24.91 57 LEU B O 1
ATOM 2421 N N . MET B 1 58 ? -18.847 2.933 7.259 1.00 23.99 58 MET B N 1
ATOM 2422 C CA . MET B 1 58 ? -17.793 3.907 7.501 1.00 23.70 58 MET B CA 1
ATOM 2423 C C . MET B 1 58 ? -18.086 4.864 8.647 1.00 23.35 58 MET B C 1
ATOM 2424 O O . MET B 1 58 ? -18.416 6.032 8.439 1.00 23.89 58 MET B O 1
ATOM 2429 N N . PRO B 1 59 ? -17.949 4.381 9.887 1.00 24.97 59 PRO B N 1
ATOM 2430 C CA . PRO B 1 59 ? -18.210 5.238 11.042 1.00 24.25 59 PRO B CA 1
ATOM 2431 C C . PRO B 1 59 ? -17.152 6.330 11.171 1.00 24.96 59 PRO B C 1
ATOM 2432 O O . PRO B 1 59 ? -15.995 6.123 10.804 1.00 25.27 59 PRO B O 1
ATOM 2436 N N . SER B 1 60 ? -17.558 7.492 11.674 1.00 24.49 60 SER B N 1
ATOM 2437 C CA . SER B 1 60 ? -16.644 8.615 11.877 1.00 23.95 60 SER B CA 1
ATOM 2438 C C . SER B 1 60 ? -16.337 8.700 13.365 1.00 24.30 60 SER B C 1
ATOM 2439 O O . SER B 1 60 ? -16.707 7.812 14.129 1.00 24.78 60 SER B O 1
ATOM 2442 N N . SER B 1 61 ? -15.680 9.779 13.776 1.00 24.01 61 SER B N 1
ATOM 2443 C CA . SER B 1 61 ? -15.350 9.968 15.182 1.00 25.63 61 SER B CA 1
ATOM 2444 C C . SER B 1 61 ? -16.604 10.317 15.975 1.00 27.21 61 SER B C 1
ATOM 2445 O O . SER B 1 61 ? -16.644 10.143 17.195 1.00 28.77 61 SER B O 1
ATOM 2448 N N . VAL B 1 62 ? -17.627 10.798 15.275 1.00 28.17 62 VAL B N 1
ATOM 2449 C CA . VAL B 1 62 ? -18.869 11.203 15.923 1.00 29.38 62 VAL B CA 1
ATOM 2450 C C . VAL B 1 62 ? -20.048 10.274 15.659 1.00 29.53 62 VAL B C 1
ATOM 2451 O O . VAL B 1 62 ? -21.083 10.386 16.315 1.00 30.36 62 VAL B O 1
ATOM 2455 N N . SER B 1 63 ? -19.895 9.360 14.706 1.00 30.27 63 SER B N 1
ATOM 2456 C CA . SER B 1 63 ? -20.968 8.425 14.373 1.00 31.17 63 SER B CA 1
ATOM 2457 C C . SER B 1 63 ? -21.475 7.673 15.598 1.00 32.54 63 SER B C 1
ATOM 2458 O O . SER B 1 63 ? -20.690 7.207 16.424 1.00 31.36 63 SER B O 1
ATOM 2461 N N . MET B 1 64 ? -22.792 7.553 15.717 1.00 34.22 64 MET B N 1
ATOM 2462 C CA . MET B 1 64 ? -23.357 6.842 16.851 1.00 35.82 64 MET B CA 1
ATOM 2463 C C . MET B 1 64 ? -23.071 5.354 16.723 1.00 35.26 64 MET B C 1
ATOM 2464 O O . MET B 1 64 ? -23.309 4.751 15.676 1.00 33.75 64 MET B O 1
ATOM 2469 N N . PRO B 1 65 ? -22.552 4.739 17.796 1.00 34.84 65 PRO B N 1
ATOM 2470 C CA . PRO B 1 65 ? -22.231 3.311 17.792 1.00 35.07 65 PRO B CA 1
ATOM 2471 C C . PRO B 1 65 ? -23.445 2.421 17.548 1.00 34.03 65 PRO B C 1
ATOM 2472 O O . PRO B 1 65 ? -23.335 1.373 16.911 1.00 34.82 65 PRO B O 1
ATOM 2476 N N . GLU B 1 66 ? -24.600 2.843 18.053 1.00 33.22 66 GLU B N 1
ATOM 2477 C CA . GLU B 1 66 ? -25.829 2.076 17.883 1.00 32.79 66 GLU B CA 1
ATOM 2478 C C . GLU B 1 66 ? -26.167 1.923 16.404 1.00 32.39 66 GLU B C 1
ATOM 2479 O O . GLU B 1 66 ? -26.748 0.918 15.989 1.00 32.54 66 GLU B O 1
ATOM 2481 N N . ASN B 1 67 ? -25.800 2.924 15.609 1.00 31.35 67 ASN B N 1
ATOM 2482 C CA . ASN B 1 67 ? -26.076 2.890 14.178 1.00 30.40 67 ASN B CA 1
ATOM 2483 C C . ASN B 1 67 ? -25.269 1.808 13.477 1.00 29.59 67 ASN B C 1
ATOM 2484 O O . ASN B 1 67 ? -25.784 1.108 12.607 1.00 30.43 67 ASN B O 1
ATOM 2489 N N . LYS B 1 68 ? -24.005 1.666 13.858 1.00 30.11 68 LYS B N 1
ATOM 2490 C CA . LYS B 1 68 ? -23.161 0.646 13.250 1.00 29.68 68 LYS B CA 1
ATOM 2491 C C . LYS B 1 68 ? -23.683 -0.737 13.624 1.00 28.96 68 LYS B C 1
ATOM 2492 O O . LYS B 1 68 ? -23.687 -1.654 12.804 1.00 26.86 68 LYS B O 1
ATOM 2498 N N . THR B 1 69 ? -24.132 -0.882 14.867 1.00 28.52 69 THR B N 1
ATOM 2499 C CA . THR B 1 69 ? -24.662 -2.156 15.336 1.00 29.14 69 THR B CA 1
ATOM 2500 C C . THR B 1 69 ? -25.909 -2.539 14.547 1.00 28.65 69 THR B C 1
ATOM 2501 O O . THR B 1 69 ? -26.089 -3.698 14.170 1.00 28.40 69 THR B O 1
ATOM 2505 N N . ASP B 1 70 ? -26.774 -1.563 14.297 1.00 27.99 70 ASP B N 1
ATOM 2506 C CA . ASP B 1 70 ? -27.993 -1.836 13.551 1.00 27.16 70 ASP B CA 1
ATOM 2507 C C . ASP B 1 70 ? -27.666 -2.196 12.108 1.00 26.46 70 ASP B C 1
ATOM 2508 O O . ASP B 1 70 ? -28.337 -3.027 11.498 1.00 26.56 70 ASP B O 1
ATOM 2513 N N . ALA B 1 71 ? -26.628 -1.572 11.563 1.00 26.50 71 ALA B N 1
ATOM 2514 C CA . ALA B 1 71 ? -26.217 -1.849 10.193 1.00 27.00 71 ALA B CA 1
ATOM 2515 C C . ALA B 1 71 ? -25.668 -3.273 10.122 1.00 27.29 71 ALA B C 1
ATOM 2516 O O . ALA B 1 71 ? -25.947 -4.019 9.180 1.00 26.93 71 ALA B O 1
ATOM 2518 N N . LEU B 1 72 ? -24.881 -3.642 11.126 1.00 27.53 72 LEU B N 1
ATOM 2519 C CA . LEU B 1 72 ? -24.305 -4.979 11.180 1.00 28.54 72 LEU B CA 1
ATOM 2520 C C . LEU B 1 72 ? -25.400 -6.040 11.303 1.00 28.95 72 LEU B C 1
ATOM 2521 O O . LEU B 1 72 ? -25.322 -7.094 10.673 1.00 30.44 72 LEU B O 1
ATOM 2526 N N . ASN B 1 73 ? -26.421 -5.772 12.113 1.00 29.87 73 ASN B N 1
ATOM 2527 C CA . ASN B 1 73 ? -27.509 -6.732 12.269 1.00 29.95 73 ASN B CA 1
ATOM 2528 C C . ASN B 1 73 ? -28.301 -6.888 10.978 1.00 29.65 73 ASN B C 1
ATOM 2529 O O . ASN B 1 73 ? -28.842 -7.956 10.695 1.00 30.29 73 ASN B O 1
ATOM 2534 N N . LEU B 1 74 ? -28.367 -5.816 10.194 1.00 29.24 74 LEU B N 1
ATOM 2535 C CA . LEU B 1 74 ? -29.083 -5.855 8.929 1.00 28.15 74 LEU B CA 1
ATOM 2536 C C . LEU B 1 74 ? -28.388 -6.831 7.988 1.00 27.92 74 LEU B C 1
ATOM 2537 O O . LEU B 1 74 ? -29.035 -7.658 7.352 1.00 28.17 74 LEU B O 1
ATOM 2542 N N . CYS B 1 75 ? -27.064 -6.723 7.902 1.00 28.64 75 CYS B N 1
ATOM 2543 C CA . CYS B 1 75 ? -26.278 -7.593 7.035 1.00 29.70 75 CYS B CA 1
ATOM 2544 C C . CYS B 1 75 ? -26.412 -9.059 7.437 1.00 30.91 75 CYS B C 1
ATOM 2545 O O . CYS B 1 75 ? -26.471 -9.946 6.585 1.00 30.56 75 CYS B O 1
ATOM 2548 N N . GLU B 1 76 ? -26.463 -9.301 8.741 1.00 33.24 76 GLU B N 1
ATOM 2549 C CA . GLU B 1 76 ? -26.599 -10.649 9.277 1.00 36.03 76 GLU B CA 1
ATOM 2550 C C . GLU B 1 76 ? -27.967 -11.238 8.933 1.00 35.91 76 GLU B C 1
ATOM 2551 O O . GLU B 1 76 ? -28.075 -12.403 8.549 1.00 35.57 76 GLU B O 1
ATOM 2557 N N . LYS B 1 77 ? -29.009 -10.424 9.063 1.00 36.86 77 LYS B N 1
ATOM 2558 C CA . LYS B 1 77 ? -30.365 -10.875 8.773 1.00 37.18 77 LYS B CA 1
ATOM 2559 C C . LYS B 1 77 ? -30.595 -11.132 7.287 1.00 36.11 77 LYS B C 1
ATOM 2560 O O . LYS B 1 77 ? -31.369 -12.016 6.921 1.00 36.00 77 LYS B O 1
ATOM 2566 N N . PHE B 1 78 ? -29.918 -10.371 6.431 1.00 33.83 78 PHE B N 1
ATOM 2567 C CA . PHE B 1 78 ? -30.086 -10.531 4.991 1.00 32.40 78 PHE B CA 1
ATOM 2568 C C . PHE B 1 78 ? -28.871 -11.099 4.266 1.00 30.89 78 PHE B C 1
ATOM 2569 O O . PHE B 1 78 ? -28.789 -11.037 3.042 1.00 31.48 78 PHE B O 1
ATOM 2577 N N . SER B 1 79 ? -27.935 -11.663 5.023 1.00 30.45 79 SER B N 1
ATOM 2578 C CA . SER B 1 79 ? -26.734 -12.262 4.446 1.00 29.52 79 SER B CA 1
ATOM 2579 C C . SER B 1 79 ? -26.012 -11.329 3.478 1.00 27.60 79 SER B C 1
ATOM 2580 O O . SER B 1 79 ? -25.660 -11.724 2.368 1.00 27.23 79 SER B O 1
ATOM 2583 N N . ILE B 1 80 ? -25.786 -10.095 3.914 1.00 27.97 80 ILE B N 1
ATOM 2584 C CA . ILE B 1 80 ? -25.112 -9.098 3.094 1.00 27.00 80 ILE B CA 1
ATOM 2585 C C . ILE B 1 80 ? -23.629 -8.984 3.439 1.00 27.28 80 ILE B C 1
ATOM 2586 O O . ILE B 1 80 ? -23.272 -8.631 4.563 1.00 27.27 80 ILE B O 1
ATOM 2591 N N . PRO B 1 81 ? -22.742 -9.297 2.479 1.00 27.16 81 PRO B N 1
ATOM 2592 C CA . PRO B 1 81 ? -21.308 -9.194 2.762 1.00 27.56 81 PRO B CA 1
ATOM 2593 C C . PRO B 1 81 ? -20.984 -7.729 3.039 1.00 27.38 81 PRO B C 1
ATOM 2594 O O . PRO B 1 81 ? -21.513 -6.839 2.374 1.00 26.92 81 PRO B O 1
ATOM 2598 N N . TYR B 1 82 ? -20.127 -7.479 4.023 1.00 27.20 82 TYR B N 1
ATOM 2599 C CA . TYR B 1 82 ? -19.785 -6.108 4.375 1.00 27.98 82 TYR B CA 1
ATOM 2600 C C . TYR B 1 82 ? -18.325 -5.928 4.765 1.00 28.68 82 TYR B C 1
ATOM 2601 O O . TYR B 1 82 ? -17.586 -6.898 4.953 1.00 28.88 82 TYR B O 1
ATOM 2610 N N . THR B 1 83 ? -17.927 -4.668 4.880 1.00 27.99 83 THR B N 1
ATOM 2611 C CA . THR B 1 83 ? -16.579 -4.300 5.282 1.00 28.56 83 THR B CA 1
ATOM 2612 C C . THR B 1 83 ? -16.705 -3.042 6.125 1.00 28.49 83 THR B C 1
ATOM 2613 O O . THR B 1 83 ? -17.517 -2.163 5.821 1.00 26.41 83 THR B O 1
ATOM 2617 N N . GLU B 1 84 ? -15.916 -2.962 7.191 1.00 28.73 84 GLU B N 1
ATOM 2618 C CA . GLU B 1 84 ? -15.950 -1.803 8.073 1.00 29.23 84 GLU B CA 1
ATOM 2619 C C . GLU B 1 84 ? -14.663 -0.992 7.957 1.00 29.74 84 GLU B C 1
ATOM 2620 O O . GLU B 1 84 ? -13.573 -1.486 8.251 1.00 29.79 84 GLU B O 1
ATOM 2626 N N . TYR B 1 85 ? -14.794 0.256 7.524 1.00 27.47 85 TYR B N 1
ATOM 2627 C CA . TYR B 1 85 ? -13.637 1.127 7.384 1.00 27.30 85 TYR B CA 1
ATOM 2628 C C . TYR B 1 85 ? -13.934 2.458 8.056 1.00 27.36 85 TYR B C 1
ATOM 2629 O O . TYR B 1 85 ? -14.747 3.243 7.570 1.00 26.86 85 TYR B O 1
ATOM 2638 N N . SER B 1 86 ? -13.277 2.705 9.182 1.00 27.41 86 SER B N 1
ATOM 2639 C CA . SER B 1 86 ? -13.485 3.945 9.917 1.00 27.07 86 SER B CA 1
ATOM 2640 C C . SER B 1 86 ? -12.780 5.128 9.274 1.00 26.59 86 SER B C 1
ATOM 2641 O O . SER B 1 86 ? -11.617 5.035 8.881 1.00 27.56 86 SER B O 1
ATOM 2644 N N . ILE B 1 87 ? -13.488 6.246 9.169 1.00 25.73 87 ILE B N 1
ATOM 2645 C CA . ILE B 1 87 ? -12.904 7.441 8.590 1.00 22.86 87 ILE B CA 1
ATOM 2646 C C . ILE B 1 87 ? -12.483 8.398 9.700 1.00 22.07 87 ILE B C 1
ATOM 2647 O O . ILE B 1 87 ? -12.094 9.537 9.439 1.00 24.28 87 ILE B O 1
ATOM 2652 N N . ALA B 1 88 ? -12.551 7.922 10.942 1.00 22.53 88 ALA B N 1
ATOM 2653 C CA . ALA B 1 88 ? -12.180 8.733 12.098 1.00 24.03 88 ALA B CA 1
ATOM 2654 C C . ALA B 1 88 ? -10.767 9.313 12.012 1.00 25.45 88 ALA B C 1
ATOM 2655 O O . ALA B 1 88 ? -10.539 10.474 12.355 1.00 24.25 88 ALA B O 1
ATOM 2657 N N . PRO B 1 89 ? -9.793 8.512 11.557 1.00 27.31 89 PRO B N 1
ATOM 2658 C CA . PRO B 1 89 ? -8.437 9.057 11.473 1.00 27.72 89 PRO B CA 1
ATOM 2659 C C . PRO B 1 89 ? -8.324 10.257 10.537 1.00 27.54 89 PRO B C 1
ATOM 2660 O O . PRO B 1 89 ? -7.456 11.116 10.716 1.00 29.15 89 PRO B O 1
ATOM 2664 N N . TYR B 1 90 ? -9.215 10.331 9.552 1.00 24.35 90 TYR B N 1
ATOM 2665 C CA . TYR B 1 90 ? -9.183 11.443 8.613 1.00 23.59 90 TYR B CA 1
ATOM 2666 C C . TYR B 1 90 ? -9.903 12.671 9.156 1.00 22.94 90 TYR B C 1
ATOM 2667 O O . TYR B 1 90 ? -9.399 13.790 9.056 1.00 22.47 90 TYR B O 1
ATOM 2676 N N . ASP B 1 91 ? -11.085 12.473 9.730 1.00 22.85 91 ASP B N 1
ATOM 2677 C CA . ASP B 1 91 ? -11.814 13.613 10.257 1.00 24.45 91 ASP B CA 1
ATOM 2678 C C . ASP B 1 91 ? -11.103 14.175 11.482 1.00 24.54 91 ASP B C 1
ATOM 2679 O O . ASP B 1 91 ? -11.287 15.336 11.834 1.00 24.86 91 ASP B O 1
ATOM 2684 N N . ALA B 1 92 ? -10.272 13.356 12.120 1.00 25.33 92 ALA B N 1
ATOM 2685 C CA . ALA B 1 92 ? -9.521 13.803 13.287 1.00 26.00 92 ALA B CA 1
ATOM 2686 C C . ALA B 1 92 ? -8.524 14.878 12.858 1.00 26.01 92 ALA B C 1
ATOM 2687 O O . ALA B 1 92 ? -8.294 15.849 13.580 1.00 26.94 92 ALA B O 1
ATOM 2689 N N . ILE B 1 93 ? -7.928 14.704 11.680 1.00 24.51 93 ILE B N 1
ATOM 2690 C CA . ILE B 1 93 ? -6.979 15.688 11.179 1.00 25.17 93 ILE B CA 1
ATOM 2691 C C . ILE B 1 93 ? -7.738 16.971 10.851 1.00 24.88 93 ILE B C 1
ATOM 2692 O O . ILE B 1 93 ? -7.297 18.072 11.182 1.00 24.87 93 ILE B O 1
ATOM 2697 N N . PHE B 1 94 ? -8.892 16.822 10.209 1.00 23.57 94 PHE B N 1
ATOM 2698 C CA . PHE B 1 94 ? -9.707 17.975 9.848 1.00 25.29 94 PHE B CA 1
ATOM 2699 C C . PHE B 1 94 ? -10.086 18.786 11.088 1.00 24.66 94 PHE B C 1
ATOM 2700 O O . PHE B 1 94 ? -10.015 20.018 11.078 1.00 23.95 94 PHE B O 1
ATOM 2708 N N . SER B 1 95 ? -10.481 18.092 12.153 1.00 26.59 95 SER B N 1
ATOM 2709 C CA . SER B 1 95 ? -10.869 18.747 13.403 1.00 27.53 95 SER B CA 1
ATOM 2710 C C . SER B 1 95 ? -9.694 19.488 14.019 1.00 28.27 95 SER B C 1
ATOM 2711 O O . SER B 1 95 ? -9.856 20.543 14.632 1.00 27.91 95 SER B O 1
ATOM 2714 N N . SER B 1 96 ? -8.508 18.917 13.865 1.00 28.53 96 SER B N 1
ATOM 2715 C CA . SER B 1 96 ? -7.308 19.530 14.402 1.00 29.98 96 SER B CA 1
ATOM 2716 C C . SER B 1 96 ? -6.937 20.786 13.626 1.00 29.66 96 SER B C 1
ATOM 2717 O O . SER B 1 96 ? -6.511 21.783 14.211 1.00 29.56 96 SER B O 1
ATOM 2720 N N . HIS B 1 97 ? -7.103 20.734 12.305 1.00 29.27 97 HIS B N 1
ATOM 2721 C CA . HIS B 1 97 ? -6.770 21.859 11.438 1.00 28.71 97 HIS B CA 1
ATOM 2722 C C . HIS B 1 97 ? -7.835 22.951 11.437 1.00 28.98 97 HIS B C 1
ATOM 2723 O O . HIS B 1 97 ? -7.522 24.128 11.262 1.00 28.12 97 HIS B O 1
ATOM 2730 N N . PHE B 1 98 ? -9.091 22.557 11.622 1.00 28.43 98 PHE B N 1
ATOM 2731 C CA . PHE B 1 98 ? -10.196 23.511 11.642 1.00 29.87 98 PHE B CA 1
ATOM 2732 C C . PHE B 1 98 ? -11.083 23.231 12.853 1.00 31.66 98 PHE B C 1
ATOM 2733 O O . PHE B 1 98 ? -12.195 22.715 12.727 1.00 31.55 98 PHE B O 1
ATOM 2741 N N . LYS B 1 99 ? -10.579 23.578 14.032 1.00 34.63 99 LYS B N 1
ATOM 2742 C CA . LYS B 1 99 ? -11.311 23.342 15.267 1.00 37.29 99 LYS B CA 1
ATOM 2743 C C . LYS B 1 99 ? -12.622 24.106 15.346 1.00 36.58 99 LYS B C 1
ATOM 2744 O O . LYS B 1 99 ? -13.605 23.596 15.882 1.00 37.67 99 LYS B O 1
ATOM 2750 N N . ASP B 1 100 ? -12.640 25.321 14.808 1.00 35.91 100 ASP B N 1
ATOM 2751 C CA . ASP B 1 100 ? -13.841 26.148 14.842 1.00 34.92 100 ASP B CA 1
ATOM 2752 C C . ASP B 1 100 ? -14.725 26.019 13.603 1.00 32.87 100 ASP B C 1
ATOM 2753 O O . ASP B 1 100 ? -15.618 26.839 13.381 1.00 32.50 100 ASP B O 1
ATOM 2758 N N . ALA B 1 101 ? -14.480 24.990 12.798 1.00 28.57 101 ALA B N 1
ATOM 2759 C CA . ALA B 1 101 ? -15.281 24.771 11.600 1.00 27.46 101 ALA B CA 1
ATOM 2760 C C . ALA B 1 101 ? -16.722 24.501 12.024 1.00 25.43 101 ALA B C 1
ATOM 2761 O O . ALA B 1 101 ? -16.966 23.872 13.052 1.00 25.50 101 ALA B O 1
ATOM 2763 N N . SER B 1 102 ? -17.675 24.980 11.229 1.00 25.06 102 SER B N 1
ATOM 2764 C CA . SER B 1 102 ? -19.094 24.792 11.517 1.00 24.33 102 SER B CA 1
ATOM 2765 C C . SER B 1 102 ? -19.456 23.307 11.454 1.00 24.53 102 SER B C 1
ATOM 2766 O O . SER B 1 102 ? -18.746 22.524 10.831 1.00 25.64 102 SER B O 1
ATOM 2769 N N . LEU B 1 103 ? -20.554 22.915 12.101 1.00 22.96 103 LEU B N 1
ATOM 2770 C CA . LEU B 1 103 ? -20.975 21.516 12.079 1.00 22.18 103 LEU B CA 1
ATOM 2771 C C . LEU B 1 103 ? -21.255 21.070 10.646 1.00 22.57 103 LEU B C 1
ATOM 2772 O O . LEU B 1 103 ? -20.990 19.923 10.281 1.00 23.91 103 LEU B O 1
ATOM 2777 N N . THR B 1 104 ? -21.788 21.979 9.836 1.00 22.35 104 THR B N 1
ATOM 2778 C CA . THR B 1 104 ? -22.081 21.661 8.444 1.00 21.21 104 THR B CA 1
ATOM 2779 C C . THR B 1 104 ? -20.791 21.384 7.671 1.00 20.71 104 THR B C 1
ATOM 2780 O O . THR B 1 104 ? -20.716 20.417 6.913 1.00 21.36 104 THR B O 1
ATOM 2784 N N . ARG B 1 105 ? -19.778 22.225 7.855 1.00 20.92 105 ARG B N 1
ATOM 2785 C CA . ARG B 1 105 ? -18.519 22.003 7.149 1.00 21.78 105 ARG B CA 1
ATOM 2786 C C . ARG B 1 105 ? -17.916 20.653 7.537 1.00 19.80 105 ARG B C 1
ATOM 2787 O O . ARG B 1 105 ? -17.482 19.888 6.675 1.00 19.63 105 ARG B O 1
ATOM 2795 N N . LYS B 1 106 ? -17.889 20.354 8.834 1.00 20.48 106 LYS B N 1
ATOM 2796 C CA . LYS B 1 106 ? -17.324 19.087 9.293 1.00 20.10 106 LYS B CA 1
ATOM 2797 C C . LYS B 1 106 ? -18.093 17.899 8.732 1.00 20.64 106 LYS B C 1
ATOM 2798 O O . LYS B 1 106 ? -17.505 16.902 8.311 1.00 21.18 106 LYS B O 1
ATOM 2804 N N . GLY B 1 107 ? -19.417 18.002 8.739 1.00 18.65 107 GLY B N 1
ATOM 2805 C CA . GLY B 1 107 ? -20.231 16.927 8.216 1.00 19.44 107 GLY B CA 1
ATOM 2806 C C . GLY B 1 107 ? -20.029 16.744 6.722 1.00 17.92 107 GLY B C 1
ATOM 2807 O O . GLY B 1 107 ? -19.998 15.614 6.237 1.00 18.97 107 GLY B O 1
ATOM 2808 N N . ASN B 1 108 ? -19.898 17.845 5.990 1.00 20.58 108 ASN B N 1
ATOM 2809 C CA . ASN B 1 108 ? -19.701 17.762 4.548 1.00 19.76 108 ASN B CA 1
ATOM 2810 C C . ASN B 1 108 ? -18.398 17.052 4.233 1.00 20.37 108 ASN B C 1
ATOM 2811 O O . ASN B 1 108 ? -18.321 16.284 3.274 1.00 17.89 108 ASN B O 1
ATOM 2816 N N . PHE B 1 109 ? -17.375 17.313 5.039 1.00 20.68 109 PHE B N 1
ATOM 2817 C CA . PHE B 1 109 ? -16.095 16.660 4.822 1.00 20.24 109 PHE B CA 1
ATOM 2818 C C . PHE B 1 109 ? -16.252 15.153 5.011 1.00 21.01 109 PHE B C 1
ATOM 2819 O O . PHE B 1 109 ? -15.743 14.381 4.210 1.00 20.27 109 PHE B O 1
ATOM 2827 N N . CYS B 1 110 ? -16.955 14.721 6.058 1.00 20.75 110 CYS B N 1
ATOM 2828 C CA . CYS B 1 110 ? -17.145 13.287 6.259 1.00 21.69 110 CYS B CA 1
ATOM 2829 C C . CYS B 1 110 ? -17.942 12.636 5.128 1.00 20.41 110 CYS B C 1
ATOM 2830 O O . CYS B 1 110 ? -17.597 11.552 4.664 1.00 19.07 110 CYS B O 1
ATOM 2833 N N . ALA B 1 111 ? -19.000 13.300 4.668 1.00 17.99 111 ALA B N 1
ATOM 2834 C CA . ALA B 1 111 ? -19.804 12.744 3.584 1.00 16.61 111 ALA B CA 1
ATOM 2835 C C . ALA B 1 111 ? -18.957 12.580 2.327 1.00 15.70 111 ALA B C 1
ATOM 2836 O O . ALA B 1 111 ? -19.150 11.636 1.560 1.00 16.95 111 ALA B O 1
ATOM 2838 N N . ARG B 1 112 ? -18.022 13.498 2.113 1.00 18.48 112 ARG B N 1
ATOM 2839 C CA . ARG B 1 112 ? -17.165 13.417 0.938 1.00 15.52 112 ARG B CA 1
ATOM 2840 C C . ARG B 1 112 ? -16.074 12.363 1.094 1.00 15.88 112 ARG B C 1
ATOM 2841 O O . ARG B 1 112 ? -15.624 11.785 0.105 1.00 17.04 112 ARG B O 1
ATOM 2849 N N . LEU B 1 113 ? -15.653 12.105 2.328 1.00 17.49 113 LEU B N 1
ATOM 2850 C CA . LEU B 1 113 ? -14.657 11.064 2.566 1.00 16.91 113 LEU B CA 1
ATOM 2851 C C . LEU B 1 113 ? -15.333 9.744 2.240 1.00 16.69 113 LEU B C 1
ATOM 2852 O O . LEU B 1 113 ? -14.725 8.866 1.642 1.00 16.58 113 LEU B O 1
ATOM 2857 N N . ARG B 1 114 ? -16.601 9.607 2.628 1.00 16.85 114 ARG B N 1
ATOM 2858 C CA . ARG B 1 114 ? -17.342 8.380 2.363 1.00 16.63 114 ARG B CA 1
ATOM 2859 C C . ARG B 1 114 ? -17.504 8.147 0.868 1.00 17.51 114 ARG B C 1
ATOM 2860 O O . ARG B 1 114 ? -17.418 7.018 0.399 1.00 18.51 114 ARG B O 1
ATOM 2868 N N . MET B 1 115 ? -17.751 9.208 0.111 1.00 17.68 115 MET B N 1
ATOM 2869 C CA . MET B 1 115 ? -17.868 9.041 -1.331 1.00 18.25 115 MET B CA 1
ATOM 2870 C C . MET B 1 115 ? -16.541 8.531 -1.889 1.00 19.03 115 MET B C 1
ATOM 2871 O O . MET B 1 115 ? -16.508 7.617 -2.713 1.00 19.96 115 MET B O 1
ATOM 2876 N N . ALA B 1 116 ? -15.447 9.122 -1.424 1.00 19.60 116 ALA B N 1
ATOM 2877 C CA . ALA B 1 116 ? -14.121 8.750 -1.904 1.00 17.22 116 ALA B CA 1
ATOM 2878 C C . ALA B 1 116 ? -13.760 7.296 -1.624 1.00 19.19 116 ALA B C 1
ATOM 2879 O O . ALA B 1 116 ? -13.119 6.640 -2.447 1.00 20.56 116 ALA B O 1
ATOM 2881 N N . PHE B 1 117 ? -14.167 6.786 -0.467 1.00 19.24 117 PHE B N 1
ATOM 2882 C CA . PHE B 1 117 ? -13.855 5.404 -0.139 1.00 20.29 117 PHE B CA 1
ATOM 2883 C C . PHE B 1 117 ? -14.795 4.454 -0.867 1.00 19.75 117 PHE B C 1
ATOM 2884 O O . PHE B 1 117 ? -14.398 3.360 -1.266 1.00 21.33 117 PHE B O 1
ATOM 2892 N N . LEU B 1 118 ? -16.044 4.869 -1.067 1.00 18.68 118 LEU B N 1
ATOM 2893 C CA . LEU B 1 118 ? -16.972 4.028 -1.807 1.00 20.65 118 LEU B CA 1
ATOM 2894 C C . LEU B 1 118 ? -16.474 3.898 -3.250 1.00 21.37 118 LEU B C 1
ATOM 2895 O O . LEU B 1 118 ? -16.530 2.819 -3.844 1.00 19.96 118 LEU B O 1
ATOM 2900 N N . TYR B 1 119 ? -15.992 5.001 -3.818 1.00 20.79 119 TYR B N 1
ATOM 2901 C CA . TYR B 1 119 ? -15.490 4.954 -5.185 1.00 20.25 119 TYR B CA 1
ATOM 2902 C C . TYR B 1 119 ? -14.156 4.224 -5.267 1.00 20.40 119 TYR B C 1
ATOM 2903 O O . TYR B 1 119 ? -13.877 3.554 -6.261 1.00 21.06 119 TYR B O 1
ATOM 2912 N N . ASP B 1 120 ? -13.340 4.339 -4.225 1.00 20.41 120 ASP B N 1
ATOM 2913 C CA . ASP B 1 120 ? -12.063 3.624 -4.203 1.00 21.49 120 ASP B CA 1
ATOM 2914 C C . ASP B 1 120 ? -12.377 2.130 -4.173 1.00 21.12 120 ASP B C 1
ATOM 2915 O O . ASP B 1 120 ? -11.791 1.332 -4.907 1.00 22.25 120 ASP B O 1
ATOM 2920 N N . TYR B 1 121 ? -13.307 1.757 -3.305 1.00 21.73 121 TYR B N 1
ATOM 2921 C CA . TYR B 1 121 ? -13.701 0.362 -3.187 1.00 22.26 121 TYR B CA 1
ATOM 2922 C C . TYR B 1 121 ? -14.270 -0.151 -4.513 1.00 22.89 121 TYR B C 1
ATOM 2923 O O . TYR B 1 121 ? -13.966 -1.265 -4.946 1.00 21.49 121 TYR B O 1
ATOM 2932 N N . SER B 1 122 ? -15.100 0.659 -5.162 1.00 20.90 122 SER B N 1
ATOM 2933 C CA . SER B 1 122 ? -15.698 0.235 -6.419 1.00 21.54 122 SER B CA 1
ATOM 2934 C C . SER B 1 122 ? -14.652 -0.028 -7.502 1.00 21.80 122 SER B C 1
ATOM 2935 O O . SER B 1 122 ? -14.762 -0.988 -8.258 1.00 21.40 122 SER B O 1
ATOM 2938 N N . LEU B 1 123 ? -13.624 0.807 -7.574 1.00 21.14 123 LEU B N 1
ATOM 2939 C CA . LEU B 1 123 ? -12.616 0.617 -8.605 1.00 22.20 123 LEU B CA 1
ATOM 2940 C C . LEU B 1 123 ? -11.755 -0.619 -8.370 1.00 22.72 123 LEU B C 1
ATOM 2941 O O . LEU B 1 123 ? -11.451 -1.349 -9.310 1.00 23.56 123 LEU B O 1
ATOM 2946 N N . LYS B 1 124 ? -11.379 -0.863 -7.121 1.00 23.03 124 LYS B N 1
ATOM 2947 C CA . LYS B 1 124 ? -10.537 -2.015 -6.804 1.00 24.78 124 LYS B CA 1
ATOM 2948 C C . LYS B 1 124 ? -11.282 -3.349 -6.879 1.00 26.61 124 LYS B C 1
ATOM 2949 O O . LYS B 1 124 ? -10.655 -4.407 -6.976 1.00 26.98 124 LYS B O 1
ATOM 2955 N N . SER B 1 125 ? -12.612 -3.298 -6.847 1.00 25.50 125 SER B N 1
ATOM 2956 C CA . SER B 1 125 ? -13.435 -4.507 -6.887 1.00 26.57 125 SER B CA 1
ATOM 2957 C C . SER B 1 125 ? -14.289 -4.644 -8.144 1.00 26.33 125 SER B C 1
ATOM 2958 O O . SER B 1 125 ? -15.096 -5.571 -8.254 1.00 25.72 125 SER B O 1
ATOM 2961 N N . ASP B 1 126 ? -14.114 -3.721 -9.086 1.00 26.58 126 ASP B N 1
ATOM 2962 C CA . ASP B 1 126 ? -14.882 -3.728 -10.325 1.00 27.28 126 ASP B CA 1
ATOM 2963 C C . ASP B 1 126 ? -16.365 -3.676 -9.991 1.00 26.25 126 ASP B C 1
ATOM 2964 O O . ASP B 1 126 ? -17.141 -4.538 -10.409 1.00 25.73 126 ASP B O 1
ATOM 2969 N N . SER B 1 127 ? -16.752 -2.654 -9.231 1.00 24.90 127 SER B N 1
ATOM 2970 C CA . SER B 1 127 ? -18.141 -2.487 -8.822 1.00 23.66 127 SER B CA 1
ATOM 2971 C C . SER B 1 127 ? -18.642 -1.068 -9.103 1.00 22.25 127 SER B C 1
ATOM 2972 O O . SER B 1 127 ? -17.860 -0.185 -9.456 1.00 23.96 127 SER B O 1
ATOM 2975 N N . LEU B 1 128 ? -19.953 -0.872 -8.960 1.00 23.10 128 LEU B N 1
ATOM 2976 C CA . LEU B 1 128 ? -20.589 0.431 -9.157 1.00 22.29 128 LEU B CA 1
ATOM 2977 C C . LEU B 1 128 ? -21.164 0.880 -7.826 1.00 22.97 128 LEU B C 1
ATOM 2978 O O . LEU B 1 128 ? -21.639 0.058 -7.044 1.00 22.88 128 LEU B O 1
ATOM 2983 N N . VAL B 1 129 ? -21.120 2.187 -7.583 1.00 20.87 129 VAL B N 1
ATOM 2984 C CA . VAL B 1 129 ? -21.636 2.765 -6.352 1.00 20.15 129 VAL B CA 1
ATOM 2985 C C . VAL B 1 129 ? -23.125 3.052 -6.511 1.00 19.52 129 VAL B C 1
ATOM 2986 O O . VAL B 1 129 ? -23.540 3.749 -7.438 1.00 18.71 129 VAL B O 1
ATOM 2990 N N . ILE B 1 130 ? -23.924 2.495 -5.607 1.00 20.18 130 ILE B N 1
ATOM 2991 C CA . ILE B 1 130 ? -25.369 2.685 -5.634 1.00 19.21 130 ILE B CA 1
ATOM 2992 C C . ILE B 1 130 ? -25.731 3.743 -4.607 1.00 18.64 130 ILE B C 1
ATOM 2993 O O . ILE B 1 130 ? -25.361 3.629 -3.436 1.00 19.69 130 ILE B O 1
ATOM 2998 N N . GLY B 1 131 ? -26.456 4.765 -5.056 1.00 18.78 131 GLY B N 1
ATOM 2999 C CA . GLY B 1 131 ? -26.852 5.854 -4.180 1.00 19.51 131 GLY B CA 1
ATOM 3000 C C . GLY B 1 131 ? -28.077 5.551 -3.344 1.00 17.93 131 GLY B C 1
ATOM 3001 O O . GLY B 1 131 ? -28.804 4.599 -3.615 1.00 19.98 131 GLY B O 1
ATOM 3002 N N . THR B 1 132 ? -28.323 6.385 -2.337 1.00 20.22 132 THR B N 1
ATOM 3003 C CA . THR B 1 132 ? -29.446 6.175 -1.432 1.00 19.90 132 THR B CA 1
ATOM 3004 C C . THR B 1 132 ? -30.236 7.437 -1.098 1.00 20.62 132 THR B C 1
ATOM 3005 O O . THR B 1 132 ? -31.019 7.437 -0.147 1.00 23.02 132 THR B O 1
ATOM 3009 N N . SER B 1 133 ? -30.025 8.508 -1.852 1.00 20.25 133 SER B N 1
ATOM 3010 C CA . SER B 1 133 ? -30.735 9.759 -1.599 1.00 20.44 133 SER B CA 1
ATOM 3011 C C . SER B 1 133 ? -32.179 9.643 -2.082 1.00 20.49 133 SER B C 1
ATOM 3012 O O . SER B 1 133 ? -32.417 9.326 -3.246 1.00 21.51 133 SER B O 1
ATOM 3015 N N . ASN B 1 134 ? -33.145 9.891 -1.199 1.00 19.79 134 ASN B N 1
ATOM 3016 C CA . ASN B 1 134 ? -34.544 9.789 -1.607 1.00 18.78 134 ASN B CA 1
ATOM 3017 C C . ASN B 1 134 ? -35.019 11.098 -2.236 1.00 20.31 134 ASN B C 1
ATOM 3018 O O . ASN B 1 134 ? -34.291 12.092 -2.232 1.00 17.56 134 ASN B O 1
ATOM 3023 N N . LYS B 1 135 ? -36.231 11.091 -2.786 1.00 17.91 135 LYS B N 1
ATOM 3024 C CA . LYS B 1 135 ? -36.773 12.268 -3.459 1.00 18.09 135 LYS B CA 1
ATOM 3025 C C . LYS B 1 135 ? -36.955 13.488 -2.558 1.00 17.14 135 LYS B C 1
ATOM 3026 O O . LYS B 1 135 ? -36.800 14.619 -3.013 1.00 19.08 135 LYS B O 1
ATOM 3032 N N . SER B 1 136 ? -37.291 13.275 -1.288 1.00 18.34 136 SER B N 1
ATOM 3033 C CA . SER B 1 136 ? -37.461 14.408 -0.376 1.00 17.18 136 SER B CA 1
ATOM 3034 C C . SER B 1 136 ? -36.118 15.113 -0.194 1.00 17.60 136 SER B C 1
ATOM 3035 O O . SER B 1 136 ? -36.018 16.335 -0.302 1.00 17.55 136 SER B O 1
ATOM 3038 N N . GLU B 1 137 ? -35.082 14.329 0.090 1.00 17.74 137 GLU B N 1
ATOM 3039 C CA . GLU B 1 137 ? -33.744 14.875 0.267 1.00 18.01 137 GLU B CA 1
ATOM 3040 C C . GLU B 1 137 ? -33.267 15.552 -1.026 1.00 17.17 137 GLU B C 1
ATOM 3041 O O . GLU B 1 137 ? -32.670 16.630 -0.986 1.00 18.41 137 GLU B O 1
ATOM 3047 N N . ARG B 1 138 ? -33.529 14.929 -2.174 1.00 17.37 138 ARG B N 1
ATOM 3048 C CA . ARG B 1 138 ? -33.102 15.511 -3.444 1.00 17.13 138 ARG B CA 1
ATOM 3049 C C . ARG B 1 138 ? -33.769 16.860 -3.733 1.00 17.33 138 ARG B C 1
ATOM 3050 O O . ARG B 1 138 ? -33.090 17.835 -4.045 1.00 17.61 138 ARG B O 1
ATOM 3058 N N . MET B 1 139 ? -35.088 16.941 -3.603 1.00 16.80 139 MET B N 1
ATOM 3059 C CA . MET B 1 139 ? -35.758 18.209 -3.867 1.00 16.45 139 MET B CA 1
ATOM 3060 C C . MET B 1 139 ? -35.310 19.310 -2.907 1.00 15.19 139 MET B C 1
ATOM 3061 O O . MET B 1 139 ? -35.210 20.474 -3.290 1.00 17.71 139 MET B O 1
ATOM 3066 N N . LEU B 1 140 ? -35.046 18.944 -1.659 1.00 16.75 140 LEU B N 1
ATOM 3067 C CA . LEU B 1 140 ? -34.641 19.921 -0.651 1.00 16.61 140 LEU B CA 1
ATOM 3068 C C . LEU B 1 140 ? -33.161 20.259 -0.672 1.00 17.01 140 LEU B C 1
ATOM 3069 O O . LEU B 1 140 ? -32.736 21.249 -0.079 1.00 18.32 140 LEU B O 1
ATOM 3074 N N . GLY B 1 141 ? -32.373 19.452 -1.364 1.00 18.50 141 GLY B N 1
ATOM 3075 C CA . GLY B 1 141 ? -30.948 19.711 -1.380 1.00 17.12 141 GLY B CA 1
ATOM 3076 C C . GLY B 1 141 ? -30.350 19.325 -0.035 1.00 18.80 141 GLY B C 1
ATOM 3077 O O . GLY B 1 141 ? -29.261 19.781 0.322 1.00 18.63 141 GLY B O 1
ATOM 3078 N N . TYR B 1 142 ? -31.060 18.484 0.715 1.00 17.54 142 TYR B N 1
ATOM 3079 C CA . TYR B 1 142 ? -30.584 18.049 2.026 1.00 18.04 142 TYR B CA 1
ATOM 3080 C C . TYR B 1 142 ? -29.643 16.868 1.823 1.00 17.80 142 TYR B C 1
ATOM 3081 O O . TYR B 1 142 ? -30.034 15.706 1.900 1.00 19.42 142 TYR B O 1
ATOM 3090 N N . GLY B 1 143 ? -28.393 17.208 1.532 1.00 18.39 143 GLY B N 1
ATOM 3091 C CA . GLY B 1 143 ? -27.364 16.220 1.282 1.00 17.15 143 GLY B CA 1
ATOM 3092 C C . GLY B 1 143 ? -26.144 16.998 0.835 1.00 16.46 143 GLY B C 1
ATOM 3093 O O . GLY B 1 143 ? -26.258 18.164 0.459 1.00 19.87 143 GLY B O 1
ATOM 3094 N N . THR B 1 144 ? -24.977 16.364 0.889 1.00 17.44 144 THR B N 1
ATOM 3095 C CA . THR B 1 144 ? -23.722 17.003 0.500 1.00 16.54 144 THR B CA 1
ATOM 3096 C C . THR B 1 144 ? -23.432 16.760 -0.981 1.00 16.15 144 THR B C 1
ATOM 3097 O O . THR B 1 144 ? -23.367 15.614 -1.414 1.00 18.83 144 THR B O 1
ATOM 3101 N N . LEU B 1 145 ? -23.256 17.833 -1.752 1.00 16.47 145 LEU B N 1
ATOM 3102 C CA . LEU B 1 145 ? -22.960 17.700 -3.178 1.00 17.02 145 LEU B CA 1
ATOM 3103 C C . LEU B 1 145 ? -21.599 17.012 -3.293 1.00 17.96 145 LEU B C 1
ATOM 3104 O O . LEU B 1 145 ? -20.646 17.407 -2.621 1.00 18.20 145 LEU B O 1
ATOM 3109 N N . PHE B 1 146 ? -21.526 15.979 -4.130 1.00 16.71 146 PHE B N 1
ATOM 3110 C CA . PHE B 1 146 ? -20.302 15.199 -4.337 1.00 16.48 146 PHE B CA 1
ATOM 3111 C C . PHE B 1 146 ? -19.989 14.389 -3.084 1.00 18.62 146 PHE B C 1
ATOM 3112 O O . PHE B 1 146 ? -18.880 13.887 -2.907 1.00 17.15 146 PHE B O 1
ATOM 3120 N N . GLY B 1 147 ? -20.982 14.271 -2.211 1.00 17.00 147 GLY B N 1
ATOM 3121 C CA . GLY B 1 147 ? -20.819 13.510 -0.986 1.00 18.83 147 GLY B CA 1
ATOM 3122 C C . GLY B 1 147 ? -21.761 12.323 -1.031 1.00 18.14 147 GLY B C 1
ATOM 3123 O O . GLY B 1 147 ? -21.544 11.387 -1.807 1.00 20.02 147 GLY B O 1
ATOM 3124 N N . ASP B 1 148 ? -22.812 12.348 -0.213 1.00 17.31 148 ASP B N 1
ATOM 3125 C CA . ASP B 1 148 ? -23.764 11.248 -0.235 1.00 19.85 148 ASP B CA 1
ATOM 3126 C C . ASP B 1 148 ? -24.599 11.298 -1.518 1.00 20.14 148 ASP B C 1
ATOM 3127 O O . ASP B 1 148 ? -25.186 10.297 -1.927 1.00 22.46 148 ASP B O 1
ATOM 3132 N N . LEU B 1 149 ? -24.626 12.455 -2.174 1.00 21.18 149 LEU B N 1
ATOM 3133 C CA . LEU B 1 149 ? -25.377 12.589 -3.420 1.00 21.99 149 LEU B CA 1
ATOM 3134 C C . LEU B 1 149 ? -24.639 11.979 -4.613 1.00 24.55 149 LEU B C 1
ATOM 3135 O O . LEU B 1 149 ? -25.204 11.848 -5.700 1.00 26.41 149 LEU B O 1
ATOM 3140 N N . ALA B 1 150 ? -23.383 11.586 -4.400 1.00 22.92 150 ALA B N 1
ATOM 3141 C CA . ALA B 1 150 ? -22.554 11.016 -5.459 1.00 22.37 150 ALA B CA 1
ATOM 3142 C C . ALA B 1 150 ? -22.731 9.512 -5.630 1.00 22.31 150 ALA B C 1
ATOM 3143 O O . ALA B 1 150 ? -22.581 8.749 -4.674 1.00 23.57 150 ALA B O 1
ATOM 3145 N N . CYS B 1 151 ? -23.047 9.092 -6.851 1.00 20.62 151 CYS B N 1
ATOM 3146 C CA . CYS B 1 151 ? -23.236 7.671 -7.151 1.00 20.35 151 CYS B CA 1
ATOM 3147 C C . CYS B 1 151 ? -23.386 7.428 -8.650 1.00 19.89 151 CYS B C 1
ATOM 3148 O O . CYS B 1 151 ? -23.432 8.367 -9.446 1.00 19.22 151 CYS B O 1
ATOM 3151 N N . ALA B 1 152 ? -23.476 6.155 -9.026 1.00 19.02 152 ALA B N 1
ATOM 3152 C CA . ALA B 1 152 ? -23.653 5.777 -10.427 1.00 19.54 152 ALA B CA 1
ATOM 3153 C C . ALA B 1 152 ? -25.145 5.638 -10.757 1.00 19.00 152 ALA B C 1
ATOM 3154 O O . ALA B 1 152 ? -25.618 6.143 -11.779 1.00 19.80 152 ALA B O 1
ATOM 3156 N N . ILE B 1 153 ? -25.866 4.931 -9.892 1.00 20.44 153 ILE B N 1
ATOM 3157 C CA . ILE B 1 153 ? -27.304 4.708 -10.046 1.00 20.15 153 ILE B CA 1
ATOM 3158 C C . ILE B 1 153 ? -27.950 4.783 -8.672 1.00 21.36 153 ILE B C 1
ATOM 3159 O O . ILE B 1 153 ? -27.357 4.372 -7.674 1.00 20.69 153 ILE B O 1
ATOM 3164 N N . ASN B 1 154 ? -29.167 5.313 -8.632 1.00 20.10 154 ASN B N 1
ATOM 3165 C CA . ASN B 1 154 ? -29.910 5.464 -7.387 1.00 21.00 154 ASN B CA 1
ATOM 3166 C C . ASN B 1 154 ? -31.340 4.987 -7.613 1.00 20.24 154 ASN B C 1
ATOM 3167 O O . ASN B 1 154 ? -32.117 5.636 -8.306 1.00 21.32 154 ASN B O 1
ATOM 3172 N N . PRO B 1 155 ? -31.707 3.846 -7.018 1.00 20.83 155 PRO B N 1
ATOM 3173 C CA . PRO B 1 155 ? -33.045 3.275 -7.159 1.00 20.97 155 PRO B CA 1
ATOM 3174 C C . PRO B 1 155 ? -34.173 3.967 -6.411 1.00 22.21 155 PRO B C 1
ATOM 3175 O O . PRO B 1 155 ? -35.336 3.767 -6.748 1.00 23.60 155 PRO B O 1
ATOM 3179 N N . ILE B 1 156 ? -33.852 4.779 -5.407 1.00 21.44 156 ILE B N 1
ATOM 3180 C CA . ILE B 1 156 ? -34.909 5.429 -4.639 1.00 21.56 156 ILE B CA 1
ATOM 3181 C C . ILE B 1 156 ? -34.985 6.948 -4.771 1.00 21.39 156 ILE B C 1
ATOM 3182 O O . ILE B 1 156 ? -35.698 7.605 -4.010 1.00 20.35 156 ILE B O 1
ATOM 3187 N N . GLY B 1 157 ? -34.282 7.489 -5.760 1.00 19.72 157 GLY B N 1
ATOM 3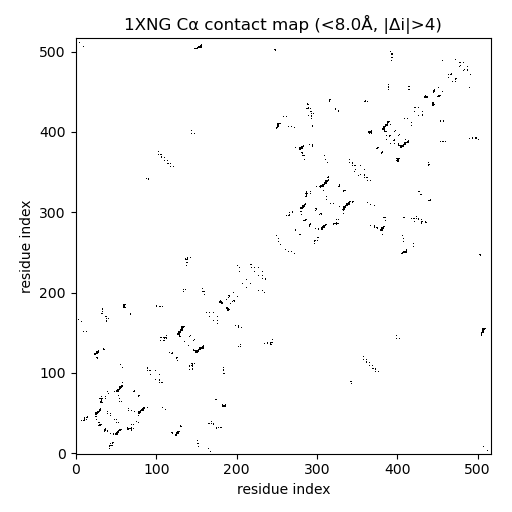188 C CA . GLY B 1 157 ? -34.271 8.928 -5.976 1.00 19.50 157 GLY B CA 1
ATOM 3189 C C . GLY B 1 157 ? -35.613 9.557 -6.310 1.00 20.33 157 GLY B C 1
ATOM 3190 O O . GLY B 1 157 ? -35.770 10.775 -6.188 1.00 19.34 157 GLY B O 1
ATOM 3191 N N . GLU B 1 158 ? -36.575 8.744 -6.737 1.00 20.13 158 GLU B N 1
ATOM 3192 C CA . GLU B 1 158 ? -37.902 9.249 -7.075 1.00 20.60 158 GLU B CA 1
ATOM 3193 C C . GLU B 1 158 ? -38.980 8.815 -6.085 1.00 20.61 158 GLU B C 1
ATOM 3194 O O . GLU B 1 158 ? -40.177 8.864 -6.382 1.00 19.75 158 GLU B O 1
ATOM 3200 N N . LEU B 1 159 ? -38.551 8.382 -4.904 1.00 19.25 159 LEU B N 1
ATOM 3201 C CA . LEU B 1 159 ? -39.488 7.989 -3.860 1.00 21.51 159 LEU B CA 1
ATOM 3202 C C . LEU B 1 159 ? -39.335 8.938 -2.679 1.00 21.14 159 LEU B C 1
ATOM 3203 O O . LEU B 1 159 ? -38.229 9.133 -2.182 1.00 21.92 159 LEU B O 1
ATOM 3208 N N . PHE B 1 160 ? -40.437 9.542 -2.240 1.00 20.37 160 PHE B N 1
ATOM 3209 C CA . PHE B 1 160 ? -40.373 10.443 -1.096 1.00 21.14 160 PHE B CA 1
ATOM 3210 C C . PHE B 1 160 ? -40.038 9.617 0.140 1.00 20.44 160 PHE B C 1
ATOM 3211 O O . PHE B 1 160 ? -40.296 8.416 0.180 1.00 20.80 160 PHE B O 1
ATOM 3219 N N . LYS B 1 161 ? -39.466 10.265 1.147 1.00 20.39 161 LYS B N 1
ATOM 3220 C CA . LYS B 1 161 ? -39.092 9.580 2.374 1.00 20.67 161 LYS B CA 1
ATOM 3221 C C . LYS B 1 161 ? -40.253 8.769 2.936 1.00 20.96 161 LYS B C 1
ATOM 3222 O O . LYS B 1 161 ? -40.075 7.621 3.339 1.00 20.17 161 LYS B O 1
ATOM 3228 N N . THR B 1 162 ? -41.442 9.364 2.952 1.00 22.10 162 THR B N 1
ATOM 3229 C CA . THR B 1 162 ? -42.619 8.678 3.471 1.00 23.86 162 THR B CA 1
ATOM 3230 C C . THR B 1 162 ? -42.886 7.399 2.688 1.00 23.97 162 THR B C 1
ATOM 3231 O O . THR B 1 162 ? -43.331 6.397 3.249 1.00 24.92 162 THR B O 1
ATOM 3235 N N . GLU B 1 163 ? -42.617 7.436 1.388 1.00 22.84 163 GLU B N 1
ATOM 3236 C CA . GLU B 1 163 ? -42.836 6.267 0.549 1.00 23.53 163 GLU B CA 1
ATOM 3237 C C . GLU B 1 163 ? -41.723 5.246 0.769 1.00 23.41 163 GLU B C 1
ATOM 3238 O O . GLU B 1 163 ? -41.947 4.042 0.657 1.00 23.62 163 GLU B O 1
ATOM 3244 N N . VAL B 1 164 ? -40.522 5.724 1.080 1.00 22.53 164 VAL B N 1
ATOM 3245 C CA . VAL B 1 164 ? -39.405 4.820 1.338 1.00 22.27 164 VAL B CA 1
ATOM 3246 C C . VAL B 1 164 ? -39.711 4.018 2.604 1.00 23.71 164 VAL B C 1
ATOM 3247 O O . VAL B 1 164 ? -39.393 2.832 2.696 1.00 23.70 164 VAL B O 1
ATOM 3251 N N . TYR B 1 165 ? -40.336 4.671 3.577 1.00 25.64 165 TYR B N 1
ATOM 3252 C CA . TYR B 1 165 ? -40.697 4.014 4.827 1.00 27.97 165 TYR B CA 1
ATOM 3253 C C . TYR B 1 165 ? -41.713 2.905 4.561 1.00 27.35 165 TYR B C 1
ATOM 3254 O O . TYR B 1 165 ? -41.586 1.800 5.083 1.00 28.56 165 TYR B O 1
ATOM 3263 N N . GLU B 1 166 ? -42.720 3.205 3.746 1.00 28.31 166 GLU B N 1
ATOM 3264 C CA . GLU B 1 166 ? -43.751 2.224 3.425 1.00 29.00 166 GLU B CA 1
ATOM 3265 C C . GLU B 1 166 ? -43.165 1.030 2.690 1.00 28.69 166 GLU B C 1
ATOM 3266 O O . GLU B 1 166 ? -43.571 -0.108 2.920 1.00 29.28 166 GLU B O 1
ATOM 3272 N N . LEU B 1 167 ? -42.212 1.295 1.802 1.00 28.30 167 LEU B N 1
ATOM 3273 C CA . LEU B 1 167 ? -41.549 0.232 1.060 1.00 28.03 167 LEU B CA 1
ATOM 3274 C C . LEU B 1 167 ? -40.731 -0.602 2.045 1.00 27.63 167 LEU B C 1
ATOM 3275 O O . LEU B 1 167 ? -40.701 -1.829 1.959 1.00 28.73 167 LEU B O 1
ATOM 3280 N N . ALA B 1 168 ? -40.076 0.070 2.986 1.00 25.94 168 ALA B N 1
ATOM 3281 C CA . ALA B 1 168 ? -39.258 -0.620 3.978 1.00 26.42 168 ALA B CA 1
ATOM 3282 C C . ALA B 1 168 ? -40.069 -1.625 4.783 1.00 27.99 168 ALA B C 1
ATOM 3283 O O . ALA B 1 168 ? -39.557 -2.671 5.183 1.00 27.43 168 ALA B O 1
ATOM 3285 N N . ARG B 1 169 ? -41.332 -1.304 5.031 1.00 28.08 169 ARG B N 1
ATOM 3286 C CA . ARG B 1 169 ? -42.188 -2.201 5.789 1.00 29.80 169 ARG B CA 1
ATOM 3287 C C . ARG B 1 169 ? -42.358 -3.517 5.041 1.00 30.16 169 ARG B C 1
ATOM 3288 O O . ARG B 1 169 ? -42.273 -4.588 5.636 1.00 31.63 169 ARG B O 1
ATOM 3296 N N . ARG B 1 170 ? -42.592 -3.431 3.735 1.00 29.41 170 ARG B N 1
ATOM 3297 C CA . ARG B 1 170 ? -42.769 -4.618 2.906 1.00 30.46 170 ARG B CA 1
ATOM 3298 C C . ARG B 1 170 ? -41.480 -5.414 2.745 1.00 29.97 170 ARG B C 1
ATOM 3299 O O . ARG B 1 170 ? -41.517 -6.618 2.488 1.00 30.50 170 ARG B O 1
ATOM 3307 N N . LEU B 1 171 ? -40.343 -4.735 2.879 1.00 29.53 171 LEU B N 1
ATOM 3308 C CA . LEU B 1 171 ? -39.040 -5.380 2.748 1.00 29.89 171 LEU B CA 1
ATOM 3309 C C . LEU B 1 171 ? -38.606 -6.028 4.054 1.00 29.89 171 LEU B C 1
ATOM 3310 O O . LEU B 1 171 ? -37.525 -6.605 4.138 1.00 30.07 171 LEU B O 1
ATOM 3315 N N . ASN B 1 172 ? -39.450 -5.920 5.075 1.00 31.34 172 ASN B N 1
ATOM 3316 C CA . ASN B 1 172 ? -39.159 -6.501 6.380 1.00 32.19 172 ASN B CA 1
ATOM 3317 C C . ASN B 1 172 ? -37.898 -5.944 7.029 1.00 32.26 172 ASN B C 1
ATOM 3318 O O . ASN B 1 172 ? -37.110 -6.688 7.607 1.00 32.22 172 ASN B O 1
ATOM 3323 N N . ILE B 1 173 ? -37.702 -4.634 6.933 1.00 32.97 173 ILE B N 1
ATOM 3324 C CA . ILE B 1 173 ? -36.534 -4.015 7.544 1.00 33.92 173 ILE B CA 1
ATOM 3325 C C . ILE B 1 173 ? -36.735 -3.988 9.055 1.00 35.30 173 ILE B C 1
ATOM 3326 O O . ILE B 1 173 ? -37.819 -3.661 9.533 1.00 35.21 173 ILE B O 1
ATOM 3331 N N . PRO B 1 174 ? -35.695 -4.348 9.825 1.00 36.78 174 PRO B N 1
ATOM 3332 C CA . PRO B 1 174 ? -35.761 -4.365 11.291 1.00 37.82 174 PRO B CA 1
ATOM 3333 C C . PRO B 1 174 ? -36.463 -3.140 11.877 1.00 38.41 174 PRO B C 1
ATOM 3334 O O . PRO B 1 174 ? -36.233 -2.012 11.438 1.00 37.27 174 PRO B O 1
ATOM 3338 N N . LYS B 1 175 ? -37.319 -3.373 12.871 1.00 38.70 175 LYS B N 1
ATOM 3339 C CA . LYS B 1 175 ? -38.065 -2.299 13.524 1.00 39.27 175 LYS B CA 1
ATOM 3340 C C . LYS B 1 175 ? -37.131 -1.198 14.006 1.00 37.85 175 LYS B C 1
ATOM 3341 O O . LYS B 1 175 ? -37.448 -0.012 13.915 1.00 36.91 175 LYS B O 1
ATOM 3347 N N . LYS B 1 176 ? -35.977 -1.604 14.521 1.00 37.03 176 LYS B N 1
ATOM 3348 C CA . LYS B 1 176 ? -34.982 -0.668 15.020 1.00 36.79 176 LYS B CA 1
ATOM 3349 C C . LYS B 1 176 ? -34.648 0.393 13.971 1.00 35.18 176 LYS B C 1
ATOM 3350 O O . LYS B 1 176 ? -34.412 1.555 14.305 1.00 35.02 176 LYS B O 1
ATOM 3356 N N . ILE B 1 177 ? -34.630 -0.013 12.705 1.00 33.72 177 ILE B N 1
ATOM 3357 C CA . ILE B 1 177 ? -34.310 0.901 11.611 1.00 31.75 177 ILE B CA 1
ATOM 3358 C C . ILE B 1 177 ? -35.543 1.657 11.130 1.00 31.93 177 ILE B C 1
ATOM 3359 O O . ILE B 1 177 ? -35.485 2.857 10.864 1.00 30.69 177 ILE B O 1
ATOM 3364 N N . LEU B 1 178 ? -36.657 0.942 11.020 1.00 33.05 178 LEU B N 1
ATOM 3365 C CA . LEU B 1 178 ? -37.912 1.528 10.567 1.00 35.48 178 LEU B CA 1
ATOM 3366 C C . LEU B 1 178 ? -38.392 2.706 11.402 1.00 36.44 178 LEU B C 1
ATOM 3367 O O . LEU B 1 178 ? -38.834 3.717 10.859 1.00 38.37 178 LEU B O 1
ATOM 3372 N N . ASN B 1 179 ? -38.309 2.577 12.722 1.00 37.29 179 ASN B N 1
ATOM 3373 C CA . ASN B 1 179 ? -38.774 3.637 13.607 1.00 37.01 179 ASN B CA 1
ATOM 3374 C C . ASN B 1 179 ? -37.687 4.624 14.015 1.00 36.03 179 ASN B C 1
ATOM 3375 O O . ASN B 1 179 ? -37.949 5.577 14.749 1.00 36.84 179 ASN B O 1
ATOM 3380 N N . LYS B 1 180 ? -36.467 4.403 13.536 1.00 33.39 180 LYS B N 1
ATOM 3381 C CA . LYS B 1 180 ? -35.360 5.293 13.864 1.00 31.69 180 LYS B CA 1
ATOM 3382 C C . LYS B 1 180 ? -35.560 6.663 13.214 1.00 30.73 180 LYS B C 1
ATOM 3383 O O . LYS B 1 180 ? -35.840 6.758 12.021 1.00 30.66 180 LYS B O 1
ATOM 3389 N N . PRO B 1 181 ? -35.432 7.745 13.997 1.00 29.65 181 PRO B N 1
ATOM 3390 C CA . PRO B 1 181 ? -35.609 9.084 13.430 1.00 28.94 181 PRO B CA 1
ATOM 3391 C C . PRO B 1 181 ? -34.518 9.411 12.411 1.00 27.25 181 PRO B C 1
ATOM 3392 O O . PRO B 1 181 ? -33.334 9.160 12.647 1.00 25.79 181 PRO B O 1
ATOM 3396 N N . PRO B 1 182 ? -34.911 9.955 11.252 1.00 25.81 182 PRO B N 1
ATOM 3397 C CA . PRO B 1 182 ? -33.946 10.308 10.207 1.00 23.84 182 PRO B CA 1
ATOM 3398 C C . PRO B 1 182 ? -32.852 11.225 10.733 1.00 24.08 182 PRO B C 1
ATOM 3399 O O . PRO B 1 182 ? -33.130 12.188 11.445 1.00 23.03 182 PRO B O 1
ATOM 3403 N N . SER B 1 183 ? -31.604 10.922 10.381 1.00 22.53 183 SER B N 1
ATOM 3404 C CA . SER B 1 183 ? -30.474 11.732 10.820 1.00 22.80 183 SER B CA 1
ATOM 3405 C C . SER B 1 183 ? -29.235 11.500 9.971 1.00 21.95 183 SER B C 1
ATOM 3406 O O . SER B 1 183 ? -28.858 10.362 9.724 1.00 20.71 183 SER B O 1
ATOM 3409 N N . ALA B 1 184 ? -28.602 12.582 9.539 1.00 23.23 184 ALA B N 1
ATOM 3410 C CA . ALA B 1 184 ? -27.385 12.485 8.742 1.00 25.03 184 ALA B CA 1
ATOM 3411 C C . ALA B 1 184 ? -26.313 11.824 9.607 1.00 26.54 184 ALA B C 1
ATOM 3412 O O . ALA B 1 184 ? -25.382 11.191 9.100 1.00 27.07 184 ALA B O 1
ATOM 3414 N N . ASP B 1 185 ? -26.461 11.981 10.919 1.00 27.57 185 ASP B N 1
ATOM 3415 C CA . ASP B 1 185 ? -25.521 11.429 11.886 1.00 27.57 185 ASP B CA 1
ATOM 3416 C C . ASP B 1 185 ? -24.101 11.924 11.595 1.00 27.52 185 ASP B C 1
ATOM 3417 O O . ASP B 1 185 ? -23.129 11.167 11.668 1.00 27.73 185 ASP B O 1
ATOM 3422 N N . LEU B 1 186 ? -23.994 13.210 11.266 1.00 26.45 186 LEU B N 1
ATOM 3423 C CA . LEU B 1 186 ? -22.706 13.833 10.977 1.00 25.31 186 LEU B CA 1
ATOM 3424 C C . LEU B 1 186 ? -22.188 14.551 12.225 1.00 25.73 186 LEU B C 1
ATOM 3425 O O . LEU B 1 186 ? -21.067 15.064 12.242 1.00 24.60 186 LEU B O 1
ATOM 3430 N N . PHE B 1 187 ? -23.025 14.598 13.260 1.00 25.67 187 PHE B N 1
ATOM 3431 C CA . PHE B 1 187 ? -22.655 15.198 14.542 1.00 25.62 187 PHE B CA 1
ATOM 3432 C C . PHE B 1 187 ? -23.628 14.755 15.630 1.00 27.12 187 PHE B C 1
ATOM 3433 O O . PHE B 1 187 ? -24.791 14.466 15.353 1.00 25.18 187 PHE B O 1
ATOM 3441 N N . VAL B 1 188 ? -23.136 14.685 16.863 1.00 27.28 188 VAL B N 1
ATOM 3442 C CA . VAL B 1 188 ? -23.948 14.259 17.996 1.00 27.43 188 VAL B CA 1
ATOM 3443 C C . VAL B 1 188 ? -25.267 15.011 18.138 1.00 26.17 188 VAL B C 1
ATOM 3444 O O . VAL B 1 188 ? -25.282 16.233 18.281 1.00 26.87 188 VAL B O 1
ATOM 3448 N N . GLY B 1 189 ? -26.370 14.266 18.098 1.00 26.64 189 GLY B N 1
ATOM 3449 C CA . GLY B 1 189 ? -27.685 14.867 18.254 1.00 28.07 189 GLY B CA 1
ATOM 3450 C C . GLY B 1 189 ? -28.394 15.346 16.999 1.00 28.43 189 GLY B C 1
ATOM 3451 O O . GLY B 1 189 ? -29.522 15.836 17.074 1.00 28.19 189 GLY B O 1
ATOM 3452 N N . GLN B 1 190 ? -27.754 15.209 15.845 1.00 26.83 190 GLN B N 1
ATOM 3453 C CA . GLN B 1 190 ? -28.375 15.654 14.602 1.00 26.48 190 GLN B CA 1
ATOM 3454 C C . GLN B 1 190 ? -29.625 14.857 14.247 1.00 26.11 190 GLN B C 1
ATOM 3455 O O . GLN B 1 190 ? -29.732 13.671 14.556 1.00 27.26 190 GLN B O 1
ATOM 3461 N N . SER B 1 191 ? -30.574 15.525 13.603 1.00 25.91 191 SER B N 1
ATOM 3462 C CA . SER B 1 191 ? -31.798 14.880 13.145 1.00 23.66 191 SER B CA 1
ATOM 3463 C C . SER B 1 191 ? -32.341 15.720 11.999 1.00 23.55 191 SER B C 1
ATOM 3464 O O . SER B 1 191 ? -32.159 16.938 11.965 1.00 21.12 191 SER B O 1
ATOM 3467 N N . ASP B 1 192 ? -32.976 15.058 11.043 1.00 22.11 192 ASP B N 1
ATOM 3468 C CA . ASP B 1 192 ? -33.541 15.741 9.891 1.00 22.92 192 ASP B CA 1
ATOM 3469 C C . ASP B 1 192 ? -34.583 16.770 10.322 1.00 23.13 192 ASP B C 1
ATOM 3470 O O . ASP B 1 192 ? -34.642 17.877 9.778 1.00 22.85 192 ASP B O 1
ATOM 3475 N N . GLU B 1 193 ? -35.395 16.398 11.305 1.00 24.28 193 GLU B N 1
ATOM 3476 C CA . GLU B 1 193 ? -36.458 17.267 11.800 1.00 24.37 193 GLU B CA 1
ATOM 3477 C C . GLU B 1 193 ? -35.935 18.557 12.424 1.00 23.94 193 GLU B C 1
ATOM 3478 O O . GLU B 1 193 ? -36.516 19.628 12.235 1.00 23.88 193 GLU B O 1
ATOM 3484 N N . LYS B 1 194 ? -34.838 18.457 13.167 1.00 23.62 194 LYS B N 1
ATOM 3485 C CA . LYS B 1 194 ? -34.263 19.637 13.802 1.00 23.60 194 LYS B CA 1
ATOM 3486 C C . LYS B 1 194 ? -33.586 20.540 12.779 1.00 23.75 194 LYS B C 1
ATOM 3487 O O . LYS B 1 194 ? -33.662 21.766 12.869 1.00 21.76 194 LYS B O 1
ATOM 3493 N N . ASP B 1 195 ? -32.932 19.933 11.794 1.00 22.61 195 ASP B N 1
ATOM 3494 C CA . ASP B 1 195 ? -32.252 20.706 10.768 1.00 23.31 195 ASP B CA 1
ATOM 3495 C C . ASP B 1 195 ? -33.233 21.365 9.814 1.00 22.11 195 ASP B C 1
ATOM 3496 O O . ASP B 1 195 ? -33.087 22.539 9.485 1.00 23.25 195 ASP B O 1
ATOM 3501 N N . LEU B 1 196 ? -34.227 20.599 9.373 1.00 22.20 196 LEU B N 1
ATOM 3502 C CA . LEU B 1 196 ? -35.233 21.082 8.427 1.00 22.21 196 LEU B CA 1
ATOM 3503 C C . LEU B 1 196 ? -36.365 21.872 9.074 1.00 23.56 196 LEU B C 1
ATOM 3504 O O . LEU B 1 196 ? -36.982 22.724 8.432 1.00 22.23 196 LEU B O 1
ATOM 3509 N N . GLY B 1 197 ? -36.645 21.567 10.337 1.00 22.60 197 GLY B N 1
ATOM 3510 C CA . GLY B 1 197 ? -37.695 22.260 11.061 1.00 24.27 197 GLY B CA 1
ATOM 3511 C C . GLY B 1 197 ? -39.006 21.500 11.092 1.00 23.40 197 GLY B C 1
ATOM 3512 O O . GLY B 1 197 ? -39.900 21.820 11.880 1.00 24.09 197 GLY B O 1
ATOM 3513 N N . TYR B 1 198 ? -39.120 20.485 10.241 1.00 23.27 198 TYR B N 1
ATOM 3514 C CA . TYR B 1 198 ? -40.339 19.694 10.158 1.00 21.97 198 TYR B CA 1
ATOM 3515 C C . TYR B 1 198 ? -40.052 18.237 9.842 1.00 22.12 198 TYR B C 1
ATOM 3516 O O . TYR B 1 198 ? -39.018 17.915 9.258 1.00 22.07 198 TYR B O 1
ATOM 3525 N N . PRO B 1 199 ? -40.969 17.336 10.225 1.00 21.14 199 PRO B N 1
ATOM 3526 C CA . PRO B 1 199 ? -40.801 15.906 9.959 1.00 21.97 199 PRO B CA 1
ATOM 3527 C C . PRO B 1 199 ? -41.277 15.662 8.527 1.00 21.01 199 PRO B C 1
ATOM 3528 O O . PRO B 1 199 ? -41.952 16.512 7.944 1.00 19.77 199 PRO B O 1
ATOM 3532 N N . TYR B 1 200 ? -40.940 14.510 7.962 1.00 20.17 200 TYR B N 1
ATOM 3533 C CA . TYR B 1 200 ? -41.344 14.214 6.596 1.00 21.33 200 TYR B CA 1
ATOM 3534 C C . TYR B 1 200 ? -42.847 14.038 6.434 1.00 21.23 200 TYR B C 1
ATOM 3535 O O . TYR B 1 200 ? -43.368 14.125 5.325 1.00 21.45 200 TYR B O 1
ATOM 3544 N N . SER B 1 201 ? -43.544 13.809 7.540 1.00 22.50 201 SER B N 1
ATOM 3545 C CA . SER B 1 201 ? -44.993 13.643 7.497 1.00 21.39 201 SER B CA 1
ATOM 3546 C C . SER B 1 201 ? -45.665 14.965 7.108 1.00 21.85 201 SER B C 1
ATOM 3547 O O . SER B 1 201 ? -46.789 14.981 6.594 1.00 21.03 201 SER B O 1
ATOM 3550 N N . VAL B 1 202 ? -44.965 16.065 7.367 1.00 20.01 202 VAL B N 1
ATOM 3551 C CA . VAL B 1 202 ? -45.448 17.404 7.046 1.00 19.23 202 VAL B CA 1
ATOM 3552 C C . VAL B 1 202 ? -44.827 17.899 5.740 1.00 17.94 202 VAL B C 1
ATOM 3553 O O . VAL B 1 202 ? -45.477 18.581 4.944 1.00 18.46 202 VAL B O 1
ATOM 3557 N N . ILE B 1 203 ? -43.564 17.546 5.516 1.00 18.22 203 ILE B N 1
ATOM 3558 C CA . ILE B 1 203 ? -42.860 17.984 4.318 1.00 17.24 203 ILE B CA 1
ATOM 3559 C C . ILE B 1 203 ? -43.306 17.308 3.028 1.00 16.50 203 ILE B C 1
ATOM 3560 O O . ILE B 1 203 ? -43.584 17.982 2.034 1.00 17.45 203 ILE B O 1
ATOM 3565 N N . ASP B 1 204 ? -43.386 15.984 3.048 1.00 17.68 204 ASP B N 1
ATOM 3566 C CA . ASP B 1 204 ? -43.739 15.238 1.848 1.00 19.14 204 ASP B CA 1
ATOM 3567 C C . ASP B 1 204 ? -45.047 15.646 1.183 1.00 19.31 204 ASP B C 1
ATOM 3568 O O . ASP B 1 204 ? -45.109 15.780 -0.038 1.00 17.46 204 ASP B O 1
ATOM 3573 N N . PRO B 1 205 ? -46.110 15.865 1.968 1.00 20.51 205 PRO B N 1
ATOM 3574 C CA . PRO B 1 205 ? -47.351 16.263 1.300 1.00 20.52 205 PRO B CA 1
ATOM 3575 C C . PRO B 1 205 ? -47.165 17.542 0.474 1.00 20.91 205 PRO B C 1
ATOM 3576 O O . PRO B 1 205 ? -47.700 17.667 -0.634 1.00 20.93 205 PRO B O 1
ATOM 3580 N N . LEU B 1 206 ? -46.386 18.486 1.003 1.00 18.85 206 LEU B N 1
ATOM 3581 C CA . LEU B 1 206 ? -46.140 19.734 0.298 1.00 18.33 206 LEU B CA 1
ATOM 3582 C C . LEU B 1 206 ? -45.283 19.514 -0.943 1.00 17.61 206 LEU B C 1
ATOM 3583 O O . LEU B 1 206 ? -45.533 20.114 -1.984 1.00 18.85 206 LEU B O 1
ATOM 3588 N N . LEU B 1 207 ? -44.276 18.649 -0.839 1.00 17.40 207 LEU B N 1
ATOM 3589 C CA . LEU B 1 207 ? -43.414 18.384 -1.983 1.00 18.45 207 LEU B CA 1
ATOM 3590 C C . LEU B 1 207 ? -44.210 17.744 -3.114 1.00 19.99 207 LEU B C 1
ATOM 3591 O O . LEU B 1 207 ? -43.987 18.047 -4.288 1.00 22.01 207 LEU B O 1
ATOM 3596 N N . LYS B 1 208 ? -45.141 16.862 -2.765 1.00 21.05 208 LYS B N 1
ATOM 3597 C CA . LYS B 1 208 ? -45.948 16.207 -3.783 1.00 22.49 208 LYS B CA 1
ATOM 3598 C C . LYS B 1 208 ? -46.806 17.222 -4.535 1.00 21.02 208 LYS B C 1
ATOM 3599 O O . LYS B 1 208 ? -46.999 17.091 -5.742 1.00 20.93 208 LYS B O 1
ATOM 3605 N N . ASP B 1 209 ? -47.323 18.234 -3.839 1.00 21.92 209 ASP B N 1
ATOM 3606 C CA . ASP B 1 209 ? -48.131 19.248 -4.521 1.00 22.15 209 ASP B CA 1
ATOM 3607 C C . ASP B 1 209 ? -47.242 20.119 -5.403 1.00 21.61 209 ASP B C 1
ATOM 3608 O O . ASP B 1 209 ? -47.626 20.498 -6.510 1.00 21.86 209 ASP B O 1
ATOM 3613 N N . ILE B 1 210 ? -46.049 20.439 -4.914 1.00 21.01 210 ILE B N 1
ATOM 3614 C CA . ILE B 1 210 ? -45.116 21.248 -5.684 1.00 21.31 210 ILE B CA 1
ATOM 3615 C C . ILE B 1 210 ? -44.759 20.510 -6.973 1.00 22.93 210 ILE B C 1
ATOM 3616 O O . ILE B 1 210 ? -44.625 21.124 -8.030 1.00 24.02 210 ILE B O 1
ATOM 3621 N N . GLU B 1 211 ? -44.621 19.194 -6.880 1.00 24.05 211 GLU B N 1
ATOM 3622 C CA . GLU B 1 211 ? -44.305 18.374 -8.044 1.00 28.00 211 GLU B CA 1
ATOM 3623 C C . GLU B 1 211 ? -45.446 18.385 -9.057 1.00 28.93 211 GLU B C 1
ATOM 3624 O O . GLU B 1 211 ? -45.219 18.373 -10.266 1.00 30.33 211 GLU B O 1
ATOM 3630 N N . ALA B 1 212 ? -46.677 18.410 -8.558 1.00 30.27 212 ALA B N 1
ATOM 3631 C CA . ALA B 1 212 ? -47.841 18.403 -9.433 1.00 30.52 212 ALA B CA 1
ATOM 3632 C C . ALA B 1 212 ? -48.190 19.778 -9.993 1.00 31.60 212 ALA B C 1
ATOM 3633 O O . ALA B 1 212 ? -48.615 19.897 -11.141 1.00 31.68 212 ALA B O 1
ATOM 3635 N N . LEU B 1 213 ? -47.998 20.815 -9.187 1.00 30.41 213 LEU B N 1
ATOM 3636 C CA . LEU B 1 213 ? -48.331 22.172 -9.600 1.00 31.64 213 LEU B CA 1
ATOM 3637 C C . LEU B 1 213 ? -47.248 22.906 -10.370 1.00 32.75 213 LEU B C 1
ATOM 3638 O O . LEU B 1 213 ? -47.540 23.649 -11.306 1.00 31.26 213 LEU B O 1
ATOM 3643 N N . PHE B 1 214 ? -45.997 22.704 -9.974 1.00 34.31 214 PHE B N 1
ATOM 3644 C CA . PHE B 1 214 ? -44.894 23.398 -10.618 1.00 36.68 214 PHE B CA 1
ATOM 3645 C C . PHE B 1 214 ? -43.853 22.449 -11.180 1.00 40.24 214 PHE B C 1
ATOM 3646 O O . PHE B 1 214 ? -43.270 21.647 -10.454 1.00 42.86 214 PHE B O 1
ATOM 3654 N N . GLN B 1 215 ? -43.626 22.550 -12.481 1.00 44.85 215 GLN B N 1
ATOM 3655 C CA . GLN B 1 215 ? -42.651 21.711 -13.159 1.00 48.02 215 GLN B CA 1
ATOM 3656 C C . GLN B 1 215 ? -42.278 22.378 -14.474 1.00 48.01 215 GLN B C 1
ATOM 3657 O O . GLN B 1 215 ? -41.229 22.098 -15.051 1.00 48.95 215 GLN B O 1
ATOM 3663 N N . THR B 1 216 ? -43.149 23.270 -14.931 1.00 47.90 216 THR B N 1
ATOM 3664 C CA . THR B 1 216 ? -42.934 24.007 -16.169 1.00 47.39 216 THR B CA 1
ATOM 3665 C C . THR B 1 216 ? -42.814 25.484 -15.819 1.00 45.56 216 THR B C 1
ATOM 3666 O O . THR B 1 216 ? -42.427 26.306 -16.650 1.00 46.16 216 THR B O 1
ATOM 3670 N N . LYS B 1 217 ? -43.155 25.811 -14.575 1.00 42.46 217 LYS B N 1
ATOM 3671 C CA . LYS B 1 217 ? -43.093 27.183 -14.090 1.00 38.97 217 LYS B CA 1
ATOM 3672 C C . LYS B 1 217 ? -42.592 27.203 -12.649 1.00 35.59 217 LYS B C 1
ATOM 3673 O O . LYS B 1 217 ? -42.685 26.204 -11.935 1.00 34.92 217 LYS B O 1
ATOM 3679 N N . PRO B 1 218 ? -42.053 28.345 -12.202 1.00 33.17 218 PRO B N 1
ATOM 3680 C CA . PRO B 1 218 ? -41.544 28.458 -10.833 1.00 30.99 218 PRO B CA 1
ATOM 3681 C C . PRO B 1 218 ? -42.631 28.331 -9.763 1.00 29.16 218 PRO B C 1
ATOM 3682 O O . PRO B 1 218 ? -43.813 28.553 -10.027 1.00 29.46 218 PRO B O 1
ATOM 3686 N N . ILE B 1 219 ? -42.214 27.969 -8.557 1.00 25.67 219 ILE B N 1
ATOM 3687 C CA . ILE B 1 219 ? -43.127 27.805 -7.432 1.00 23.84 219 ILE B CA 1
ATOM 3688 C C . ILE B 1 219 ? -43.860 29.109 -7.123 1.00 23.93 219 ILE B C 1
ATOM 3689 O O . ILE B 1 219 ? -43.260 30.182 -7.104 1.00 24.71 219 ILE B O 1
ATOM 3694 N N . ASP B 1 220 ? -45.165 29.008 -6.892 1.00 24.22 220 ASP B N 1
ATOM 3695 C CA . ASP B 1 220 ? -45.989 30.171 -6.581 1.00 23.98 220 ASP B CA 1
ATOM 3696 C C . ASP B 1 220 ? -46.465 30.014 -5.145 1.00 22.99 220 ASP B C 1
ATOM 3697 O O . ASP B 1 220 ? -47.333 29.189 -4.863 1.00 21.99 220 ASP B O 1
ATOM 3702 N N . THR B 1 221 ? -45.892 30.803 -4.244 1.00 22.37 221 THR B N 1
ATOM 3703 C CA . THR B 1 221 ? -46.239 30.733 -2.831 1.00 24.09 221 THR B CA 1
ATOM 3704 C C . THR B 1 221 ? -47.674 31.132 -2.535 1.00 24.40 221 THR B C 1
ATOM 3705 O O . THR B 1 221 ? -48.223 30.745 -1.509 1.00 25.12 221 THR B O 1
ATOM 3709 N N . GLU B 1 222 ? -48.277 31.908 -3.429 1.00 26.21 222 GLU B N 1
ATOM 3710 C CA . GLU B 1 222 ? -49.657 32.337 -3.238 1.00 26.75 222 GLU B CA 1
ATOM 3711 C C . GLU B 1 222 ? -50.589 31.155 -3.479 1.00 26.15 222 GLU B C 1
ATOM 3712 O O . GLU B 1 222 ? -51.573 30.969 -2.765 1.00 25.85 222 GLU B O 1
ATOM 3718 N N . THR B 1 223 ? -50.267 30.352 -4.488 1.00 24.09 223 THR B N 1
ATOM 3719 C CA . THR B 1 223 ? -51.060 29.173 -4.813 1.00 24.27 223 THR B CA 1
ATOM 3720 C C . THR B 1 223 ? -50.997 28.180 -3.656 1.00 22.88 223 THR B C 1
ATOM 3721 O O . THR B 1 223 ? -52.005 27.585 -3.272 1.00 23.65 223 THR B O 1
ATOM 3725 N N . LEU B 1 224 ? -49.803 28.006 -3.093 1.00 22.24 224 LEU B N 1
ATOM 3726 C CA . LEU B 1 224 ? -49.636 27.087 -1.978 1.00 20.34 224 LEU B CA 1
ATOM 3727 C C . LEU B 1 224 ? -50.366 27.618 -0.745 1.00 20.17 224 LEU B C 1
ATOM 3728 O O . LEU B 1 224 ? -50.862 26.844 0.074 1.00 20.63 224 LEU B O 1
ATOM 3733 N N . ALA B 1 225 ? -50.433 28.940 -0.618 1.00 20.13 225 ALA B N 1
ATOM 3734 C CA . ALA B 1 225 ? -51.121 29.565 0.504 1.00 21.56 225 ALA B CA 1
ATOM 3735 C C . ALA B 1 225 ? -52.620 29.313 0.360 1.00 22.47 225 ALA B C 1
ATOM 3736 O O . ALA B 1 225 ? -53.318 29.096 1.346 1.00 23.66 225 ALA B O 1
ATOM 3738 N N . GLN B 1 226 ? -53.114 29.344 -0.874 1.00 23.93 226 GLN B N 1
ATOM 3739 C CA . GLN B 1 226 ? -54.536 29.110 -1.114 1.00 25.22 226 GLN B CA 1
ATOM 3740 C C . GLN B 1 226 ? -54.935 27.684 -0.768 1.00 26.18 226 GLN B C 1
ATOM 3741 O O . GLN B 1 226 ? -56.096 27.409 -0.450 1.00 26.64 226 GLN B O 1
ATOM 3747 N N . LEU B 1 227 ? -53.973 26.771 -0.841 1.00 26.09 227 LEU B N 1
ATOM 3748 C CA . LEU B 1 227 ? -54.236 25.374 -0.523 1.00 25.61 227 LEU B CA 1
ATOM 3749 C C . LEU B 1 227 ? -54.391 25.140 0.971 1.00 24.71 227 LEU B C 1
ATOM 3750 O O . LEU B 1 227 ? -54.991 24.153 1.392 1.00 26.28 227 LEU B O 1
ATOM 3755 N N . GLY B 1 228 ? -53.840 26.042 1.775 1.00 24.25 228 GLY B N 1
ATOM 3756 C CA . GLY B 1 228 ? -53.960 25.893 3.210 1.00 24.91 228 GLY B CA 1
ATOM 3757 C C . GLY B 1 228 ? -52.655 25.656 3.941 1.00 23.76 228 GLY B C 1
ATOM 3758 O O . GLY B 1 228 ? -52.651 25.557 5.167 1.00 23.47 228 GLY B O 1
ATOM 3759 N N . TYR B 1 229 ? -51.552 25.556 3.206 1.00 22.60 229 TYR B N 1
ATOM 3760 C CA . TYR B 1 229 ? -50.257 25.338 3.840 1.00 21.09 229 TYR B CA 1
ATOM 3761 C C . TYR B 1 229 ? -49.819 26.547 4.656 1.00 20.30 229 TYR B C 1
ATOM 3762 O O . TYR B 1 229 ? -50.092 27.690 4.288 1.00 20.70 229 TYR B O 1
ATOM 3771 N N . ASP B 1 230 ? -49.134 26.278 5.762 1.00 20.99 230 ASP B N 1
ATOM 3772 C CA . ASP B 1 230 ? -48.642 27.328 6.642 1.00 20.75 230 ASP B CA 1
ATOM 3773 C C . ASP B 1 230 ? -47.579 28.160 5.941 1.00 21.67 230 ASP B C 1
ATOM 3774 O O . ASP B 1 230 ? -46.704 27.625 5.255 1.00 21.80 230 ASP B O 1
ATOM 3779 N N . GLU B 1 231 ? -47.655 29.472 6.144 1.00 21.04 231 GLU B N 1
ATOM 3780 C CA . GLU B 1 231 ? -46.740 30.428 5.533 1.00 23.16 231 GLU B CA 1
ATOM 3781 C C . GLU B 1 231 ? -45.258 30.132 5.778 1.00 21.08 231 GLU B C 1
ATOM 3782 O O . GLU B 1 231 ? -44.443 30.247 4.864 1.00 19.12 231 GLU B O 1
ATOM 3788 N N . ILE B 1 232 ? -44.904 29.743 6.997 1.00 20.46 232 ILE B N 1
ATOM 3789 C CA . ILE B 1 232 ? -43.501 29.464 7.302 1.00 20.53 232 ILE B CA 1
ATOM 3790 C C . ILE B 1 232 ? -43.016 28.191 6.610 1.00 19.03 232 ILE B C 1
ATOM 3791 O O . ILE B 1 232 ? -41.895 28.141 6.088 1.00 19.77 232 ILE B O 1
ATOM 3796 N N . LEU B 1 233 ? -43.858 27.168 6.609 1.00 17.64 233 LEU B N 1
ATOM 3797 C CA . LEU B 1 233 ? -43.517 25.909 5.960 1.00 16.70 233 LEU B CA 1
ATOM 3798 C C . LEU B 1 233 ? -43.258 26.174 4.480 1.00 17.98 233 LEU B C 1
ATOM 3799 O O . LEU B 1 233 ? -42.251 25.736 3.927 1.00 18.77 233 LEU B O 1
ATOM 3804 N N . VAL B 1 234 ? -44.175 26.892 3.833 1.00 16.63 234 VAL B N 1
ATOM 3805 C CA . VAL B 1 234 ? -44.015 27.202 2.416 1.00 17.77 234 VAL B CA 1
ATOM 3806 C C . VAL B 1 234 ? -42.720 27.975 2.148 1.00 18.59 234 VAL B C 1
ATOM 3807 O O . VAL B 1 234 ? -41.959 27.632 1.241 1.00 18.21 234 VAL B O 1
ATOM 3811 N N . LYS B 1 235 ? -42.460 29.009 2.941 1.00 17.48 235 LYS B N 1
ATOM 3812 C CA . LYS B 1 235 ? -41.249 29.800 2.758 1.00 19.13 235 LYS B CA 1
ATOM 3813 C C . LYS B 1 235 ? -39.997 28.940 2.926 1.00 18.61 235 LYS B C 1
ATOM 3814 O O . LYS B 1 235 ? -39.072 29.004 2.112 1.00 18.12 235 LYS B O 1
ATOM 3820 N N . ASN B 1 236 ? -39.984 28.136 3.980 1.00 18.08 236 ASN B N 1
ATOM 3821 C CA . ASN B 1 236 ? -38.853 27.267 4.289 1.00 17.54 236 ASN B CA 1
ATOM 3822 C C . ASN B 1 236 ? -38.560 26.284 3.156 1.00 18.41 236 ASN B C 1
ATOM 3823 O O . ASN B 1 236 ? -37.455 26.257 2.605 1.00 17.70 236 ASN B O 1
ATOM 3828 N N . ILE B 1 237 ? -39.563 25.494 2.803 1.00 16.56 237 ILE B N 1
ATOM 3829 C CA . ILE B 1 237 ? -39.424 24.475 1.770 1.00 16.37 237 ILE B CA 1
ATOM 3830 C C . ILE B 1 237 ? -39.161 25.037 0.377 1.00 17.09 237 ILE B C 1
ATOM 3831 O O . ILE B 1 237 ? -38.316 24.525 -0.358 1.00 16.81 237 ILE B O 1
ATOM 3836 N N . THR B 1 238 ? -39.865 26.104 0.015 1.00 16.02 238 THR B N 1
ATOM 3837 C CA . THR B 1 238 ? -39.664 26.713 -1.288 1.00 16.81 238 THR B CA 1
ATOM 3838 C C . THR B 1 238 ? -38.231 27.225 -1.418 1.00 17.95 238 THR B C 1
ATOM 3839 O O . THR B 1 238 ? -37.613 27.108 -2.480 1.00 18.56 238 THR B O 1
ATOM 3843 N N . SER B 1 239 ? -37.703 27.789 -0.335 1.00 17.01 239 SER B N 1
ATOM 3844 C CA . SER B 1 239 ? -36.341 28.314 -0.358 1.00 17.91 239 SER B CA 1
ATOM 3845 C C . SER B 1 239 ? -35.316 27.203 -0.548 1.00 18.36 239 SER B C 1
ATOM 3846 O O . SER B 1 239 ? -34.388 27.337 -1.352 1.00 18.46 239 SER B O 1
ATOM 3849 N N . ARG B 1 240 ? -35.478 26.118 0.200 1.00 18.54 240 ARG B N 1
ATOM 3850 C CA . ARG B 1 240 ? -34.561 24.987 0.101 1.00 18.46 240 ARG B CA 1
ATOM 3851 C C . ARG B 1 240 ? -34.532 24.448 -1.319 1.00 19.78 240 ARG B C 1
ATOM 3852 O O . ARG B 1 240 ? -33.469 24.182 -1.869 1.00 18.33 240 ARG B O 1
ATOM 3860 N N . ILE B 1 241 ? -35.703 24.306 -1.924 1.00 17.90 241 ILE B N 1
ATOM 3861 C CA . ILE B 1 241 ? -35.764 23.787 -3.278 1.00 18.38 241 ILE B CA 1
ATOM 3862 C C . ILE B 1 241 ? -35.081 24.692 -4.300 1.00 19.21 241 ILE B C 1
ATOM 3863 O O . ILE B 1 241 ? -34.264 24.225 -5.087 1.00 17.90 241 ILE B O 1
ATOM 3868 N N . GLN B 1 242 ? -35.402 25.983 -4.292 1.00 18.79 242 GLN B N 1
ATOM 3869 C CA . GLN B 1 242 ? -34.812 26.900 -5.263 1.00 20.84 242 GLN B CA 1
ATOM 3870 C C . GLN B 1 242 ? -33.326 27.140 -5.032 1.00 20.91 242 GLN B C 1
ATOM 3871 O O . GLN B 1 242 ? -32.543 27.242 -5.979 1.00 20.38 242 GLN B O 1
ATOM 3877 N N . LYS B 1 243 ? -32.937 27.221 -3.768 1.00 20.29 243 LYS B N 1
ATOM 3878 C CA . LYS B 1 243 ? -31.545 27.460 -3.427 1.00 20.89 243 LYS B CA 1
ATOM 3879 C C . LYS B 1 243 ? -30.632 26.277 -3.753 1.00 19.25 243 LYS B C 1
ATOM 3880 O O . LYS B 1 243 ? -29.467 26.465 -4.113 1.00 18.06 243 LYS B O 1
ATOM 3886 N N . ASN B 1 244 ? -31.158 25.064 -3.653 1.00 17.56 244 ASN B N 1
ATOM 3887 C CA . ASN B 1 244 ? -30.329 23.890 -3.890 1.00 18.44 244 ASN B CA 1
ATOM 3888 C C . ASN B 1 244 ? -30.594 23.106 -5.158 1.00 17.18 244 ASN B C 1
ATOM 3889 O O . ASN B 1 244 ? -30.123 21.980 -5.304 1.00 19.12 244 ASN B O 1
ATOM 3894 N N . ALA B 1 245 ? -31.331 23.705 -6.086 1.00 17.14 245 ALA B N 1
ATOM 3895 C CA . ALA B 1 245 ? -31.640 23.019 -7.331 1.00 16.83 245 ALA B CA 1
ATOM 3896 C C . ALA B 1 245 ? -30.358 22.675 -8.079 1.00 16.33 245 ALA B C 1
ATOM 3897 O O . ALA B 1 245 ? -30.295 21.674 -8.793 1.00 17.29 245 ALA B O 1
ATOM 3899 N N . PHE B 1 246 ? -29.336 23.503 -7.909 1.00 15.62 246 PHE B N 1
ATOM 3900 C CA . PHE B 1 246 ? -28.064 23.276 -8.582 1.00 15.67 246 PHE B CA 1
ATOM 3901 C C . PHE B 1 246 ? -27.463 21.897 -8.291 1.00 16.24 246 PHE B C 1
ATOM 3902 O O . PHE B 1 246 ? -26.724 21.370 -9.119 1.00 17.12 246 PHE B O 1
ATOM 3910 N N . LYS B 1 247 ? -27.777 21.309 -7.135 1.00 14.37 247 LYS B N 1
ATOM 3911 C CA . LYS B 1 247 ? -27.216 20.002 -6.771 1.00 16.03 247 LYS B CA 1
ATOM 3912 C C . LYS B 1 247 ? -27.695 18.869 -7.670 1.00 16.83 247 LYS B C 1
ATOM 3913 O O . LYS B 1 247 ? -27.076 17.806 -7.738 1.00 18.49 247 LYS B O 1
ATOM 3919 N N . LEU B 1 248 ? -28.799 19.096 -8.370 1.00 19.42 248 LEU B N 1
ATOM 3920 C CA . LEU B 1 248 ? -29.349 18.068 -9.244 1.00 22.14 248 LEU B CA 1
ATOM 3921 C C . LEU B 1 248 ? -28.960 18.278 -10.700 1.00 22.72 248 LEU B C 1
ATOM 3922 O O . LEU B 1 248 ? -29.452 17.583 -11.594 1.00 23.81 248 LEU B O 1
ATOM 3927 N N . GLU B 1 249 ? -28.066 19.230 -10.933 1.00 23.19 249 GLU B N 1
ATOM 3928 C CA . GLU B 1 249 ? -27.630 19.539 -12.284 1.00 22.92 249 GLU B CA 1
ATOM 3929 C C . GLU B 1 249 ? -26.123 19.423 -12.450 1.00 22.26 249 GLU B C 1
ATOM 3930 O O . GLU B 1 249 ? -25.378 19.373 -11.472 1.00 21.93 249 GLU B O 1
ATOM 3936 N N . LEU B 1 250 ? -25.678 19.361 -13.699 1.00 22.19 250 LEU B N 1
ATOM 3937 C CA . LEU B 1 250 ? -24.250 19.289 -13.975 1.00 22.21 250 LEU B CA 1
ATOM 3938 C C . LEU B 1 250 ? -23.696 20.707 -13.844 1.00 20.96 250 LEU B C 1
ATOM 3939 O O . LEU B 1 250 ? -24.448 21.674 -13.756 1.00 20.67 250 LEU B O 1
ATOM 3944 N N . PRO B 1 251 ? -22.365 20.852 -13.831 1.00 21.07 251 PRO B N 1
ATOM 3945 C CA . PRO B 1 251 ? -21.801 22.198 -13.709 1.00 20.82 251 PRO B CA 1
ATOM 3946 C C . PRO B 1 251 ? -22.074 23.054 -14.950 1.00 19.64 251 PRO B C 1
ATOM 3947 O O . PRO B 1 251 ? -22.346 22.524 -16.027 1.00 20.85 251 PRO B O 1
ATOM 3951 N N . ALA B 1 252 ? -22.016 24.371 -14.790 1.00 18.61 252 ALA B N 1
ATOM 3952 C CA . ALA B 1 252 ? -22.231 25.285 -15.909 1.00 19.94 252 ALA B CA 1
ATOM 3953 C C . ALA B 1 252 ? -20.909 25.397 -16.664 1.00 20.78 252 ALA B C 1
ATOM 3954 O O . ALA B 1 252 ? -19.906 25.849 -16.109 1.00 20.97 252 ALA B O 1
ATOM 3956 N N . ILE B 1 253 ? -20.916 24.985 -17.927 1.00 19.95 253 ILE B N 1
ATOM 3957 C CA . ILE B 1 253 ? -19.721 25.001 -18.769 1.00 20.40 253 ILE B CA 1
ATOM 3958 C C . ILE B 1 253 ? -19.895 26.035 -19.877 1.00 21.45 253 ILE B C 1
ATOM 3959 O O . ILE B 1 253 ? -20.923 26.045 -20.543 1.00 19.87 253 ILE B O 1
ATOM 3964 N N . ALA B 1 254 ? -18.903 26.898 -20.087 1.00 19.83 254 ALA B N 1
ATOM 3965 C CA . ALA B 1 254 ? -19.027 27.906 -21.139 1.00 20.03 254 ALA B CA 1
ATOM 3966 C C . ALA B 1 254 ? -19.048 27.238 -22.506 1.00 19.12 254 ALA B C 1
ATOM 3967 O O . ALA B 1 254 ? -18.165 26.453 -22.841 1.00 20.08 254 ALA B O 1
ATOM 3969 N N . LYS B 1 255 ? -20.074 27.546 -23.292 1.00 20.71 255 LYS B N 1
ATOM 3970 C CA . LYS B 1 255 ? -20.196 26.972 -24.620 1.00 20.24 255 LYS B CA 1
ATOM 3971 C C . LYS B 1 255 ? -19.117 27.519 -25.540 1.00 19.71 255 LYS B C 1
ATOM 3972 O O . LYS B 1 255 ? -18.473 28.529 -25.236 1.00 19.17 255 LYS B O 1
ATOM 3978 N N . ARG 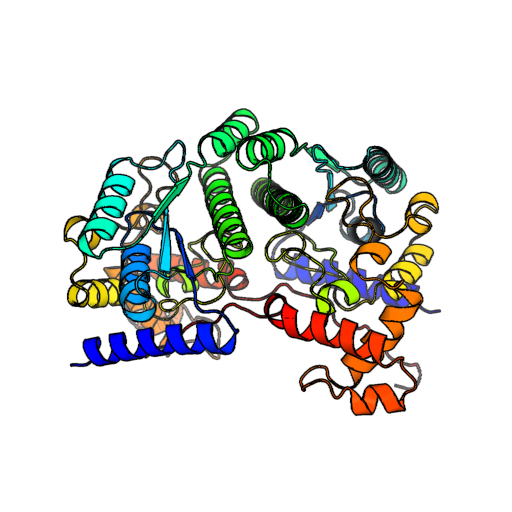B 1 256 ? -18.921 26.832 -26.658 1.00 20.22 256 ARG B N 1
ATOM 3979 C CA . ARG B 1 256 ? -17.948 27.252 -27.650 1.00 22.89 256 ARG B CA 1
ATOM 3980 C C . ARG B 1 256 ? -18.305 28.678 -28.037 1.00 23.41 256 ARG B C 1
ATOM 3981 O O . ARG B 1 256 ? -19.485 29.034 -28.122 1.00 20.86 256 ARG B O 1
ATOM 3989 N N . PHE B 1 257 ? -17.283 29.494 -28.255 1.00 22.21 257 PHE B N 1
ATOM 3990 C CA . PHE B 1 257 ? -17.487 30.880 -28.635 1.00 22.68 257 PHE B CA 1
ATOM 3991 C C . PHE B 1 257 ? -17.737 30.972 -30.139 1.00 20.94 257 PHE B C 1
ATOM 3992 O O . PHE B 1 257 ? -16.939 30.482 -30.937 1.00 20.99 257 PHE B O 1
ATOM 4000 N N . ASN B 1 258 ? -18.861 31.579 -30.510 1.00 22.02 258 ASN B N 1
ATOM 4001 C CA . ASN B 1 258 ? -19.220 31.775 -31.912 1.00 22.45 258 ASN B CA 1
ATOM 4002 C C . ASN B 1 258 ? -19.303 33.277 -32.129 1.00 23.66 258 ASN B C 1
ATOM 4003 O O . ASN B 1 258 ? -20.306 33.909 -31.808 1.00 24.14 258 ASN B O 1
ATOM 4008 N N . PRO B 1 259 ? -18.234 33.867 -32.679 1.00 25.24 259 PRO B N 1
ATOM 4009 C CA . PRO B 1 259 ? -18.190 35.308 -32.933 1.00 26.85 259 PRO B CA 1
ATOM 4010 C C . PRO B 1 259 ? -19.215 35.802 -33.948 1.00 27.41 259 PRO B C 1
ATOM 4011 O O . PRO B 1 259 ? -19.558 35.098 -34.901 1.00 27.71 259 PRO B O 1
ATOM 4015 N N . GLU B 1 260 ? -19.723 37.008 -33.709 1.00 27.21 260 GLU B N 1
ATOM 4016 C CA . GLU B 1 260 ? -20.684 37.630 -34.609 1.00 27.80 260 GLU B CA 1
ATOM 4017 C C . GLU B 1 260 ? -19.833 38.329 -35.664 1.00 28.14 260 GLU B C 1
ATOM 4018 O O . GLU B 1 260 ? -19.186 39.342 -35.382 1.00 27.92 260 GLU B O 1
ATOM 4020 N N . LEU B 1 261 ? -19.821 37.770 -36.871 1.00 27.12 261 LEU B N 1
ATOM 4021 C CA . LEU B 1 261 ? -19.028 38.316 -37.964 1.00 26.52 261 LEU B CA 1
ATOM 4022 C C . LEU B 1 261 ? -19.549 39.668 -38.446 1.00 26.24 261 LEU B C 1
ATOM 4023 O O . LEU B 1 261 ? -20.700 40.023 -38.205 1.00 25.85 261 LEU B O 1
ATOM 4028 N N . GLU B 1 262 ? -18.692 40.416 -39.132 1.00 26.61 262 GLU B N 1
ATOM 4029 C CA . GLU B 1 262 ? -19.045 41.747 -39.613 1.00 28.28 262 GLU B CA 1
ATOM 4030 C C . GLU B 1 262 ? -20.286 41.805 -40.492 1.00 28.23 262 GLU B C 1
ATOM 4031 O O . GLU B 1 262 ? -21.069 42.752 -40.408 1.00 29.76 262 GLU B O 1
ATOM 4037 N N . HIS B 1 263 ? -20.475 40.792 -41.327 1.00 27.57 263 HIS B N 1
ATOM 4038 C CA . HIS B 1 263 ? -21.619 40.780 -42.227 1.00 28.41 263 HIS B CA 1
ATOM 4039 C C . HIS B 1 263 ? -22.871 40.148 -41.635 1.00 29.12 263 HIS B C 1
ATOM 4040 O O . HIS B 1 263 ? -23.895 40.050 -42.313 1.00 30.27 263 HIS B O 1
ATOM 4047 N N . HIS B 1 264 ? -22.793 39.714 -40.382 1.00 29.30 264 HIS B N 1
ATOM 4048 C CA . HIS B 1 264 ? -23.946 39.107 -39.722 1.00 29.66 264 HIS B CA 1
ATOM 4049 C C . HIS B 1 264 ? -24.993 40.172 -39.405 1.00 30.96 264 HIS B C 1
ATOM 4050 O O . HIS B 1 264 ? -24.673 41.217 -38.836 1.00 33.36 264 HIS B O 1
#

CATH classification: 3.40.50.620

Secondary structure (DSSP, 8-state):
--HHHHHHHHHHHHHHHHHHTT---EEEE--SSHHHHHHHHHHHHHHGGGEEEEE---SSS-HHHHHHHHHHHHHHT--EEE---HHHHHHHHHH-TT--HHHHHHHHHHHHHHHHHHHHHHHT-EEBP---HHHHHHT-S-TTTTT--SEETTTTS-HHHHHHHHHHTT--HHHHTSPP---SSTT--HHHHHSS-HHHHHHHHHHHHHHSSSS---HHHHHHTT--HHHHHHHHHHHHHTGGGGSPPEEPPP-/-HHHHHHHHHHHHHHHHHHHTT---EEEE--SSHHHHHHHHHHHHHHGGGEEEEE---SSS-HHHHHHHHHHHHHTT--EEE---HHHHHHHHHH-TT--HHHHHHHHHHHHHHHHHHHHHHHT-EEBP---HHHHHHT-S-TTTTT--SEETTTTS-HHHHHHHHHHTT--HHHHTSPP---SSTT--HHHHHSS-HHHHHHHHHHHHHH-SSS---HHHHHHHT--HHHHHHHHHHHHHTGGGGSPPEEPPPP----TT-